Protein AF-A0A961JHC3-F1 (afdb_monomer)

Mean predicted aligned error: 23.27 Å

Solvent-accessible surface area (backbone atoms only — not comparable to full-atom values): 29144 Å² total; per-residue (Å²): 120,77,72,60,55,57,54,54,52,54,56,53,53,59,60,57,63,74,67,67,74,80,79,78,81,74,84,84,73,82,80,79,89,81,86,85,88,85,82,90,82,81,90,83,82,86,82,85,86,78,84,90,77,89,86,87,82,90,83,79,82,88,77,84,80,77,87,79,83,86,83,82,87,85,82,88,83,84,90,51,66,68,60,52,54,55,58,66,65,44,88,84,35,71,66,58,54,51,37,46,50,51,25,50,52,56,26,48,76,68,71,46,82,82,48,77,65,40,62,54,53,22,55,51,55,47,51,68,59,45,56,64,52,54,56,52,53,52,53,53,54,52,54,54,51,53,54,52,52,55,54,54,54,57,54,60,61,55,58,67,64,53,62,64,58,56,60,56,53,60,54,54,57,56,52,55,52,54,53,51,53,52,52,50,53,51,52,51,51,50,54,49,52,52,48,52,52,52,50,53,50,51,52,49,52,51,52,49,51,51,50,51,54,52,49,53,54,47,50,51,52,52,50,54,52,51,51,54,53,49,51,53,50,49,52,52,51,54,51,52,51,52,50,52,52,52,51,50,51,50,52,49,53,51,50,51,53,53,49,53,53,51,51,53,55,49,52,54,50,51,53,52,53,50,51,53,49,52,52,52,50,50,54,50,50,54,50,51,52,53,50,51,54,51,54,51,51,52,52,51,50,52,50,51,50,51,51,53,52,49,50,50,51,51,50,50,53,50,51,51,52,50,50,52,49,50,53,50,52,50,54,49,49,54,50,51,54,50,51,52,50,49,53,49,52,53,49,50,53,51,50,51,54,51,50,54,57,49,50,57,51,52,54,53,49,52,56,46,51,55,51,53,51,52,52,53,52,52,49,52,52,51,53,51,54,59,70,70,43,84,86,55,52,74,67,60,43,52,52,52,54,49,51,53,50,52,49,50,51,55,53,51,51,50,53,25,68,76,66,78,45,84,82,80,64,92,69,72,87,56,50,94,89,72,79,68,82,87,80,88,84,90,87,84,88,90,83,90,82,84,89,89,87,81,90,83,90,86,88,86,88,87,82,91,78,82,82,82,85,84,81,85,75,83,84,82,79,134

Foldseek 3Di:
DVVVVVVVVVVVVVVVVVPPDDPDDDDDDDDDDDDDDDDDDDDDDDDDDDDDDDDDDDDDDDDDDDDDDDDDDDDDDDLDLVVVVVVCPPPDDVLLVVLLVVLCVVCVVVVNNDDPVSVVVSVVVSVVVVVVVSVVVSVVSVVVVVVVVVVVVVVVVVVVVVPPVVVVVVVVVVVVVVVVVVVVVVVVVVVVVVVVVVVVVVVVVVVVVVVVVVVVVVVVVVVVVVVVVVVVVVVVVVVVVVVVVVVVVVVVVVVVVVVVVVVVVVVVVVVVVVVVVVVVVVVVVVVVVVVVVVVVVVVVVVVVVVVVVVVVVVVVVVVVVVVVVVVVVVVVVVVVVVVVVVVVVVVVVVVVVVVVVVVVVVVLVVVLVVQLVVLVVVLVVQLCVLVPDPPAPPVNSVVSNVVSVVVNVVSVVVSCVVSVHDDPPPPVCDPVVPGDGDDDDDDDDDDDDDDDDDDDDDDDDDDDDDDDDDDDDDDDDD

pLDDT: mean 71.36, std 18.07, range [32.75, 95.25]

Secondary structure (DSSP, 8-state):
-HHHHHHHHHHHHHHHHTTSPPPP----PPPP---------------------------PPPP-PPPPPPPPPPPPPP--HHHHHHHHTSTT-HHHHHHHHHHHHHHHHTT-TT-THHHHHHHHHHHHHHHHHHHHHHHHHHHHHHHHHHHHHHHHHHHHHHHHHHHHHHHHHHHHHHHHHHHHHHHHHHHHHHHHHHHHHHHHHHHHHHHHHHHHHHHHHHHHHHHHHHHHHHHHHHHHHHHHHHHHHHHHHHHHHHHHHHHHHHHHHHHHHHHHHHHHHHHHHHHHHHHHHHHHHHHHHHHHHHHHHHHHHHHHHHHHHHHHHHHHHHHHHHHHHHHHHHHHHHHHHHHHHHHHHHHHHHHHHHHHHHHHHHHHHHHHHHHHHHHH-TTS-HHHHHHHHHHHHHHHHHHHHHHHHHHT-----TTTT--TTT--PPPP-------------------------PPPPPP-------

Sequence (478 aa):
MAVQDVMHLKRRAEKQMAKAGTPAAAPLTPPPPSGFGGTATTAQAKPAVQPMQGFGATAKPPTMQTMAAAPAAPKPPTTDVSKIAAGMMKQDTPLMQMARTQGMQAANARGMLNSSMAAGAAQDAVLQQIVPMASQESQQRHSTAMSAQESAQRMAEAAQGFGFQKKLEKLGSKLDMREAAQGFGFQKKLSQQEFEQASSLSDQEFEQQFKMTREEYRQKLELQSREQTQQTKLSRMEFNQAKGLSEQDFQQKFKMSREEYRQALNIQKEDQDFKKTLEKLGFRQDKALSQQEFEQAMTLSDQEFQQTTGLSKQQFEQDYALQQRRLGTEKFLAKLDSGTRQQLMDMESKMRKQLAKIEVGADAKTNMTSMVTSMHELYSKQMASILANPNLPAEERAALLKSAGELLQLQTGLVEGVYDMEFDWIGSAFNPNTGKPVKEKPADGKGDGKGDGKGGKGGKGGKDKDPPPVEEKPDPGP

Structure (mmCIF, N/CA/C/O backbone):
data_AF-A0A961JHC3-F1
#
_entry.id   AF-A0A961JHC3-F1
#
loop_
_atom_site.group_PDB
_atom_site.id
_atom_site.type_symbol
_atom_site.label_atom_id
_atom_site.label_alt_id
_atom_site.label_comp_id
_atom_site.label_asym_id
_atom_site.label_entity_id
_atom_site.label_seq_id
_atom_site.pdbx_PDB_ins_code
_atom_site.Cartn_x
_atom_site.Cartn_y
_atom_site.Cartn_z
_atom_site.occupancy
_atom_site.B_iso_or_equiv
_atom_site.auth_seq_id
_atom_site.auth_comp_id
_atom_site.auth_asym_id
_atom_site.auth_atom_id
_atom_site.pdbx_PDB_model_num
ATOM 1 N N . MET A 1 1 ? 31.836 11.445 -3.264 1.00 54.66 1 MET A N 1
ATOM 2 C CA . MET A 1 1 ? 31.275 12.313 -2.202 1.00 54.66 1 MET A CA 1
ATOM 3 C C . MET A 1 1 ? 29.747 12.238 -2.084 1.00 54.66 1 MET A C 1
ATOM 5 O O . MET A 1 1 ? 29.270 12.287 -0.964 1.00 54.66 1 MET A O 1
ATOM 9 N N . ALA A 1 2 ? 28.975 11.987 -3.151 1.00 56.12 2 ALA A N 1
ATOM 10 C CA . ALA A 1 2 ? 27.500 11.929 -3.079 1.00 56.12 2 ALA A CA 1
ATOM 11 C C . ALA A 1 2 ? 26.887 10.755 -2.268 1.00 56.12 2 ALA A C 1
ATOM 13 O O . ALA A 1 2 ? 25.740 10.831 -1.844 1.00 56.12 2 ALA A O 1
ATOM 14 N N . VAL A 1 3 ? 27.632 9.673 -2.006 1.00 58.78 3 VAL A N 1
ATOM 15 C CA . VAL A 1 3 ? 27.114 8.493 -1.273 1.00 58.78 3 VAL A CA 1
ATOM 16 C C . VAL A 1 3 ? 27.125 8.693 0.252 1.00 58.78 3 VAL A C 1
ATOM 18 O O . VAL A 1 3 ? 26.321 8.095 0.966 1.00 58.78 3 VAL A O 1
ATOM 21 N N . GLN A 1 4 ? 27.993 9.568 0.769 1.00 64.19 4 GLN A N 1
ATOM 22 C CA . GLN A 1 4 ? 28.063 9.852 2.207 1.00 64.19 4 GLN A CA 1
ATOM 23 C C . GLN A 1 4 ? 26.904 10.749 2.670 1.00 64.19 4 GLN A C 1
ATOM 25 O O . GLN A 1 4 ? 26.334 10.500 3.733 1.00 64.19 4 GLN A O 1
ATOM 30 N N . ASP A 1 5 ? 26.469 11.700 1.841 1.00 64.94 5 ASP A N 1
ATOM 31 C CA . ASP A 1 5 ? 25.363 12.605 2.183 1.00 64.94 5 ASP A CA 1
ATOM 32 C C . ASP A 1 5 ? 24.003 11.898 2.263 1.00 64.94 5 ASP A C 1
ATOM 34 O O . ASP A 1 5 ? 23.199 12.191 3.152 1.00 64.94 5 ASP A O 1
ATOM 38 N N . VAL A 1 6 ? 23.767 10.881 1.428 1.00 70.31 6 VAL A N 1
ATOM 39 C CA . VAL A 1 6 ? 22.521 10.093 1.475 1.00 70.31 6 VAL A CA 1
ATOM 40 C C . VAL A 1 6 ? 22.422 9.275 2.771 1.00 70.31 6 VAL A C 1
ATOM 42 O O . VAL A 1 6 ? 21.340 9.154 3.355 1.00 70.31 6 VAL A O 1
ATOM 45 N N . MET A 1 7 ? 23.547 8.777 3.300 1.00 71.94 7 MET A N 1
ATOM 46 C CA . MET A 1 7 ? 23.555 8.080 4.593 1.00 71.94 7 MET A CA 1
ATOM 47 C C . MET A 1 7 ? 23.333 9.021 5.784 1.00 71.94 7 MET A C 1
ATOM 49 O O . MET A 1 7 ? 22.686 8.628 6.761 1.00 71.94 7 MET A O 1
ATOM 53 N N . HIS A 1 8 ? 23.811 10.265 5.716 1.00 74.31 8 HIS A N 1
ATOM 54 C CA . HIS A 1 8 ? 23.571 11.249 6.773 1.00 74.31 8 HIS A CA 1
ATOM 55 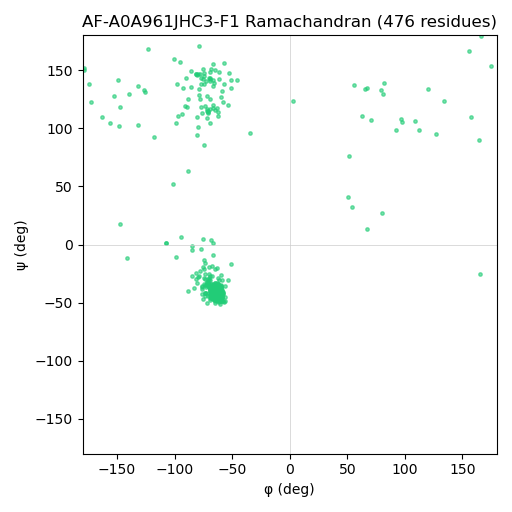C C . HIS A 1 8 ? 22.121 11.753 6.794 1.00 74.31 8 HIS A C 1
ATOM 57 O O . HIS A 1 8 ? 21.577 11.985 7.879 1.00 74.31 8 HIS A O 1
ATOM 63 N N . LEU A 1 9 ? 21.456 11.830 5.636 1.00 72.12 9 LEU A N 1
ATOM 64 C CA . LEU A 1 9 ? 20.040 12.196 5.556 1.00 72.12 9 LEU A CA 1
ATOM 65 C C . LEU A 1 9 ? 19.127 11.100 6.129 1.00 72.12 9 LEU A C 1
ATOM 67 O O . LEU A 1 9 ? 18.207 11.398 6.894 1.00 72.12 9 LEU A O 1
ATOM 71 N N . LYS A 1 10 ? 19.441 9.823 5.866 1.00 74.56 10 LYS A N 1
ATOM 72 C CA . LYS A 1 10 ? 18.669 8.683 6.391 1.00 74.56 10 LYS A CA 1
ATOM 73 C C . LYS A 1 10 ? 18.763 8.564 7.919 1.00 74.56 10 LYS A C 1
ATOM 75 O O . LYS A 1 10 ? 17.746 8.368 8.581 1.00 74.56 10 LYS A O 1
ATOM 80 N N . ARG A 1 11 ? 19.943 8.817 8.506 1.00 74.44 11 ARG A N 1
ATOM 81 C CA . ARG A 1 11 ? 20.109 8.854 9.976 1.00 74.44 11 ARG A CA 1
ATOM 82 C C . ARG A 1 11 ? 19.417 10.044 10.642 1.00 74.44 11 ARG A C 1
ATOM 84 O O . ARG A 1 11 ? 19.057 9.953 11.814 1.00 74.44 11 ARG A O 1
ATOM 91 N N . ARG A 1 12 ? 19.226 11.164 9.934 1.00 73.50 12 ARG A N 1
ATOM 92 C CA . ARG A 1 12 ? 18.467 12.314 10.458 1.00 73.50 12 ARG A CA 1
ATOM 93 C C . ARG A 1 12 ? 16.962 12.042 10.488 1.00 73.50 12 ARG A C 1
ATOM 95 O O . ARG A 1 12 ? 16.318 12.457 11.448 1.00 73.50 12 ARG A O 1
ATOM 102 N N . ALA A 1 13 ? 16.432 11.302 9.513 1.00 64.69 13 ALA A N 1
ATOM 103 C CA . ALA A 1 13 ? 15.025 10.901 9.483 1.00 64.69 13 ALA A CA 1
ATOM 104 C C . ALA A 1 13 ? 14.674 9.898 10.603 1.00 64.69 13 ALA A C 1
ATOM 106 O O . ALA A 1 13 ? 13.681 10.085 11.303 1.00 64.69 13 ALA A O 1
ATOM 107 N N . GLU A 1 14 ? 15.531 8.904 10.869 1.00 67.56 14 GLU A N 1
ATOM 108 C CA . GLU A 1 14 ? 15.314 7.950 11.975 1.00 67.56 14 GLU A CA 1
ATOM 109 C C . GLU A 1 14 ? 15.370 8.614 13.359 1.00 67.56 14 GLU A C 1
ATOM 111 O O . GLU A 1 14 ? 14.614 8.253 14.261 1.00 67.56 14 GLU A O 1
ATOM 116 N N . LYS A 1 15 ? 16.203 9.649 13.533 1.00 69.25 15 LYS A N 1
ATOM 117 C CA . LYS A 1 15 ? 16.294 10.375 14.810 1.00 69.25 15 LYS A CA 1
ATOM 118 C C . LYS A 1 15 ? 15.105 11.301 15.083 1.00 69.25 15 LYS A C 1
ATOM 120 O O . LYS A 1 15 ? 14.878 11.641 16.241 1.00 69.25 15 LYS A O 1
ATOM 125 N N . GLN A 1 16 ? 14.355 11.709 14.057 1.00 59.72 16 GLN A N 1
ATOM 126 C CA . GLN A 1 16 ? 13.150 12.525 14.240 1.00 59.72 16 GLN A CA 1
ATOM 127 C C . GLN A 1 16 ? 11.905 11.687 14.551 1.00 59.72 16 GLN A C 1
ATOM 129 O O . GLN A 1 16 ? 11.043 12.160 15.288 1.00 59.72 16 GLN A O 1
ATOM 134 N N . MET A 1 17 ? 11.840 10.425 14.112 1.00 58.34 17 MET A N 1
ATOM 135 C CA . MET A 1 17 ? 10.715 9.545 14.462 1.00 58.34 17 MET A CA 1
ATOM 136 C C . MET A 1 17 ? 10.795 8.976 15.886 1.00 58.34 17 MET A C 1
ATOM 138 O O . MET A 1 17 ? 9.765 8.689 16.485 1.00 58.34 17 MET A O 1
ATOM 142 N N . ALA A 1 18 ? 11.985 8.915 16.493 1.00 57.50 18 ALA A N 1
ATOM 143 C CA . ALA A 1 18 ? 12.154 8.476 17.884 1.00 57.50 18 ALA A CA 1
ATOM 144 C C . ALA A 1 18 ? 11.764 9.534 18.946 1.00 57.50 18 ALA A C 1
ATOM 146 O O . ALA A 1 18 ? 11.827 9.249 20.140 1.00 57.50 18 ALA A O 1
ATOM 147 N N . LYS A 1 19 ? 11.383 10.758 18.541 1.00 51.03 19 LYS A N 1
ATOM 148 C CA . LYS A 1 19 ? 11.001 11.854 19.459 1.00 51.03 19 LYS A CA 1
ATOM 149 C C . LYS A 1 19 ? 9.495 12.158 19.469 1.00 51.03 19 LYS A C 1
ATOM 151 O O . LYS A 1 19 ? 9.063 13.049 20.197 1.00 51.03 19 LYS A O 1
ATOM 156 N N . ALA A 1 20 ? 8.695 11.417 18.701 1.00 48.41 20 ALA A N 1
ATOM 157 C CA . ALA A 1 20 ? 7.240 11.458 18.796 1.00 48.41 20 ALA A CA 1
ATOM 158 C C . ALA A 1 20 ? 6.806 10.587 19.984 1.00 48.41 20 ALA A C 1
ATOM 160 O O . ALA A 1 20 ? 6.724 9.366 19.891 1.00 48.41 20 ALA A O 1
ATOM 161 N N . GLY A 1 21 ? 6.632 11.239 21.133 1.00 45.94 21 GLY A N 1
ATOM 162 C CA . GLY A 1 21 ? 6.220 10.610 22.377 1.00 45.94 21 GLY A CA 1
ATOM 163 C C . GLY A 1 21 ? 4.895 9.864 22.243 1.00 45.94 21 GLY A C 1
ATOM 164 O O . GLY A 1 21 ? 3.938 10.348 21.641 1.00 45.94 21 GLY A O 1
ATOM 165 N N . THR A 1 22 ? 4.861 8.686 22.850 1.00 48.00 22 THR A N 1
ATOM 166 C CA . THR A 1 22 ? 3.663 7.898 23.117 1.00 48.00 22 THR A CA 1
ATOM 167 C C . THR A 1 22 ? 2.644 8.768 23.865 1.00 48.00 22 THR A C 1
ATOM 169 O O . THR A 1 22 ? 2.967 9.248 24.957 1.00 48.00 22 THR A O 1
ATOM 172 N N . PRO A 1 23 ? 1.428 9.004 23.340 1.00 43.75 23 PRO A N 1
ATOM 173 C CA . PRO A 1 23 ? 0.389 9.654 24.121 1.00 43.75 23 PRO A CA 1
ATOM 174 C C . PRO A 1 23 ? -0.010 8.720 25.267 1.00 43.75 23 PRO A C 1
ATOM 176 O O . PRO A 1 23 ? -0.411 7.576 25.054 1.00 43.75 23 PRO A O 1
ATOM 179 N N . ALA A 1 24 ? 0.159 9.206 26.496 1.00 43.66 24 ALA A N 1
ATOM 180 C CA . ALA A 1 24 ? -0.275 8.528 27.704 1.00 43.66 24 ALA A CA 1
ATOM 181 C C . ALA A 1 24 ? -1.788 8.275 27.635 1.00 43.66 24 ALA A C 1
ATOM 183 O O . ALA A 1 24 ? -2.578 9.206 27.475 1.00 43.66 24 ALA A O 1
ATOM 184 N N . ALA A 1 25 ? -2.180 7.007 27.751 1.00 42.84 25 ALA A N 1
ATOM 185 C CA . ALA A 1 25 ? -3.570 6.605 27.878 1.00 42.84 25 ALA A CA 1
ATOM 186 C C . ALA A 1 25 ? -4.152 7.199 29.170 1.00 42.84 25 ALA A C 1
ATOM 188 O O . ALA A 1 25 ? -3.721 6.863 30.274 1.00 42.84 25 ALA A O 1
ATOM 189 N N . ALA A 1 26 ? -5.113 8.108 29.018 1.00 45.53 26 ALA A N 1
ATOM 190 C CA . ALA A 1 26 ? -5.891 8.644 30.123 1.00 45.53 26 ALA A CA 1
ATOM 191 C C . ALA A 1 26 ? -6.763 7.531 30.745 1.00 45.53 26 ALA A C 1
ATOM 193 O O . ALA A 1 26 ? -7.343 6.732 30.005 1.00 45.53 26 ALA A O 1
ATOM 194 N N . PRO A 1 27 ? -6.889 7.462 32.082 1.00 48.06 27 PRO A N 1
ATOM 195 C CA . PRO A 1 27 ? -7.788 6.520 32.731 1.00 48.06 27 PRO A CA 1
ATOM 196 C C . PRO A 1 27 ? -9.243 6.924 32.459 1.00 48.06 27 PRO A C 1
ATOM 198 O O . PRO A 1 27 ? -9.694 7.991 32.870 1.00 48.06 27 PRO A O 1
ATOM 201 N N . LEU A 1 28 ? -9.977 6.056 31.763 1.00 40.06 28 LEU A N 1
ATOM 202 C CA . LEU A 1 28 ? -11.424 6.159 31.604 1.00 40.06 28 LEU A CA 1
ATOM 203 C C . LEU A 1 28 ? -12.087 5.872 32.955 1.00 40.06 28 LEU A C 1
ATOM 205 O O . LEU A 1 28 ? -12.162 4.726 33.397 1.00 40.06 28 LEU A O 1
ATOM 209 N N . THR A 1 29 ? -12.563 6.920 33.619 1.00 57.81 29 THR A N 1
ATOM 210 C CA . THR A 1 29 ? -13.539 6.800 34.700 1.00 57.81 29 THR A CA 1
ATOM 211 C C . THR A 1 29 ? -14.931 6.554 34.099 1.00 57.81 29 THR A C 1
ATOM 213 O O . THR A 1 29 ? -15.280 7.172 33.090 1.00 57.81 29 THR A O 1
ATOM 216 N N . PRO A 1 30 ? -15.742 5.647 34.672 1.00 57.72 30 PRO A N 1
ATOM 217 C CA . PRO A 1 30 ? -17.101 5.419 34.195 1.00 57.72 30 PRO A CA 1
ATOM 218 C C . PRO A 1 30 ? -18.007 6.628 34.508 1.00 57.72 30 PRO A C 1
ATOM 220 O O . PRO A 1 30 ? -17.867 7.235 35.574 1.00 57.72 30 PRO A O 1
ATOM 223 N N . PRO A 1 31 ? -18.941 6.986 33.606 1.00 56.97 31 PRO A N 1
ATOM 224 C CA . PRO A 1 31 ? -19.861 8.097 33.817 1.00 56.97 31 PRO A CA 1
ATOM 225 C C . PRO A 1 31 ? -20.885 7.775 34.922 1.00 56.97 31 PRO A C 1
ATOM 227 O O . PRO A 1 31 ? -21.352 6.636 35.012 1.00 56.97 31 PRO A O 1
ATOM 230 N N . PRO A 1 32 ? -21.279 8.759 35.752 1.00 57.25 32 PRO A N 1
ATOM 231 C CA . PRO A 1 32 ? -22.371 8.579 36.698 1.00 57.25 32 PRO A CA 1
ATOM 232 C C . PRO A 1 32 ? -23.719 8.481 35.956 1.00 57.25 32 PRO A C 1
ATOM 234 O O . PRO A 1 32 ? -23.926 9.185 34.963 1.00 57.25 32 PRO A O 1
ATOM 237 N N . PRO A 1 33 ? -24.657 7.636 36.420 1.00 51.34 33 PRO A N 1
ATOM 238 C CA . PRO A 1 33 ? -25.981 7.534 35.824 1.00 51.34 33 PRO A CA 1
ATOM 239 C C . PRO A 1 33 ? -26.808 8.792 36.122 1.00 51.34 33 PRO A C 1
ATOM 241 O O . PRO A 1 33 ? -27.176 9.068 37.264 1.00 51.34 33 PRO A O 1
ATOM 244 N N . SER A 1 34 ? -27.122 9.539 35.066 1.00 49.59 34 SER A N 1
ATOM 245 C CA . SER A 1 34 ? -28.037 10.679 35.088 1.00 49.59 34 SER A CA 1
ATOM 246 C C . SER A 1 34 ? -29.457 10.242 34.710 1.00 49.59 34 SER A C 1
ATOM 248 O O . SER A 1 34 ? -29.718 9.932 33.554 1.00 49.59 34 SER A O 1
ATOM 250 N N . GLY A 1 35 ? -30.373 10.307 35.681 1.00 39.12 35 GLY A N 1
ATOM 251 C CA . GLY A 1 35 ? -31.652 11.009 35.509 1.00 39.12 35 GLY A CA 1
ATOM 252 C C . GLY A 1 35 ? -32.895 10.248 35.021 1.00 39.12 35 GLY A C 1
ATOM 253 O O . GLY A 1 35 ? -33.156 10.187 33.830 1.00 39.12 35 GLY A O 1
ATOM 254 N N . PHE A 1 36 ? -33.750 9.871 35.976 1.00 36.72 36 PHE A N 1
ATOM 255 C CA . PHE A 1 36 ? -35.219 10.038 35.988 1.00 36.72 36 PHE A CA 1
ATOM 256 C C . PHE A 1 36 ? -35.549 10.231 37.487 1.00 36.72 36 PHE A C 1
ATOM 258 O O . PHE A 1 36 ? -35.136 9.407 38.291 1.00 36.72 36 PHE A O 1
ATOM 265 N N . GLY A 1 37 ? -36.113 11.314 38.027 1.00 37.00 37 GLY A N 1
ATOM 266 C CA . GLY A 1 37 ? -37.166 12.210 37.560 1.00 37.00 37 GLY A CA 1
ATOM 267 C C . GLY A 1 37 ? -38.380 12.000 38.481 1.00 37.00 37 GLY A C 1
ATOM 268 O O . GLY A 1 37 ? -39.096 11.027 38.285 1.00 37.00 37 GLY A O 1
ATOM 269 N N . GLY A 1 38 ? -38.605 12.856 39.494 1.00 33.84 38 GLY A N 1
ATOM 270 C CA . GLY A 1 38 ? -39.816 12.754 40.330 1.00 33.84 38 GLY A CA 1
ATOM 271 C C . GLY A 1 38 ? -39.835 13.508 41.668 1.00 33.84 38 GLY A C 1
ATOM 272 O O . GLY A 1 38 ? -39.508 12.942 42.700 1.00 33.84 38 GLY A O 1
ATOM 273 N N . THR A 1 39 ? -40.306 14.759 41.612 1.00 34.66 39 THR A N 1
ATOM 274 C CA . THR A 1 39 ? -41.051 15.529 42.639 1.00 34.66 39 THR A CA 1
ATOM 275 C C . THR A 1 39 ? -40.413 15.863 43.997 1.00 34.66 39 THR A C 1
ATOM 277 O O . THR A 1 39 ? -40.302 15.046 44.904 1.00 34.66 39 THR A O 1
ATOM 280 N N . ALA A 1 40 ? -40.139 17.160 44.155 1.00 39.00 40 ALA A N 1
ATOM 281 C CA . ALA A 1 40 ? -39.955 17.857 45.419 1.00 39.00 40 ALA A CA 1
ATOM 282 C C . ALA A 1 40 ? -41.220 17.813 46.295 1.00 39.00 40 ALA A C 1
ATOM 284 O O . ALA A 1 40 ? -42.327 17.988 45.789 1.00 39.00 40 ALA A O 1
ATOM 285 N N . THR A 1 41 ? -41.060 17.687 47.614 1.00 36.03 41 THR A N 1
ATOM 286 C CA . THR A 1 41 ? -41.997 18.243 48.601 1.00 36.03 41 THR A CA 1
ATOM 287 C C . THR A 1 41 ? -41.233 18.609 49.876 1.00 36.03 41 THR A C 1
ATOM 289 O O . THR A 1 41 ? -40.265 17.972 50.278 1.00 36.03 41 THR A O 1
ATOM 292 N N . THR A 1 42 ? -41.671 19.732 50.414 1.00 36.34 42 THR A N 1
ATOM 293 C CA . THR A 1 42 ? -41.173 20.625 51.452 1.00 36.34 42 THR A CA 1
ATOM 294 C C . THR A 1 42 ? -40.909 20.003 52.825 1.00 36.34 42 THR A C 1
ATOM 296 O O . THR A 1 42 ? -41.519 19.024 53.238 1.00 36.34 42 THR A O 1
ATOM 299 N N . ALA A 1 43 ? -40.024 20.680 53.557 1.00 38.19 43 ALA A N 1
ATOM 300 C CA . ALA A 1 43 ? -39.729 20.507 54.970 1.00 38.19 43 ALA A CA 1
ATOM 301 C C . ALA A 1 43 ? -40.976 20.515 55.871 1.00 38.19 43 ALA A C 1
ATOM 303 O O . ALA A 1 43 ? -41.842 21.376 55.723 1.00 38.19 43 ALA A O 1
ATOM 304 N N . GLN A 1 44 ? -40.988 19.659 56.899 1.00 40.25 44 GLN A N 1
ATOM 305 C CA . GLN A 1 44 ? -41.743 19.933 58.120 1.00 40.25 44 GLN A CA 1
ATOM 306 C C . GLN A 1 44 ? -41.121 19.242 59.338 1.00 40.25 44 GLN A C 1
ATOM 308 O O . GLN A 1 44 ? -40.816 18.052 59.339 1.00 40.25 44 GLN A O 1
ATOM 313 N N . ALA A 1 45 ? -40.896 20.048 60.368 1.00 35.28 45 ALA A N 1
ATOM 314 C CA . ALA A 1 45 ? -40.338 19.677 61.654 1.00 35.28 45 ALA A CA 1
ATOM 315 C C . ALA A 1 45 ? -41.420 19.169 62.629 1.00 35.28 45 ALA A C 1
ATOM 317 O O . ALA A 1 45 ? -42.524 19.698 62.619 1.00 35.28 45 ALA A O 1
ATOM 318 N N . LYS A 1 46 ? -41.006 18.253 63.526 1.00 40.19 46 LYS A N 1
ATOM 319 C CA . LYS A 1 46 ? -41.472 17.978 64.914 1.00 40.19 46 LYS A CA 1
ATOM 320 C C . LYS A 1 46 ? -42.971 17.669 65.162 1.00 40.19 46 LYS A C 1
ATOM 322 O O . LYS A 1 46 ? -43.849 18.390 64.711 1.00 40.19 46 LYS A O 1
ATOM 327 N N . PRO A 1 47 ? -43.270 16.668 66.015 1.00 42.22 47 PRO A N 1
ATOM 328 C CA . PRO A 1 47 ? -43.557 16.965 67.437 1.00 42.22 47 PRO A CA 1
ATOM 329 C C . PRO A 1 47 ? -42.917 15.914 68.383 1.00 42.22 47 PRO A C 1
ATOM 331 O O . PRO A 1 47 ? -42.930 14.726 68.104 1.00 42.22 47 PRO A O 1
ATOM 334 N N . ALA A 1 48 ? -42.167 16.252 69.439 1.00 35.00 48 ALA A N 1
ATOM 335 C CA . ALA A 1 48 ? -42.619 16.801 70.725 1.00 35.00 48 ALA A CA 1
ATOM 336 C C . ALA A 1 48 ? -43.754 15.979 71.373 1.00 35.00 48 ALA A C 1
ATOM 338 O O . ALA A 1 48 ? -44.911 16.385 71.353 1.00 35.00 48 ALA A O 1
ATOM 339 N N . VAL A 1 49 ? -43.402 14.833 71.964 1.00 42.50 49 VAL A N 1
ATOM 340 C CA . VAL A 1 49 ? -44.279 14.065 72.859 1.00 42.50 49 VAL A CA 1
ATOM 341 C C . VAL A 1 49 ? -44.407 14.830 74.178 1.00 42.50 49 VAL A C 1
ATOM 343 O O . VAL A 1 49 ? -43.417 15.038 74.880 1.00 42.50 49 VAL A O 1
ATOM 346 N N . GLN A 1 50 ? -45.620 15.294 74.479 1.00 45.94 50 GLN A N 1
ATOM 347 C CA . GLN A 1 50 ? -45.981 15.872 75.772 1.00 45.94 50 GLN A CA 1
ATOM 348 C C . GLN A 1 50 ? -46.255 14.760 76.805 1.00 45.94 50 GLN A C 1
ATOM 350 O O . GLN A 1 50 ? -46.777 13.706 76.438 1.00 45.94 50 GLN A O 1
ATOM 355 N N . PRO A 1 51 ? -45.935 14.986 78.091 1.00 43.12 51 PRO A N 1
ATOM 356 C CA . PRO A 1 51 ? -46.220 14.056 79.177 1.00 43.12 51 PRO A CA 1
ATOM 357 C C . PRO A 1 51 ? -47.690 14.140 79.616 1.00 43.12 51 PRO A C 1
ATOM 359 O O . PRO A 1 51 ? -48.214 15.228 79.853 1.00 43.12 51 PRO A O 1
ATOM 362 N N . MET A 1 52 ? -48.343 12.989 79.788 1.00 39.03 52 MET A N 1
ATOM 363 C CA . MET A 1 52 ? -49.642 12.903 80.460 1.00 39.03 52 MET A CA 1
ATOM 364 C C . MET A 1 52 ? -49.446 13.022 81.979 1.00 39.03 52 MET A C 1
ATOM 366 O O . MET A 1 52 ? -48.855 12.148 82.612 1.00 39.03 52 MET A O 1
ATOM 370 N N . GLN A 1 53 ? -49.949 14.114 82.555 1.00 39.47 53 GLN A N 1
ATOM 371 C CA . GLN A 1 53 ? -50.155 14.291 83.991 1.00 39.47 53 GLN A CA 1
ATOM 372 C C . GLN A 1 53 ? -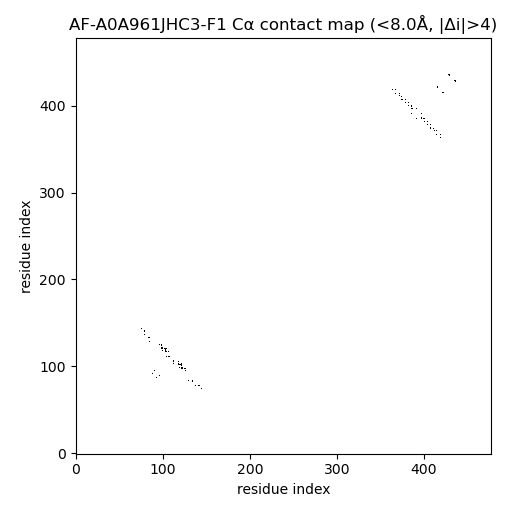51.615 13.991 84.356 1.00 39.47 53 GLN A C 1
ATOM 374 O O . GLN A 1 53 ? -52.525 14.494 83.706 1.00 39.47 53 GLN A O 1
ATOM 379 N N . GLY A 1 54 ? -51.797 13.283 85.475 1.00 32.75 54 GLY A N 1
ATOM 380 C CA . GLY A 1 54 ? -52.853 13.572 86.448 1.00 32.75 54 GLY A CA 1
ATOM 381 C C . GLY A 1 54 ? -54.138 12.752 86.358 1.00 32.75 54 GLY A C 1
ATOM 382 O O . GLY A 1 54 ? -54.997 13.062 85.554 1.00 32.75 54 GLY A O 1
ATOM 383 N N . PHE A 1 55 ? -54.306 11.804 87.285 1.00 36.62 55 PHE A N 1
ATOM 384 C CA . PHE A 1 55 ? -55.430 11.777 88.235 1.00 36.62 55 PHE A CA 1
ATOM 385 C C . PHE A 1 55 ? -54.996 10.969 89.465 1.00 36.62 55 PHE A C 1
ATOM 387 O O . PHE A 1 55 ? -54.878 9.748 89.427 1.00 36.62 55 PHE A O 1
ATOM 394 N N . GLY A 1 56 ? -54.711 11.676 90.557 1.00 33.44 56 GLY A N 1
ATOM 395 C CA . GLY A 1 56 ? -54.662 11.091 91.890 1.00 33.44 56 GLY A CA 1
ATOM 396 C C . GLY A 1 56 ? -56.043 11.169 92.533 1.00 33.44 56 GLY A C 1
ATOM 397 O O . GLY A 1 56 ? -56.736 12.165 92.359 1.00 33.44 56 GLY A O 1
ATOM 398 N N . ALA A 1 57 ? -56.418 10.147 93.299 1.00 36.00 57 ALA A N 1
ATOM 399 C CA . ALA A 1 57 ? -57.324 10.281 94.437 1.00 36.00 57 ALA A CA 1
ATOM 400 C C . ALA A 1 57 ? -57.217 9.034 95.323 1.00 36.00 57 ALA A C 1
ATOM 402 O O . ALA A 1 57 ? -57.630 7.934 94.969 1.00 36.00 57 ALA A O 1
ATOM 403 N N . THR A 1 58 ? -56.635 9.239 96.496 1.00 40.22 58 THR A N 1
ATOM 404 C CA . THR A 1 58 ? -56.621 8.347 97.648 1.00 40.22 58 THR A CA 1
ATOM 405 C C . THR A 1 58 ? -58.017 8.292 98.279 1.00 40.22 58 THR A C 1
ATOM 407 O O . THR A 1 58 ? -58.488 9.283 98.833 1.00 40.22 58 THR A O 1
ATOM 410 N N . ALA A 1 59 ? -58.681 7.134 98.246 1.00 38.03 59 ALA A N 1
ATOM 411 C CA . ALA A 1 59 ? -59.900 6.894 99.020 1.00 38.03 59 ALA A CA 1
ATOM 412 C C . ALA A 1 59 ? -59.559 6.155 100.326 1.00 38.03 59 ALA A C 1
ATOM 414 O O . ALA A 1 59 ? -59.140 4.999 100.330 1.00 38.03 59 ALA A O 1
ATOM 415 N N . LYS A 1 60 ? -59.711 6.876 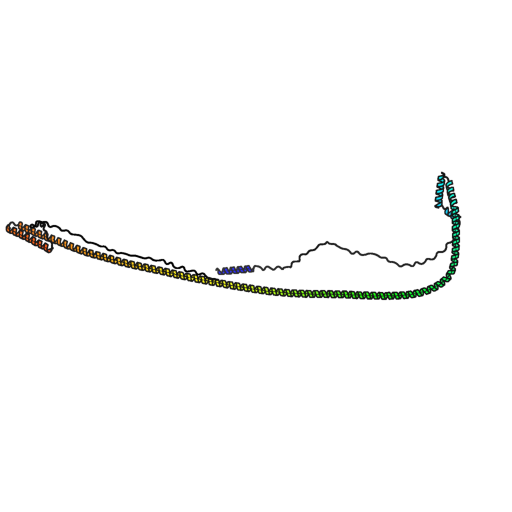101.440 1.00 39.25 60 LYS A N 1
ATOM 416 C CA . LYS A 1 60 ? -59.587 6.424 102.834 1.00 39.25 60 LYS A CA 1
ATOM 417 C C . LYS A 1 60 ? -60.868 5.657 103.253 1.00 39.25 60 LYS A C 1
ATOM 419 O O . LYS A 1 60 ? -61.941 6.008 102.766 1.00 39.25 60 LYS A O 1
ATOM 424 N N . PRO A 1 61 ? -60.785 4.632 104.127 1.00 45.00 61 PRO A N 1
ATOM 425 C CA . PRO A 1 61 ? -61.882 3.696 104.423 1.00 45.00 61 PRO A CA 1
ATOM 426 C C . PRO A 1 61 ? -63.094 4.319 105.147 1.00 45.00 61 PRO A C 1
ATOM 428 O O . PRO A 1 61 ? -62.926 5.299 105.877 1.00 45.00 61 PRO A O 1
ATOM 431 N N . PRO A 1 62 ? -64.302 3.730 105.016 1.00 52.22 62 PRO A N 1
ATOM 432 C CA . PRO A 1 62 ? -65.492 4.177 105.733 1.00 52.22 62 PRO A CA 1
ATOM 433 C C . PRO A 1 62 ? -65.416 3.836 107.231 1.00 52.22 62 PRO A C 1
ATOM 435 O O . PRO A 1 62 ? -65.394 2.675 107.638 1.00 52.22 62 PRO A O 1
ATOM 438 N N . THR A 1 63 ? -65.398 4.881 108.055 1.00 46.38 63 THR A N 1
ATOM 439 C CA . THR A 1 63 ? -65.541 4.829 109.514 1.00 46.38 63 THR A CA 1
ATOM 440 C C . THR A 1 63 ? -66.974 4.435 109.882 1.00 46.38 63 THR A C 1
ATOM 442 O O . THR A 1 63 ? -67.924 5.100 109.471 1.00 46.38 63 THR A O 1
ATOM 445 N N . MET A 1 64 ? -67.142 3.378 110.681 1.00 36.41 64 MET A N 1
ATOM 446 C CA . MET A 1 64 ? -68.441 2.991 111.240 1.00 36.41 64 MET A CA 1
ATOM 447 C C . MET A 1 64 ? -68.939 4.080 112.200 1.00 36.41 64 MET A C 1
ATOM 449 O O . MET A 1 64 ? -68.319 4.338 113.231 1.00 36.41 64 MET A O 1
ATOM 453 N N . GLN A 1 65 ? -70.055 4.727 111.860 1.00 43.38 65 GLN A N 1
ATOM 454 C CA . GLN A 1 65 ? -70.758 5.638 112.758 1.00 43.38 65 GLN A CA 1
ATOM 455 C C . GLN A 1 65 ? -71.491 4.831 113.834 1.00 43.38 65 GLN A C 1
ATOM 457 O O . GLN A 1 65 ? -72.364 4.011 113.558 1.00 43.38 65 GLN A O 1
ATOM 462 N N . THR A 1 66 ? -71.103 5.080 115.079 1.00 37.41 66 THR A N 1
ATOM 463 C CA . THR A 1 66 ? -71.754 4.630 116.308 1.00 37.41 66 THR A CA 1
ATOM 464 C C . THR A 1 66 ? -73.188 5.154 116.391 1.00 37.41 66 THR A C 1
ATOM 466 O O . THR A 1 66 ? -73.413 6.361 116.306 1.00 37.41 66 THR A O 1
ATOM 469 N N . MET A 1 67 ? -74.152 4.253 116.597 1.00 36.66 67 MET A N 1
ATOM 470 C CA . MET A 1 67 ? -75.553 4.593 116.860 1.00 36.66 67 MET A CA 1
ATOM 471 C C . MET A 1 67 ? -75.678 5.378 118.174 1.00 36.66 67 MET A C 1
ATOM 473 O O . MET A 1 67 ? -75.341 4.874 119.245 1.00 36.66 67 MET A O 1
ATOM 477 N N . ALA A 1 68 ? -76.149 6.622 118.071 1.00 37.38 68 ALA A N 1
ATOM 478 C CA . ALA A 1 68 ? -76.424 7.514 119.191 1.00 37.38 68 ALA A CA 1
ATOM 479 C C . ALA A 1 68 ? -77.747 7.150 119.894 1.00 37.38 68 ALA A C 1
ATOM 481 O O . ALA A 1 68 ? -78.720 6.742 119.259 1.00 37.38 68 ALA A O 1
ATOM 482 N N . ALA A 1 69 ? -77.749 7.294 121.220 1.00 34.56 69 ALA A N 1
ATOM 483 C CA . ALA A 1 69 ? -78.821 6.922 122.138 1.00 34.56 69 ALA A CA 1
ATOM 484 C C . ALA A 1 69 ? -80.097 7.783 122.003 1.00 34.56 69 ALA A C 1
ATOM 486 O O . ALA A 1 69 ? -80.042 8.962 121.661 1.00 34.56 69 ALA A O 1
ATOM 487 N N . ALA A 1 70 ? -81.243 7.172 122.320 1.00 40.38 70 ALA A N 1
ATOM 488 C CA . ALA A 1 70 ? -82.582 7.757 122.243 1.00 40.38 70 ALA A CA 1
ATOM 489 C C . ALA A 1 70 ? -82.808 8.919 123.250 1.00 40.38 70 ALA A C 1
ATOM 491 O O . ALA A 1 70 ? -82.434 8.782 124.418 1.00 40.38 70 ALA A O 1
ATOM 492 N N . PRO A 1 71 ? -83.442 10.039 122.841 1.00 45.66 71 PRO A N 1
ATOM 493 C CA . PRO A 1 71 ? -83.704 11.196 123.704 1.00 45.66 71 PRO A CA 1
ATOM 494 C C . PRO A 1 71 ? -84.949 11.037 124.604 1.00 45.66 71 PRO A C 1
ATOM 496 O O . PRO A 1 71 ? -85.946 10.428 124.223 1.00 45.66 71 PRO A O 1
ATOM 499 N N . ALA A 1 72 ? -84.880 11.616 125.810 1.00 38.31 72 ALA A N 1
ATOM 500 C CA . ALA A 1 72 ? -85.898 11.559 126.866 1.00 38.31 72 ALA A CA 1
ATOM 501 C C . ALA A 1 72 ? -87.129 12.463 126.614 1.00 38.31 72 ALA A C 1
ATOM 503 O O . ALA A 1 72 ? -87.028 13.515 125.984 1.00 38.31 72 ALA A O 1
ATOM 504 N N . ALA A 1 73 ? -88.288 12.055 127.149 1.00 42.81 73 ALA A N 1
ATOM 505 C CA . ALA A 1 73 ? -89.607 12.658 126.919 1.00 42.81 73 ALA A CA 1
ATOM 506 C C . ALA A 1 73 ? -89.800 14.072 127.543 1.00 42.81 73 ALA A C 1
ATOM 508 O O . ALA A 1 73 ? -89.375 14.301 128.680 1.00 42.81 73 ALA A O 1
ATOM 509 N N . PRO A 1 74 ? -90.476 15.014 126.846 1.00 46.06 74 PRO A N 1
ATOM 510 C CA . PRO A 1 74 ? -90.703 16.393 127.305 1.00 46.06 74 PRO A CA 1
ATOM 511 C C . PRO A 1 74 ? -91.887 16.553 128.288 1.00 46.06 74 PRO A C 1
ATOM 513 O O . PRO A 1 74 ? -92.904 15.873 128.178 1.00 46.06 74 PRO A O 1
ATOM 516 N N . LYS A 1 75 ? -91.764 17.495 129.242 1.00 48.41 75 LYS A N 1
ATOM 517 C CA . LYS A 1 75 ? -92.792 17.846 130.253 1.00 48.41 75 LYS A CA 1
ATOM 518 C C . LYS A 1 75 ? -93.956 18.668 129.647 1.00 48.41 75 LYS A C 1
ATOM 520 O O . LYS A 1 75 ? -93.692 19.511 128.789 1.00 48.41 75 LYS A O 1
ATOM 525 N N . PRO A 1 76 ? -95.213 18.489 130.108 1.00 52.66 76 PRO A N 1
ATOM 526 C CA . PRO A 1 76 ? -96.392 19.127 129.510 1.00 52.66 76 PRO A CA 1
ATOM 527 C C . PRO A 1 76 ? -96.497 20.644 129.807 1.00 52.66 76 PRO A C 1
ATOM 529 O O . PRO A 1 76 ? -96.209 21.065 130.931 1.00 52.66 76 PRO A O 1
ATOM 532 N N . PRO A 1 77 ? -96.918 21.479 128.831 1.00 53.72 77 PRO A N 1
ATOM 533 C CA . PRO A 1 77 ? -97.060 22.930 128.994 1.00 53.72 77 PRO A CA 1
ATOM 534 C C . PRO A 1 77 ? -98.367 23.341 129.700 1.00 53.72 77 PRO A C 1
ATOM 536 O O . PRO A 1 77 ? -99.416 22.733 129.510 1.00 53.72 77 PRO A O 1
ATOM 539 N N . THR A 1 78 ? -98.307 24.418 130.491 1.00 54.28 78 THR A N 1
ATOM 540 C CA . THR A 1 78 ? -99.436 24.994 131.245 1.00 54.28 78 THR A CA 1
ATOM 541 C C . THR A 1 78 ? -100.372 25.816 130.342 1.00 54.28 78 THR A C 1
ATOM 543 O O . THR A 1 78 ? -99.942 26.737 129.650 1.00 54.28 78 THR A O 1
ATOM 546 N N . THR A 1 79 ? -101.665 25.478 130.344 1.00 57.44 79 THR A N 1
ATOM 547 C CA . THR A 1 79 ? -102.737 26.012 129.477 1.00 57.44 79 THR A CA 1
ATOM 548 C C . THR A 1 79 ? -103.403 27.264 130.055 1.00 57.44 79 THR A C 1
ATOM 550 O O . THR A 1 79 ? -104.583 27.253 130.395 1.00 57.44 79 THR A O 1
ATOM 553 N N . ASP A 1 80 ? -102.649 28.348 130.205 1.00 66.38 80 ASP A N 1
ATOM 554 C CA . ASP A 1 80 ? -103.179 29.595 130.762 1.00 66.38 80 ASP A CA 1
ATOM 555 C C . ASP A 1 80 ? -103.532 30.574 129.627 1.00 66.38 80 ASP A C 1
ATOM 557 O O . ASP A 1 80 ? -102.646 31.146 128.987 1.00 66.38 80 ASP A O 1
ATOM 561 N N . VAL A 1 81 ? -104.830 30.740 129.335 1.00 62.25 81 VAL A N 1
ATOM 562 C CA . VAL A 1 81 ? -105.336 31.578 128.221 1.00 62.25 81 VAL A CA 1
ATOM 563 C C . VAL A 1 81 ? -104.876 33.032 128.370 1.00 62.25 81 VAL A C 1
ATOM 565 O O . VAL A 1 81 ? -104.592 33.707 127.381 1.00 62.25 81 VAL A O 1
ATOM 568 N N . SER A 1 82 ? -104.697 33.484 129.616 1.00 59.97 82 SER A N 1
ATOM 569 C CA . SER A 1 82 ? -104.146 34.800 129.951 1.00 59.97 82 SER A CA 1
ATOM 570 C C . SER A 1 82 ? -102.748 35.018 129.357 1.00 59.97 82 SER A C 1
ATOM 572 O O . SER A 1 82 ? -102.463 36.080 128.804 1.00 59.97 82 SER A O 1
ATOM 574 N N . LYS A 1 83 ? -101.887 33.991 129.383 1.00 65.69 83 LYS A N 1
ATOM 575 C CA . LYS A 1 83 ? -100.525 34.047 128.833 1.00 65.69 83 LYS A CA 1
ATOM 576 C C . LYS A 1 83 ? -100.515 33.993 127.308 1.00 65.69 83 LYS A C 1
ATOM 578 O O . LYS A 1 83 ? -99.615 34.569 126.701 1.00 65.69 83 LYS A O 1
ATOM 583 N N . ILE A 1 84 ? -101.511 33.349 126.695 1.00 64.31 84 ILE A N 1
ATOM 584 C CA . ILE A 1 84 ? -101.674 33.301 125.234 1.00 64.31 84 ILE A CA 1
ATOM 585 C C . ILE A 1 84 ? -102.120 34.672 124.717 1.00 64.31 84 ILE A C 1
ATOM 587 O O . ILE A 1 84 ? -101.458 35.237 123.848 1.00 64.31 84 ILE A O 1
ATOM 591 N N . ALA A 1 85 ? -103.160 35.261 125.317 1.00 64.62 85 ALA A N 1
ATOM 592 C CA . ALA A 1 85 ? -103.623 36.603 124.961 1.00 64.62 85 ALA A CA 1
ATOM 593 C C . ALA A 1 85 ? -102.529 37.660 125.198 1.00 64.62 85 ALA A C 1
ATOM 595 O O . ALA A 1 85 ? -102.237 38.465 124.313 1.00 64.62 85 ALA A O 1
ATOM 596 N N . ALA A 1 86 ? -101.839 37.596 126.344 1.00 66.19 86 ALA A N 1
ATOM 597 C CA . ALA A 1 86 ? -100.701 38.470 126.627 1.00 66.19 86 ALA A CA 1
ATOM 598 C C . ALA A 1 86 ? -99.531 38.255 125.650 1.00 66.19 86 ALA A C 1
ATOM 600 O O . ALA A 1 86 ? -98.824 39.206 125.332 1.00 66.19 86 ALA A O 1
ATOM 601 N N . GLY A 1 87 ? -99.321 37.028 125.162 1.00 67.88 87 GLY A N 1
ATOM 602 C CA . GLY A 1 87 ? -98.329 36.714 124.134 1.00 67.88 87 GLY A CA 1
ATOM 603 C C . GLY A 1 87 ? -98.660 37.336 122.776 1.00 67.88 87 GLY A C 1
ATOM 604 O O . GLY A 1 87 ? -97.764 37.878 122.134 1.00 67.88 87 GLY A O 1
ATOM 605 N N . MET A 1 88 ? -99.934 37.317 122.371 1.00 66.25 88 MET A N 1
ATOM 606 C CA . MET A 1 88 ? -100.399 37.883 121.096 1.00 66.25 88 MET A CA 1
ATOM 607 C C . MET A 1 88 ? -100.441 39.420 121.086 1.00 66.25 88 MET A C 1
ATOM 609 O O . MET A 1 88 ? -100.307 40.032 120.027 1.00 66.25 88 MET A O 1
ATOM 613 N N . MET A 1 89 ? -100.579 40.045 122.258 1.00 66.00 89 MET A N 1
ATOM 614 C CA . MET A 1 89 ? -100.579 41.505 122.422 1.00 66.00 89 MET A CA 1
ATOM 615 C C . MET A 1 89 ? -99.187 42.138 122.553 1.00 66.00 89 MET A C 1
ATOM 617 O O . MET A 1 89 ? -99.089 43.366 122.618 1.00 66.00 89 MET A O 1
ATOM 621 N N . LYS A 1 90 ? -98.104 41.349 122.610 1.00 70.00 90 LYS A N 1
ATOM 622 C CA . LYS A 1 90 ? -96.746 41.914 122.644 1.00 70.00 90 LYS A CA 1
ATOM 623 C C . LYS A 1 90 ? -96.526 42.774 121.395 1.00 70.00 90 LYS A C 1
ATOM 625 O O . LYS A 1 90 ? -96.899 42.373 120.294 1.00 70.00 90 LYS A O 1
ATOM 630 N N . GLN A 1 91 ? -96.000 43.982 121.608 1.00 56.84 91 GLN A N 1
ATOM 631 C CA . GLN A 1 91 ? -95.880 45.027 120.588 1.00 56.84 91 GLN A CA 1
ATOM 632 C C . GLN A 1 91 ? -95.208 44.469 119.321 1.00 56.84 91 GLN A C 1
ATOM 634 O O . GLN A 1 91 ? -94.228 43.737 119.415 1.00 56.84 91 GLN A O 1
ATOM 639 N N . ASP A 1 92 ? -95.779 44.807 118.163 1.00 63.84 92 ASP A N 1
ATOM 640 C CA . ASP A 1 92 ? -95.314 44.455 116.812 1.00 63.84 92 ASP A CA 1
ATOM 641 C C . ASP A 1 92 ? -95.646 43.059 116.270 1.00 63.84 92 ASP A C 1
ATOM 643 O O . ASP A 1 92 ? -94.981 42.569 115.355 1.00 63.84 92 ASP A O 1
ATOM 647 N N . THR A 1 93 ? -96.738 42.431 116.715 1.00 73.19 93 THR A N 1
ATOM 648 C CA . THR A 1 93 ? -97.303 41.347 115.898 1.00 73.19 93 THR A CA 1
ATOM 649 C C . THR A 1 93 ? -97.865 41.912 114.581 1.00 73.19 93 THR A C 1
ATOM 651 O O . THR A 1 93 ? -98.479 42.987 114.577 1.00 73.19 93 THR A O 1
ATOM 654 N N . PRO A 1 94 ? -97.712 41.200 113.446 1.00 75.25 94 PRO A N 1
ATOM 655 C CA . PRO A 1 94 ? -98.279 41.624 112.161 1.00 75.25 94 PRO A CA 1
ATOM 656 C C . PRO A 1 94 ? -99.786 41.909 112.238 1.00 75.25 94 PRO A C 1
ATOM 658 O O . PRO A 1 94 ? -100.293 42.799 111.557 1.00 75.25 94 PRO A O 1
ATOM 661 N N . LEU A 1 95 ? -100.492 41.202 113.128 1.00 75.88 95 LEU A N 1
ATOM 662 C CA . LEU A 1 95 ? -101.915 41.405 113.390 1.00 75.88 95 LEU A CA 1
ATOM 663 C C . LEU A 1 95 ? -102.200 42.801 113.967 1.00 75.88 95 LEU A C 1
ATOM 665 O O . LEU A 1 95 ? -103.089 43.497 113.482 1.00 75.88 95 LEU A O 1
ATOM 669 N N . MET A 1 96 ? -101.412 43.249 114.951 1.00 79.06 96 MET A N 1
ATOM 670 C CA . MET A 1 96 ? -101.532 44.596 115.521 1.00 79.06 96 MET A CA 1
ATOM 671 C C . MET A 1 96 ? -101.197 45.677 114.493 1.00 79.06 96 MET A C 1
ATOM 673 O O . MET A 1 96 ? -101.860 46.712 114.463 1.00 79.06 96 MET A O 1
ATOM 677 N N . GLN A 1 97 ? -100.210 45.444 113.620 1.00 77.81 97 GLN A N 1
ATOM 678 C CA . GLN A 1 97 ? -99.895 46.373 112.528 1.00 77.81 97 GLN A CA 1
ATOM 679 C C . GLN A 1 97 ? -101.063 46.492 111.544 1.00 77.81 97 GLN A C 1
ATOM 681 O O . GLN A 1 97 ? -101.458 47.601 111.186 1.00 77.81 97 GLN A O 1
ATOM 686 N N . MET A 1 98 ? -101.666 45.366 111.155 1.00 77.69 98 MET A N 1
ATOM 687 C CA . MET A 1 98 ? -102.826 45.346 110.266 1.00 77.69 98 MET A CA 1
ATOM 688 C C . MET A 1 98 ? -104.035 46.042 110.898 1.00 77.69 98 MET A C 1
ATOM 690 O O . MET A 1 98 ? -104.654 46.892 110.257 1.00 77.69 98 MET A O 1
ATOM 694 N N . ALA A 1 99 ? -104.336 45.755 112.164 1.00 74.75 99 ALA A N 1
ATOM 695 C CA . ALA A 1 99 ? -105.444 46.392 112.862 1.00 74.75 99 ALA A CA 1
ATOM 696 C C . ALA A 1 99 ? -105.218 47.895 113.079 1.00 74.75 99 ALA A C 1
ATOM 698 O O . ALA A 1 99 ? -106.153 48.685 112.961 1.00 74.75 99 ALA A O 1
ATOM 699 N N . ARG A 1 100 ? -103.971 48.323 113.315 1.00 78.31 100 ARG A N 1
ATOM 700 C CA . ARG A 1 100 ? -103.616 49.747 113.399 1.00 78.31 100 ARG A CA 1
ATOM 701 C C . ARG A 1 100 ? -103.814 50.449 112.059 1.00 78.31 100 ARG A C 1
ATOM 703 O O . ARG A 1 100 ? -104.359 51.550 112.029 1.00 78.31 100 ARG A O 1
ATOM 710 N N . THR A 1 101 ? -103.427 49.802 110.961 1.00 79.50 101 THR A N 1
ATOM 711 C CA . THR A 1 101 ? -103.667 50.303 109.601 1.00 79.50 101 THR A CA 1
ATOM 712 C C . THR A 1 101 ? -105.161 50.417 109.311 1.00 79.50 101 THR A C 1
ATOM 714 O O . THR A 1 101 ? -105.605 51.465 108.849 1.00 79.50 101 THR A O 1
ATOM 717 N N . GLN A 1 102 ? -105.959 49.397 109.636 1.00 79.31 102 GLN A N 1
ATOM 718 C CA . GLN A 1 102 ? -107.414 49.445 109.455 1.00 79.31 102 GLN A CA 1
ATOM 719 C C . GLN A 1 102 ? -108.072 50.514 110.335 1.00 79.31 102 GLN A C 1
ATOM 721 O O . GLN A 1 102 ? -108.926 51.259 109.859 1.00 79.31 102 GLN A O 1
ATOM 726 N N . GLY A 1 103 ? -107.635 50.653 111.589 1.00 76.62 103 GLY A N 1
ATOM 727 C CA . GLY A 1 103 ? -108.097 51.706 112.492 1.00 76.62 103 GLY A CA 1
ATOM 728 C C . GLY A 1 103 ? -107.785 53.105 111.957 1.00 76.62 103 GLY A C 1
ATOM 729 O O . GLY A 1 103 ? -108.661 53.968 111.960 1.00 76.62 103 GLY A O 1
ATOM 730 N N . MET A 1 104 ? -106.579 53.317 111.415 1.00 76.44 104 MET A N 1
ATOM 731 C CA . MET A 1 104 ? -106.213 54.572 110.748 1.00 76.44 104 MET A CA 1
ATOM 732 C C . MET A 1 104 ? -107.043 54.820 109.486 1.00 76.44 104 MET A C 1
ATOM 734 O O . MET A 1 104 ? -107.521 55.931 109.287 1.00 76.44 104 MET A O 1
ATOM 738 N N . GLN A 1 105 ? -107.278 53.804 108.654 1.00 79.81 105 GLN A N 1
ATOM 739 C CA . GLN A 1 105 ? -108.132 53.940 107.470 1.00 79.81 105 GLN A CA 1
ATOM 740 C C . GLN A 1 105 ? -109.574 54.302 107.847 1.00 79.81 105 GLN A C 1
ATOM 742 O O . GLN A 1 105 ? -110.157 55.203 107.245 1.00 79.81 105 GLN A O 1
ATOM 747 N N . ALA A 1 106 ? -110.132 53.661 108.876 1.00 76.75 106 ALA A N 1
ATOM 748 C CA . ALA A 1 106 ? -111.472 53.959 109.370 1.00 76.75 106 ALA A CA 1
ATOM 749 C C . ALA A 1 106 ? -111.562 55.364 109.994 1.00 76.75 106 ALA A C 1
ATOM 751 O O . ALA A 1 106 ? -112.551 56.070 109.789 1.00 76.75 106 ALA A O 1
ATOM 752 N N . ALA A 1 107 ? -110.528 55.795 110.721 1.00 73.94 107 ALA A N 1
ATOM 753 C CA . ALA A 1 107 ? -110.449 57.144 111.277 1.00 73.94 107 ALA A CA 1
ATOM 754 C C . ALA A 1 107 ? -110.316 58.213 110.178 1.00 73.94 107 ALA A C 1
ATOM 756 O O . ALA A 1 107 ? -111.012 59.230 110.231 1.00 73.94 107 ALA A O 1
ATOM 757 N N . ASN A 1 108 ? -109.501 57.950 109.148 1.00 74.25 108 ASN A N 1
ATOM 758 C CA . ASN A 1 108 ? -109.349 58.815 107.975 1.00 74.25 108 ASN A CA 1
ATOM 759 C C . ASN A 1 108 ? -110.656 58.941 107.198 1.00 74.25 108 ASN A C 1
ATOM 761 O O . ASN A 1 108 ? -111.045 60.051 106.844 1.00 74.25 108 ASN A O 1
ATOM 765 N N . ALA A 1 109 ? -111.367 57.830 106.985 1.00 78.44 109 ALA A N 1
ATOM 766 C CA . ALA A 1 109 ? -112.665 57.837 106.315 1.00 78.44 109 ALA A CA 1
ATOM 767 C C . ALA A 1 109 ? -113.703 58.693 107.060 1.00 78.44 109 ALA A C 1
ATOM 769 O O . ALA A 1 109 ? -114.624 59.224 106.447 1.00 78.44 109 ALA A O 1
ATOM 770 N N . ARG A 1 110 ? -113.542 58.862 108.377 1.00 75.94 110 ARG A N 1
ATOM 771 C CA . ARG A 1 110 ? -114.406 59.711 109.208 1.00 75.94 110 ARG A CA 1
ATOM 772 C C . ARG A 1 110 ? -113.872 61.131 109.409 1.00 75.94 110 ARG A C 1
ATOM 774 O O . ARG A 1 110 ? -114.453 61.879 110.185 1.00 75.94 110 ARG A O 1
ATOM 781 N N . GLY A 1 111 ? -112.785 61.516 108.738 1.00 74.44 111 GLY A N 1
ATOM 782 C CA . GLY A 1 111 ? -112.209 62.862 108.833 1.00 74.44 111 GLY A CA 1
ATOM 783 C C . GLY A 1 111 ? -111.616 63.205 110.205 1.00 74.44 111 GLY A C 1
ATOM 784 O O . GLY A 1 111 ? -111.316 64.365 110.471 1.00 74.44 111 GLY A O 1
ATOM 785 N N . MET A 1 112 ? -111.418 62.217 111.082 1.00 71.50 112 MET A N 1
ATOM 786 C CA . MET A 1 112 ? -110.941 62.411 112.458 1.00 71.50 112 MET A CA 1
ATOM 787 C C . MET A 1 112 ? -109.452 62.077 112.582 1.00 71.50 112 MET A C 1
ATOM 789 O O . MET A 1 112 ? -109.036 61.282 113.424 1.00 71.50 112 MET A O 1
ATOM 793 N N . LEU A 1 113 ? -108.645 62.687 111.715 1.00 61.25 113 LEU A N 1
ATOM 794 C CA . LEU A 1 113 ? -107.239 62.339 111.472 1.00 61.25 113 LEU A CA 1
ATOM 795 C C . LEU A 1 113 ? -106.269 62.646 112.631 1.00 61.25 113 LEU A C 1
ATOM 797 O O . LEU A 1 113 ? -105.069 62.447 112.481 1.00 61.25 113 LEU A O 1
ATOM 801 N N . ASN A 1 114 ? -106.752 63.115 113.786 1.00 58.91 114 ASN A N 1
ATOM 802 C CA . ASN A 1 114 ? -105.884 63.434 114.925 1.00 58.91 114 ASN A CA 1
ATOM 803 C C . ASN A 1 114 ? -106.512 63.207 116.309 1.00 58.91 114 ASN A C 1
ATOM 805 O O . ASN A 1 114 ? -106.033 63.729 117.315 1.00 58.91 114 ASN A O 1
ATOM 809 N N . SER A 1 115 ? -107.590 62.428 116.390 1.00 56.16 115 SER A N 1
ATOM 810 C CA . SER A 1 115 ? -108.252 62.161 117.667 1.00 56.16 115 SER A CA 1
ATOM 811 C C . SER A 1 115 ? -107.615 60.946 118.342 1.00 56.16 115 SER A C 1
ATOM 813 O O . SER A 1 115 ? -107.630 59.849 117.785 1.00 56.16 115 SER A O 1
ATOM 815 N N . SER A 1 116 ? -107.160 61.087 119.589 1.00 63.41 116 SER A N 1
ATOM 816 C CA . SER A 1 116 ? -106.759 59.980 120.483 1.00 63.41 116 SER A CA 1
ATOM 817 C C . SER A 1 116 ? -107.819 58.867 120.607 1.00 63.41 116 SER A C 1
ATOM 819 O O . SER A 1 116 ? -107.506 57.733 120.964 1.00 63.41 116 SER A O 1
ATOM 821 N N . MET A 1 117 ? -109.059 59.157 120.210 1.00 61.03 117 MET A N 1
ATOM 822 C CA . MET A 1 117 ? -110.163 58.207 120.068 1.00 61.03 117 MET A CA 1
ATOM 823 C C . MET A 1 117 ? -109.915 57.109 119.006 1.00 61.03 117 MET A C 1
ATOM 825 O O . MET A 1 117 ? -110.404 55.992 119.163 1.00 61.03 117 MET A O 1
ATOM 829 N N . ALA A 1 118 ? -109.118 57.370 117.961 1.00 60.69 118 ALA A N 1
ATOM 830 C CA . ALA A 1 118 ? -108.810 56.389 116.911 1.00 60.69 118 ALA A CA 1
ATOM 831 C C . ALA A 1 118 ? -107.886 55.256 117.397 1.00 60.69 118 ALA A C 1
ATOM 833 O O . ALA A 1 118 ? -108.030 54.109 116.972 1.00 60.69 118 ALA A O 1
ATOM 834 N N . ALA A 1 119 ? -106.967 55.551 118.323 1.00 64.69 119 ALA A N 1
ATOM 835 C CA . ALA A 1 119 ? -106.091 54.539 118.914 1.00 64.69 119 ALA A CA 1
ATOM 836 C C . ALA A 1 119 ? -106.861 53.587 119.848 1.00 64.69 119 ALA A C 1
ATOM 838 O O . ALA A 1 119 ? -106.599 52.386 119.835 1.00 64.69 119 ALA A O 1
ATOM 839 N N . GLY A 1 120 ? -107.849 54.104 120.590 1.00 67.50 120 GLY A N 1
ATOM 840 C CA . GLY A 1 120 ? -108.742 53.286 121.418 1.00 67.50 120 GLY A CA 1
ATOM 841 C C . GLY A 1 120 ? -109.615 52.348 120.580 1.00 67.50 120 GLY A C 1
ATOM 842 O O . GLY A 1 120 ? -109.666 51.154 120.855 1.00 67.50 120 GLY A O 1
ATOM 843 N N . ALA A 1 121 ? -110.214 52.850 119.494 1.00 64.69 121 ALA A N 1
ATOM 844 C CA . ALA A 1 121 ? -111.038 52.030 118.600 1.00 64.69 121 ALA A CA 1
ATOM 845 C C . ALA A 1 121 ? -110.245 50.898 117.915 1.00 64.69 121 ALA A C 1
ATOM 847 O O . ALA A 1 121 ? -110.768 49.801 117.732 1.00 64.69 121 ALA A O 1
ATOM 848 N N . ALA A 1 122 ? -108.975 51.139 117.566 1.00 65.00 122 ALA A N 1
ATOM 849 C CA . ALA A 1 122 ? -108.112 50.105 116.995 1.00 65.00 122 ALA A CA 1
ATOM 850 C C . ALA A 1 122 ? -107.782 48.995 118.010 1.00 65.00 122 ALA A C 1
ATOM 852 O O . ALA A 1 122 ? -107.763 47.823 117.645 1.00 65.00 122 ALA A O 1
ATOM 853 N N . GLN A 1 123 ? -107.554 49.340 119.282 1.00 70.12 123 GLN A N 1
ATOM 854 C CA . GLN A 1 123 ? -107.311 48.349 120.338 1.00 70.12 123 GLN A CA 1
ATOM 855 C C . GLN A 1 123 ? -108.562 47.515 120.642 1.00 70.12 123 GLN A C 1
ATOM 857 O O . GLN A 1 123 ? -108.456 46.301 120.818 1.00 70.12 123 GLN A O 1
ATOM 862 N N . ASP A 1 124 ? -109.741 48.139 120.630 1.00 70.12 124 ASP A N 1
ATOM 863 C CA . ASP A 1 124 ? -111.012 47.456 120.891 1.00 70.12 124 ASP A CA 1
ATOM 864 C C . ASP A 1 124 ? -111.386 46.483 119.755 1.00 70.12 124 ASP A C 1
ATOM 866 O O . ASP A 1 124 ? -111.810 45.353 120.002 1.00 70.12 124 ASP A O 1
ATOM 870 N N . ALA A 1 125 ? -111.120 46.864 118.497 1.00 67.94 125 ALA A N 1
ATOM 871 C CA . ALA A 1 125 ? -111.303 45.989 117.335 1.00 67.94 125 ALA A CA 1
ATOM 872 C C . ALA A 1 125 ? -110.385 44.753 117.374 1.00 67.94 125 ALA A C 1
ATOM 874 O O . ALA A 1 125 ? -110.807 43.651 117.016 1.00 67.94 125 ALA A O 1
ATOM 875 N N . VAL A 1 126 ? -109.144 44.910 117.850 1.00 69.44 126 VAL A N 1
ATOM 876 C CA . VAL A 1 126 ? -108.227 43.778 118.052 1.00 69.44 126 VAL A CA 1
ATOM 877 C C . VAL A 1 126 ? -108.736 42.859 119.156 1.00 69.44 126 VAL A C 1
ATOM 879 O O . VAL A 1 126 ? -108.764 41.643 118.973 1.00 69.44 126 VAL A O 1
ATOM 882 N N . LEU A 1 127 ? -109.165 43.417 120.290 1.00 69.62 127 LEU A N 1
ATOM 883 C CA . LEU A 1 127 ? -109.702 42.632 121.400 1.00 69.62 127 LEU A CA 1
ATOM 884 C C . LEU A 1 127 ? -110.920 41.802 120.973 1.00 69.62 127 LEU A C 1
ATOM 886 O O . LEU A 1 127 ? -110.973 40.610 121.278 1.00 69.62 127 LEU A O 1
ATOM 890 N N . GLN A 1 128 ? -111.845 42.381 120.201 1.00 69.50 128 GLN A N 1
ATOM 891 C CA . GLN A 1 128 ? -113.011 41.654 119.684 1.00 69.50 128 GLN A CA 1
ATOM 892 C C . GLN A 1 128 ? -112.636 40.494 118.749 1.00 69.50 128 GLN A C 1
ATOM 894 O O . GLN A 1 128 ? -113.311 39.466 118.764 1.00 69.50 128 GLN A O 1
ATOM 899 N N . GLN A 1 129 ? -111.557 40.621 117.969 1.00 70.12 129 GLN A N 1
ATOM 900 C CA . GLN A 1 129 ? -111.090 39.539 117.094 1.00 70.12 129 GLN A CA 1
ATOM 901 C C . GLN A 1 129 ? -110.278 38.466 117.832 1.00 70.12 129 GLN A C 1
ATOM 903 O O . GLN A 1 129 ? -110.363 37.289 117.482 1.00 70.12 129 GLN A O 1
ATOM 908 N N . ILE A 1 130 ? -109.509 38.836 118.861 1.00 67.56 130 ILE A N 1
ATOM 909 C CA . ILE A 1 130 ? -108.611 37.901 119.558 1.00 67.56 130 ILE A CA 1
ATOM 910 C C . ILE A 1 130 ? -109.370 36.957 120.497 1.00 67.56 130 ILE A C 1
ATOM 912 O O . ILE A 1 130 ? -109.008 35.784 120.597 1.00 67.56 130 ILE A O 1
ATOM 916 N N . VAL A 1 131 ? -110.425 37.420 121.175 1.00 71.25 131 VAL A N 1
ATOM 917 C CA . VAL A 1 131 ? -111.160 36.599 122.158 1.00 71.25 131 VAL A CA 1
ATOM 918 C C . VAL A 1 131 ? -111.693 35.269 121.584 1.00 71.25 131 VAL A C 1
ATOM 920 O O . VAL A 1 131 ? -111.439 34.235 122.209 1.00 71.25 131 VAL A O 1
ATOM 923 N N . PRO A 1 132 ? -112.369 35.216 120.415 1.00 71.25 132 PRO A N 1
ATOM 924 C CA . PRO A 1 132 ? -112.831 33.942 119.856 1.00 71.25 132 PRO A CA 1
ATOM 925 C C . PRO A 1 132 ? -111.687 33.052 119.342 1.00 71.25 132 PRO A C 1
ATOM 927 O O . PRO A 1 132 ? -111.792 31.829 119.401 1.00 71.25 132 PRO A O 1
ATOM 930 N N . MET A 1 133 ? -110.570 33.630 118.888 1.00 67.44 133 MET A N 1
ATOM 931 C CA . MET A 1 133 ? -109.404 32.842 118.466 1.00 67.44 133 MET A CA 1
ATOM 932 C C . MET A 1 133 ? -108.701 32.184 119.659 1.00 67.44 133 MET A C 1
ATOM 934 O O . MET A 1 133 ? -108.345 31.006 119.604 1.00 67.44 133 MET A O 1
ATOM 938 N N . ALA A 1 134 ? -108.551 32.916 120.765 1.00 64.88 134 ALA A N 1
ATOM 939 C CA . ALA A 1 134 ? -107.916 32.399 121.972 1.00 64.88 134 ALA A CA 1
ATOM 940 C C . ALA A 1 134 ? -108.724 31.255 122.618 1.00 64.88 134 ALA A C 1
ATOM 942 O O . ALA A 1 134 ? -108.131 30.306 123.140 1.00 64.88 134 ALA A O 1
ATOM 943 N N . SER A 1 135 ? -110.062 31.302 122.562 1.00 68.19 135 SER A N 1
ATOM 944 C CA . SER A 1 135 ? -110.909 30.214 123.073 1.00 68.19 135 SER A CA 1
ATOM 945 C C . SER A 1 135 ? -110.808 28.951 122.210 1.00 68.19 135 SER A C 1
ATOM 947 O O . SER A 1 135 ? -110.714 27.847 122.754 1.00 68.19 135 SER A O 1
ATOM 949 N N . GLN A 1 136 ? -110.730 29.102 120.885 1.00 77.25 136 GLN A N 1
ATOM 950 C CA . GLN A 1 136 ? -110.569 27.983 119.958 1.00 77.25 136 GLN A CA 1
ATOM 951 C C . GLN A 1 136 ? -109.194 27.306 120.104 1.00 77.25 136 GLN A C 1
ATOM 953 O O . GLN A 1 136 ? -109.114 26.077 120.173 1.00 77.25 136 GLN A O 1
ATOM 958 N N . GLU A 1 137 ? -108.112 28.083 120.239 1.00 72.00 137 GLU A N 1
ATOM 959 C CA . GLU A 1 137 ? -106.765 27.519 120.414 1.00 72.00 137 GLU A CA 1
ATOM 960 C C . GLU A 1 137 ? -106.617 26.793 121.763 1.00 72.00 137 GLU A C 1
ATOM 962 O O . GLU A 1 137 ? -105.978 25.738 121.846 1.00 72.00 137 GLU A O 1
ATOM 967 N N . SER A 1 138 ? -107.250 27.308 122.823 1.00 68.56 138 SER A N 1
ATOM 968 C CA . SER A 1 138 ? -107.247 26.652 124.134 1.00 68.56 138 SER A CA 1
ATOM 969 C C . SER A 1 138 ? -107.917 25.272 124.086 1.00 68.56 138 SER A C 1
ATOM 971 O O . SER A 1 138 ? -107.347 24.297 124.586 1.00 68.56 138 SER A O 1
ATOM 973 N N . GLN A 1 139 ? -109.069 25.155 123.413 1.00 74.06 139 GLN A N 1
ATOM 974 C CA . GLN A 1 139 ? -109.764 23.874 123.238 1.00 74.06 139 GLN A CA 1
ATOM 975 C C . GLN A 1 139 ? -108.936 22.879 122.418 1.00 74.06 139 GLN A C 1
ATOM 977 O O . GLN A 1 139 ? -108.810 21.712 122.802 1.00 74.06 139 GLN A O 1
ATOM 982 N N . GLN A 1 140 ? -108.308 23.339 121.332 1.00 78.00 140 GLN A N 1
ATOM 983 C CA . GLN A 1 140 ? -107.484 22.477 120.490 1.00 78.00 140 GLN A CA 1
ATOM 984 C C . GLN A 1 140 ? -106.287 21.919 121.269 1.00 78.00 140 GLN A C 1
ATOM 986 O O . GLN A 1 140 ? -106.069 20.707 121.272 1.00 78.00 140 GLN A O 1
ATOM 991 N N . ARG A 1 141 ? -105.557 22.758 122.015 1.00 71.00 141 ARG A N 1
ATOM 992 C CA . ARG A 1 141 ? -104.413 22.299 122.822 1.00 71.00 141 ARG A CA 1
ATOM 993 C C . ARG A 1 141 ? -104.817 21.349 123.946 1.00 71.00 141 ARG A C 1
ATOM 995 O O . ARG A 1 141 ? -104.071 20.412 124.224 1.00 71.00 141 ARG A O 1
ATOM 1002 N N . HIS A 1 142 ? -105.978 21.558 124.569 1.00 74.69 142 HIS A N 1
ATOM 1003 C CA . HIS A 1 142 ? -106.472 20.642 125.595 1.00 74.69 142 HIS A CA 1
ATOM 1004 C C . HIS A 1 142 ? -106.786 19.253 125.014 1.00 74.69 142 HIS A C 1
ATOM 1006 O O . HIS A 1 142 ? -106.382 18.245 125.595 1.00 74.69 142 HIS A O 1
ATOM 1012 N N . SER A 1 143 ? -107.404 19.189 123.826 1.00 71.19 143 SER A N 1
ATOM 1013 C CA . SER A 1 143 ? -107.667 17.914 123.140 1.00 71.19 143 SER A CA 1
ATOM 1014 C C . SER A 1 143 ? -106.377 17.160 122.783 1.00 71.19 143 SER A C 1
ATOM 1016 O O . SER A 1 143 ? -106.267 15.961 123.042 1.00 71.19 143 SER A O 1
ATOM 1018 N N . THR A 1 144 ? -105.353 17.872 122.300 1.00 71.31 144 THR A N 1
ATOM 1019 C CA . THR A 1 144 ? -104.052 17.280 121.959 1.00 71.31 144 THR A CA 1
ATOM 1020 C C . THR A 1 144 ? -103.308 16.769 123.195 1.00 71.31 144 THR A C 1
ATOM 1022 O O . THR A 1 144 ? -102.652 15.727 123.141 1.00 71.31 144 THR A O 1
ATOM 1025 N N . ALA A 1 145 ? -103.413 17.473 124.327 1.00 68.69 145 ALA A N 1
ATOM 1026 C CA . ALA A 1 145 ? -102.791 17.046 125.578 1.00 68.69 145 ALA A CA 1
ATOM 1027 C C . ALA A 1 145 ? -103.419 15.748 126.118 1.00 68.69 145 ALA A C 1
ATOM 1029 O O . ALA A 1 145 ? -102.686 14.840 126.511 1.00 68.69 145 ALA A O 1
ATOM 1030 N N . MET A 1 146 ? -104.751 15.623 126.061 1.00 72.38 146 MET A N 1
ATOM 1031 C CA . MET A 1 146 ? -105.464 14.400 126.458 1.00 72.38 146 MET A CA 1
ATOM 1032 C C . MET A 1 146 ? -105.077 13.201 125.575 1.00 72.38 146 MET A C 1
ATOM 1034 O O . MET A 1 146 ? -104.722 12.147 126.102 1.00 72.38 146 MET A O 1
ATOM 1038 N N . SER A 1 147 ? -105.023 13.366 124.244 1.00 74.00 147 SER A N 1
ATOM 1039 C CA . SER A 1 147 ? -104.624 12.272 123.340 1.00 74.00 147 SER A CA 1
ATOM 1040 C C . SER A 1 147 ? -103.169 11.831 123.530 1.00 74.00 147 SER A C 1
ATOM 1042 O O . SER A 1 147 ? -102.845 10.646 123.424 1.00 74.00 147 SER A O 1
ATOM 1044 N N . ALA A 1 148 ? -102.273 12.774 123.840 1.00 65.69 148 ALA A N 1
ATOM 1045 C CA . ALA A 1 148 ? -100.875 12.455 124.107 1.00 65.69 148 ALA A CA 1
ATOM 1046 C C . ALA A 1 148 ? -100.735 11.612 125.385 1.00 65.69 148 ALA A C 1
ATOM 1048 O O . ALA A 1 148 ? -99.967 10.647 125.404 1.00 65.69 148 ALA A O 1
ATOM 1049 N N . GLN A 1 149 ? -101.520 11.918 126.421 1.00 71.31 149 GLN A N 1
ATOM 1050 C CA . GLN A 1 149 ? -101.500 11.172 127.676 1.00 71.31 149 GLN A CA 1
ATOM 1051 C C . GLN A 1 149 ? -102.039 9.741 127.520 1.00 71.31 149 GLN A C 1
ATOM 1053 O O . GLN A 1 149 ? -101.407 8.804 128.013 1.00 71.31 149 GLN A O 1
ATOM 1058 N N . GLU A 1 150 ? -103.133 9.540 126.777 1.00 68.62 150 GLU A N 1
ATOM 1059 C CA . GLU A 1 150 ? -103.654 8.193 126.489 1.00 6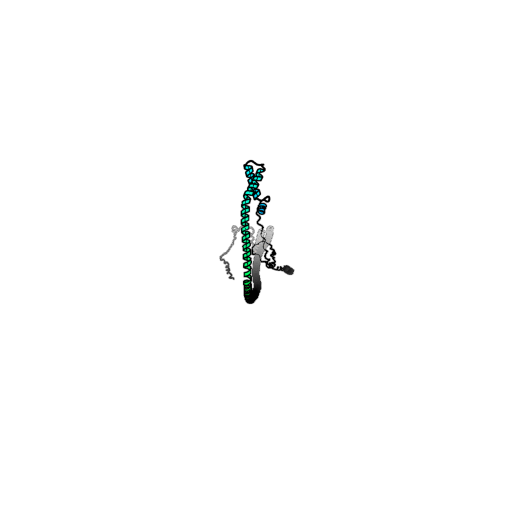8.62 150 GLU A CA 1
ATOM 1060 C C . GLU A 1 150 ? -102.668 7.346 125.666 1.00 68.62 150 GLU A C 1
ATOM 1062 O O . GLU A 1 150 ? -102.484 6.154 125.931 1.00 68.62 150 GLU A O 1
ATOM 1067 N N . SER A 1 151 ? -101.970 7.956 124.700 1.00 67.06 151 SER A N 1
ATOM 1068 C CA . SER A 1 151 ? -100.971 7.250 123.884 1.00 67.06 151 SER A CA 1
ATOM 1069 C C . SER A 1 151 ? -99.758 6.781 124.699 1.00 67.06 151 SER A C 1
ATOM 1071 O O . SER A 1 151 ? -99.236 5.686 124.470 1.00 67.06 151 SER A O 1
ATOM 1073 N N . ALA A 1 152 ? -99.345 7.570 125.695 1.00 63.53 152 ALA A N 1
ATOM 1074 C CA . ALA A 1 152 ? -98.231 7.230 126.570 1.00 63.53 152 ALA A CA 1
ATOM 1075 C C . ALA A 1 152 ? -98.568 6.043 127.487 1.00 63.53 152 ALA A C 1
ATOM 1077 O O . ALA A 1 152 ? -97.721 5.175 127.702 1.00 63.53 152 ALA A O 1
ATOM 1078 N N . GLN A 1 153 ? -99.810 5.962 127.979 1.00 68.50 153 GLN A N 1
ATOM 1079 C CA . GLN A 1 153 ? -100.249 4.847 128.825 1.00 68.50 153 GLN A CA 1
ATOM 1080 C C . GLN A 1 153 ? -100.321 3.526 128.041 1.00 68.50 153 GLN A C 1
ATOM 1082 O O . GLN A 1 153 ? -99.794 2.517 128.508 1.00 68.50 153 GLN A O 1
ATOM 1087 N N . ARG A 1 154 ? -100.841 3.534 126.803 1.00 63.47 154 ARG A N 1
ATOM 1088 C CA . ARG A 1 154 ? -100.884 2.323 125.956 1.00 63.47 154 ARG A CA 1
ATOM 1089 C C . ARG A 1 154 ? -99.502 1.800 125.558 1.00 63.47 154 ARG A C 1
ATOM 1091 O O . ARG A 1 154 ? -99.311 0.591 125.442 1.00 63.47 154 ARG A O 1
ATOM 1098 N N . MET A 1 155 ? -98.520 2.682 125.363 1.00 61.41 155 MET A N 1
ATOM 1099 C CA . MET A 1 155 ? -97.150 2.252 125.058 1.00 61.41 155 MET A CA 1
ATOM 1100 C C . MET A 1 155 ? -96.449 1.596 126.256 1.00 61.41 155 MET A C 1
ATOM 1102 O O . MET A 1 155 ? -95.630 0.697 126.057 1.00 61.41 155 MET A O 1
ATOM 1106 N N . ALA A 1 156 ? -96.782 1.990 127.488 1.00 55.56 156 ALA A N 1
ATOM 1107 C CA . ALA A 1 156 ? -96.204 1.386 128.687 1.00 55.56 156 ALA A CA 1
ATOM 1108 C C . ALA A 1 156 ? -96.686 -0.063 128.905 1.00 55.56 156 ALA A C 1
ATOM 1110 O O . ALA A 1 156 ? -95.886 -0.923 129.274 1.00 55.56 156 ALA A O 1
ATOM 1111 N N . GLU A 1 157 ? -97.954 -0.360 128.604 1.00 58.22 157 GLU A N 1
ATOM 1112 C CA . GLU A 1 157 ? -98.513 -1.718 128.712 1.00 58.22 157 GLU A CA 1
ATOM 1113 C C . GLU A 1 157 ? -98.005 -2.658 127.598 1.00 58.22 157 GLU A C 1
ATOM 1115 O O . GLU A 1 157 ? -97.716 -3.828 127.856 1.00 58.22 157 GLU A O 1
ATOM 1120 N N . ALA A 1 158 ? -97.773 -2.152 126.379 1.00 54.75 158 ALA A N 1
ATOM 1121 C CA . ALA A 1 158 ? -97.229 -2.941 125.264 1.00 54.75 158 ALA A CA 1
ATOM 1122 C C . ALA A 1 158 ? -95.761 -3.385 125.466 1.00 54.75 158 ALA A C 1
ATOM 1124 O O . ALA A 1 158 ? -95.339 -4.426 124.955 1.00 54.75 158 ALA A O 1
ATOM 1125 N N . ALA A 1 159 ? -94.972 -2.633 126.240 1.00 52.09 159 ALA A N 1
ATOM 1126 C CA . ALA A 1 159 ? -93.565 -2.946 126.488 1.00 52.09 159 ALA A CA 1
ATOM 1127 C C . ALA A 1 159 ? -93.360 -4.198 127.367 1.00 52.09 159 ALA A C 1
ATOM 1129 O O . ALA A 1 159 ? -92.331 -4.867 127.246 1.00 52.09 159 ALA A O 1
ATOM 1130 N N . GLN A 1 160 ? -94.331 -4.557 128.216 1.00 54.31 160 GLN A N 1
ATOM 1131 C CA . GLN A 1 160 ? -94.213 -5.717 129.110 1.00 54.31 160 GLN A CA 1
ATOM 1132 C C . GLN A 1 160 ? -94.463 -7.059 128.393 1.00 54.31 160 GLN A C 1
ATOM 1134 O O . GLN A 1 160 ? -93.846 -8.062 128.755 1.00 54.31 160 GLN A O 1
ATOM 1139 N N . GLY A 1 161 ? -95.255 -7.085 127.312 1.00 54.81 161 GLY A N 1
ATOM 1140 C CA . GLY A 1 161 ? -95.465 -8.287 126.486 1.00 54.81 161 GLY A CA 1
ATOM 1141 C C . GLY A 1 161 ? -94.268 -8.660 125.594 1.00 54.81 161 GLY A C 1
ATOM 1142 O O . GLY A 1 161 ? -94.004 -9.837 125.347 1.00 54.81 161 GLY A O 1
ATOM 1143 N N . PHE A 1 162 ? -93.472 -7.673 125.167 1.00 52.34 162 PHE A N 1
ATOM 1144 C CA . PHE A 1 162 ? -92.358 -7.857 124.222 1.00 52.34 162 PHE A CA 1
ATOM 1145 C C . PHE A 1 162 ? -91.116 -8.558 124.812 1.00 52.34 162 PHE A C 1
ATOM 1147 O O . PHE A 1 162 ? -90.251 -9.033 124.071 1.00 52.34 162 PHE A O 1
ATOM 1154 N N . GLY A 1 163 ? -90.997 -8.642 126.142 1.00 56.47 163 GLY A N 1
ATOM 1155 C CA . GLY A 1 163 ? -89.827 -9.230 126.809 1.00 56.47 163 GLY A CA 1
ATOM 1156 C C . GLY A 1 163 ? -89.717 -10.752 126.667 1.00 56.47 163 GLY A C 1
ATOM 1157 O O . GLY A 1 163 ? -88.608 -11.291 126.630 1.00 56.47 163 GLY A O 1
ATOM 1158 N N . PHE A 1 164 ? -90.847 -11.452 126.547 1.00 55.78 164 PHE A N 1
ATOM 1159 C CA . PHE A 1 164 ? -90.876 -12.918 126.508 1.00 55.78 164 PHE A CA 1
ATOM 1160 C C . PHE A 1 164 ? -90.601 -13.473 125.100 1.00 55.78 164 PHE A C 1
ATOM 1162 O O . PHE A 1 164 ? -89.856 -14.438 124.936 1.00 55.78 164 PHE A O 1
ATOM 1169 N N . GLN A 1 165 ? -91.109 -12.802 124.066 1.00 53.41 165 GLN A N 1
ATOM 1170 C CA . GLN A 1 165 ? -90.964 -13.210 122.664 1.00 53.41 165 GLN A CA 1
ATOM 1171 C C . GLN A 1 165 ? -89.524 -13.021 122.148 1.00 53.41 165 GLN A C 1
ATOM 1173 O O . GLN A 1 165 ? -88.970 -13.886 121.468 1.00 53.41 165 GLN A O 1
ATOM 1178 N N . LYS A 1 166 ? -88.848 -11.960 122.607 1.00 56.03 166 LYS A N 1
ATOM 1179 C CA . LYS A 1 166 ? -87.456 -11.641 122.250 1.00 56.03 166 LYS A CA 1
ATOM 1180 C C . LYS A 1 166 ? -86.440 -12.680 122.740 1.00 56.03 166 LYS A C 1
ATOM 1182 O O . LYS A 1 166 ? -85.326 -12.753 122.225 1.00 56.03 166 LYS A O 1
ATOM 1187 N N . LYS A 1 167 ? -86.794 -13.485 123.751 1.00 54.91 167 LYS A N 1
ATOM 1188 C CA . LYS A 1 167 ? -85.925 -14.542 124.297 1.00 54.91 167 LYS A CA 1
ATOM 1189 C C . LYS A 1 167 ? -85.968 -15.824 123.453 1.00 54.91 167 LYS A C 1
ATOM 1191 O O . LYS A 1 167 ? -84.951 -16.505 123.367 1.00 54.91 167 LYS A O 1
ATOM 1196 N N . LEU A 1 168 ? -87.095 -16.098 122.789 1.00 54.56 168 LEU A N 1
ATOM 1197 C CA . LEU A 1 168 ? -87.263 -17.200 121.830 1.00 54.56 168 LEU A CA 1
ATOM 1198 C C . LEU A 1 168 ? -86.599 -16.887 120.481 1.00 54.56 168 LEU A C 1
ATOM 1200 O O . LEU A 1 168 ? -85.861 -17.710 119.945 1.00 54.56 168 LEU A O 1
ATOM 1204 N N . GLU A 1 169 ? -86.754 -15.661 119.987 1.00 56.94 169 GLU A N 1
ATOM 1205 C CA . GLU A 1 169 ? -86.144 -15.203 118.731 1.00 56.94 169 GLU A CA 1
ATOM 1206 C C . GLU A 1 169 ? -84.603 -15.231 118.774 1.00 56.94 169 GLU A C 1
ATOM 1208 O O . GLU A 1 169 ? -83.937 -15.586 117.799 1.00 56.94 169 GLU A O 1
ATOM 1213 N N . LYS A 1 170 ? -84.013 -14.954 119.945 1.00 57.97 170 LYS A N 1
ATOM 1214 C CA . LYS A 1 170 ? -82.556 -14.994 120.172 1.00 57.97 170 LYS A CA 1
ATOM 1215 C C . LYS A 1 170 ? -81.951 -16.403 120.153 1.00 57.97 170 LYS A C 1
ATOM 1217 O O . LYS A 1 170 ? -80.732 -16.536 120.052 1.00 57.97 170 LYS A O 1
ATOM 1222 N N . LEU A 1 171 ? -82.776 -17.434 120.329 1.00 56.31 171 LEU A N 1
ATOM 1223 C CA . LEU A 1 171 ? -82.358 -18.836 120.289 1.00 56.31 171 LEU A CA 1
ATOM 1224 C C . LEU A 1 171 ? -82.423 -19.390 118.860 1.00 56.31 171 LEU A C 1
ATOM 1226 O O . LEU A 1 171 ? -81.470 -20.045 118.449 1.00 56.31 171 LEU A O 1
ATOM 1230 N N . GLY A 1 172 ? -83.456 -19.040 118.082 1.00 57.41 172 GLY A N 1
ATOM 1231 C CA . GLY A 1 172 ? -83.535 -19.376 116.650 1.00 57.41 172 GLY A CA 1
ATOM 1232 C C . GLY A 1 172 ? -82.420 -18.722 115.827 1.00 57.41 172 GLY A C 1
ATOM 1233 O O . GLY A 1 172 ? -81.658 -19.403 115.148 1.00 57.41 172 GLY A O 1
ATOM 1234 N N . SER A 1 173 ? -82.200 -17.419 116.018 1.00 56.97 173 SER A N 1
ATOM 1235 C CA . SER A 1 173 ? -81.170 -16.665 115.282 1.00 56.97 173 SER A CA 1
ATOM 1236 C C . SER A 1 173 ? -79.726 -17.127 115.535 1.00 56.97 173 SER A C 1
ATOM 1238 O O . SER A 1 173 ? -78.855 -16.877 114.708 1.00 56.97 173 SER A O 1
ATOM 1240 N N . LYS A 1 174 ? -79.435 -17.834 116.638 1.00 57.72 174 LYS A N 1
ATOM 1241 C CA . LYS A 1 174 ? -78.103 -18.423 116.885 1.00 57.72 174 LYS A CA 1
ATOM 1242 C C . LYS A 1 174 ? -77.861 -19.728 116.124 1.00 57.72 174 LYS A C 1
ATOM 1244 O O . LYS A 1 174 ? -76.704 -20.041 115.844 1.00 57.72 174 LYS A O 1
ATOM 1249 N N . LEU A 1 175 ? -78.915 -20.485 115.829 1.00 55.22 175 LEU A N 1
ATOM 1250 C CA . LEU A 1 175 ? -78.826 -21.705 115.028 1.00 55.22 175 LEU A CA 1
ATOM 1251 C C . LEU A 1 175 ? -78.647 -21.357 113.547 1.00 55.22 175 LEU A C 1
ATOM 1253 O O . LEU A 1 175 ? -77.676 -21.816 112.946 1.00 55.22 175 LEU A O 1
ATOM 1257 N N . ASP A 1 176 ? -79.450 -20.425 113.029 1.00 58.75 176 ASP A N 1
ATOM 1258 C CA . ASP A 1 176 ? -79.350 -19.961 111.638 1.00 58.75 176 ASP A CA 1
ATOM 1259 C C . ASP A 1 176 ? -77.976 -19.344 111.324 1.00 58.75 176 ASP A C 1
ATOM 1261 O O . ASP A 1 176 ? -77.410 -19.551 110.252 1.00 58.75 176 ASP A O 1
ATOM 1265 N N . MET A 1 177 ? -77.368 -18.637 112.285 1.00 61.25 177 MET A N 1
ATOM 1266 C CA . MET A 1 177 ? -76.044 -18.033 112.093 1.00 61.25 177 MET A CA 1
ATOM 1267 C C . MET A 1 177 ? -74.918 -19.072 112.006 1.00 61.25 177 MET A C 1
ATOM 1269 O O . MET A 1 177 ? -73.918 -18.841 111.326 1.00 61.25 177 MET A O 1
ATOM 1273 N N . ARG A 1 178 ? -75.054 -20.217 112.689 1.00 60.09 178 ARG A N 1
ATOM 1274 C CA . ARG A 1 178 ? -74.047 -21.288 112.657 1.00 60.09 178 ARG A CA 1
ATOM 1275 C C . ARG A 1 178 ? -74.115 -22.068 111.347 1.00 60.09 178 ARG A C 1
ATOM 1277 O O . ARG A 1 178 ? -73.070 -22.417 110.802 1.00 60.09 178 ARG A O 1
ATOM 1284 N N . GLU A 1 179 ? -75.319 -22.296 110.838 1.00 59.66 179 GLU A N 1
ATOM 1285 C CA . GLU A 1 179 ? -75.545 -22.989 109.569 1.00 59.66 179 GLU A CA 1
ATOM 1286 C C . GLU A 1 179 ? -75.150 -22.103 108.375 1.00 59.66 179 GLU A C 1
ATOM 1288 O O . GLU A 1 179 ? -74.399 -22.537 107.499 1.00 59.66 179 GLU A O 1
ATOM 1293 N N . ALA A 1 180 ? -75.489 -20.809 108.418 1.00 61.53 180 ALA A N 1
ATOM 1294 C CA . ALA A 1 180 ? -75.024 -19.824 107.442 1.00 61.53 180 ALA A CA 1
ATOM 1295 C C . ALA A 1 180 ? -73.490 -19.666 107.440 1.00 61.53 180 ALA A C 1
ATOM 1297 O O . ALA A 1 180 ? -72.878 -19.575 106.376 1.00 61.53 180 ALA A O 1
ATOM 1298 N N . ALA A 1 181 ? -72.837 -19.687 108.610 1.00 61.62 181 ALA A N 1
ATOM 1299 C CA . ALA A 1 181 ? -71.376 -19.606 108.698 1.00 61.62 181 ALA A CA 1
ATOM 1300 C C . ALA A 1 181 ? -70.671 -20.842 108.107 1.00 61.62 181 ALA A C 1
ATOM 1302 O O . ALA A 1 181 ? -69.607 -20.711 107.496 1.00 61.62 181 ALA A O 1
ATOM 1303 N N . GLN A 1 182 ? -71.253 -22.036 108.256 1.00 68.69 182 GLN A N 1
ATOM 1304 C CA . GLN A 1 182 ? -70.706 -23.264 107.669 1.00 68.69 182 GLN A CA 1
ATOM 1305 C C . GLN A 1 182 ? -70.919 -23.323 106.150 1.00 68.69 182 GLN A C 1
ATOM 1307 O O . GLN A 1 182 ? -69.973 -23.646 105.427 1.00 68.69 182 GLN A O 1
ATOM 1312 N N . GLY A 1 183 ? -72.098 -22.930 105.656 1.00 67.44 183 GLY A N 1
ATOM 1313 C CA . GLY A 1 183 ? -72.369 -22.816 104.218 1.00 67.44 183 GLY A CA 1
ATOM 1314 C C . GLY A 1 183 ? -71.454 -21.800 103.526 1.00 67.44 183 GLY A C 1
ATOM 1315 O O . GLY A 1 183 ? -70.850 -22.102 102.497 1.00 67.44 183 GLY A O 1
ATOM 1316 N N . PHE A 1 184 ? -71.244 -20.636 104.148 1.00 69.50 184 PHE A N 1
ATOM 1317 C CA . PHE A 1 184 ? -70.342 -19.604 103.628 1.00 69.50 184 PHE A CA 1
ATOM 1318 C C . PHE A 1 184 ? -68.874 -20.062 103.609 1.00 69.50 184 PHE A C 1
ATOM 1320 O O . PHE A 1 184 ? -68.127 -19.741 102.685 1.00 69.50 184 PHE A O 1
ATOM 1327 N N . GLY A 1 185 ? -68.451 -20.858 104.597 1.00 72.94 185 GLY A N 1
ATOM 1328 C CA . GLY A 1 185 ? -67.113 -21.453 104.629 1.00 72.94 185 GLY A CA 1
ATOM 1329 C C . GLY A 1 185 ? -66.865 -22.448 103.490 1.00 72.94 185 GLY A C 1
ATOM 1330 O O . GLY A 1 185 ? -65.783 -22.440 102.900 1.00 72.94 185 GLY A O 1
ATOM 1331 N N . PHE A 1 186 ? -67.861 -23.273 103.154 1.00 72.25 186 PHE A N 1
ATOM 1332 C CA . PHE A 1 186 ? -67.787 -24.204 102.022 1.00 72.25 186 PHE A CA 1
ATOM 1333 C C . PHE A 1 186 ? -67.793 -23.472 100.681 1.00 72.25 186 PHE A C 1
ATOM 1335 O O . PHE A 1 186 ? -66.935 -23.734 99.841 1.00 72.25 186 PHE A O 1
ATOM 1342 N N . GLN A 1 187 ? -68.696 -22.506 100.509 1.00 76.00 187 GLN A N 1
ATOM 1343 C CA . GLN A 1 187 ? -68.789 -21.720 99.281 1.00 76.00 187 GLN A CA 1
ATOM 1344 C C . GLN A 1 187 ? -67.516 -20.903 99.032 1.00 76.00 187 GLN A C 1
ATOM 1346 O O . GLN A 1 187 ? -67.032 -20.846 97.905 1.00 76.00 187 GLN A O 1
ATOM 1351 N N . LYS A 1 188 ? -66.903 -20.350 100.087 1.00 79.94 188 LYS A N 1
ATOM 1352 C CA . LYS A 1 188 ? -65.613 -19.660 99.982 1.00 79.94 188 LYS A CA 1
ATOM 1353 C C . LYS A 1 188 ? -64.491 -20.599 99.530 1.00 79.94 188 LYS A C 1
ATOM 1355 O O . LYS A 1 188 ? -63.732 -20.228 98.640 1.00 79.94 188 LYS A O 1
ATOM 1360 N N . LYS A 1 189 ? -64.392 -21.803 100.103 1.00 80.38 189 LYS A N 1
ATOM 1361 C CA . LYS A 1 189 ? -63.381 -22.796 99.695 1.00 80.38 189 LYS A CA 1
ATOM 1362 C C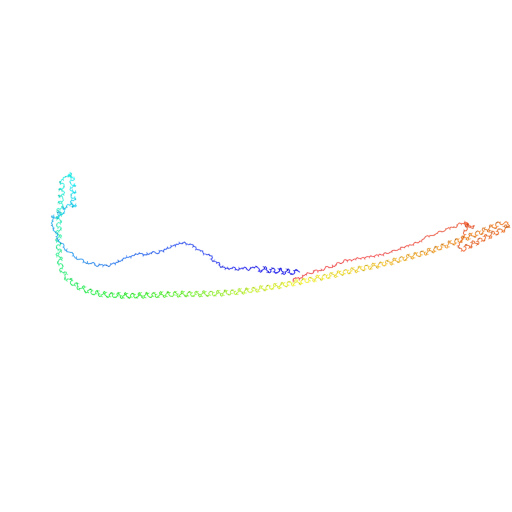 . LYS A 1 189 ? -63.580 -23.266 98.257 1.00 80.38 189 LYS A C 1
ATOM 1364 O O . LYS A 1 189 ? -62.603 -23.348 97.527 1.00 80.38 189 LYS A O 1
ATOM 1369 N N . LEU A 1 190 ? -64.825 -23.514 97.850 1.00 79.94 190 LEU A N 1
ATOM 1370 C CA . LEU A 1 190 ? -65.143 -23.894 96.476 1.00 79.94 190 LEU A CA 1
ATOM 1371 C C . LEU A 1 190 ? -64.782 -22.766 95.501 1.00 79.94 190 LEU A C 1
ATOM 1373 O O . LEU A 1 190 ? -64.088 -23.013 94.527 1.00 79.94 190 LEU A O 1
ATOM 1377 N N . SER A 1 191 ? -65.130 -21.515 95.827 1.00 81.62 191 SER A N 1
ATOM 1378 C CA . SER A 1 191 ? -64.760 -20.356 95.002 1.00 81.62 191 SER A CA 1
ATOM 1379 C C . SER A 1 191 ? -63.245 -20.123 94.933 1.00 81.62 191 SER A C 1
ATOM 1381 O O . SER A 1 191 ? -62.738 -19.721 93.892 1.00 81.62 191 SER A O 1
ATOM 1383 N N . GLN A 1 192 ? -62.502 -20.401 96.014 1.00 84.81 192 GLN A N 1
ATOM 1384 C CA . GLN A 1 192 ? -61.036 -20.369 95.991 1.00 84.81 192 GLN A CA 1
ATOM 1385 C C . GLN A 1 192 ? -60.472 -21.465 95.093 1.00 84.81 192 GLN A C 1
ATOM 1387 O O . GLN A 1 192 ? -59.593 -21.181 94.290 1.00 84.81 192 GLN A O 1
ATOM 1392 N N . GLN A 1 193 ? -61.005 -22.682 95.183 1.00 86.50 193 GLN A N 1
ATOM 1393 C CA . GLN A 1 193 ? -60.567 -23.798 94.355 1.00 86.50 193 GLN A CA 1
ATOM 1394 C C . GLN A 1 193 ? -60.869 -23.562 92.867 1.00 86.50 193 GLN A C 1
ATOM 1396 O O . GLN A 1 193 ? -60.008 -23.805 92.027 1.00 86.50 193 GLN A O 1
ATOM 1401 N N . GLU A 1 194 ? -62.054 -23.046 92.533 1.00 85.25 194 GLU A N 1
ATOM 1402 C CA . GLU A 1 194 ? -62.424 -22.676 91.161 1.00 85.25 194 GLU A CA 1
ATOM 1403 C C . GLU A 1 194 ? -61.545 -21.541 90.627 1.00 85.25 194 GLU A C 1
ATOM 1405 O O . GLU A 1 194 ? -61.114 -21.586 89.477 1.00 85.25 194 GLU A O 1
ATOM 1410 N N . PHE A 1 195 ? -61.226 -20.549 91.464 1.00 89.56 195 PHE A N 1
ATOM 1411 C CA . PHE A 1 195 ? -60.315 -19.467 91.097 1.00 89.56 195 PHE A CA 1
ATOM 1412 C C . PHE A 1 195 ? -58.885 -19.970 90.865 1.00 89.56 195 PHE A C 1
ATOM 1414 O O . PHE A 1 195 ? -58.268 -19.606 89.868 1.00 89.56 195 PHE A O 1
ATOM 1421 N N . GLU A 1 196 ? -58.360 -20.826 91.742 1.00 88.88 196 GLU A N 1
ATOM 1422 C CA . GLU A 1 196 ? -57.034 -21.436 91.584 1.00 88.88 196 GLU A CA 1
ATOM 1423 C C . GLU A 1 196 ? -56.970 -22.313 90.328 1.00 88.88 196 GLU A C 1
ATOM 1425 O O . GLU A 1 196 ? -56.010 -22.231 89.560 1.00 88.88 196 GLU A O 1
ATOM 1430 N N . GLN A 1 197 ? -58.019 -23.098 90.064 1.00 89.31 197 GLN A N 1
ATOM 1431 C CA . GLN A 1 197 ? -58.118 -23.913 88.858 1.00 89.31 197 GLN A CA 1
ATOM 1432 C C . GLN A 1 197 ? -58.183 -23.041 87.596 1.00 89.31 197 GLN A C 1
ATOM 1434 O O . GLN A 1 197 ? -57.415 -23.276 86.663 1.00 89.31 197 GLN A O 1
ATOM 1439 N N . ALA A 1 198 ? -59.025 -22.004 87.580 1.00 86.25 198 ALA A N 1
ATOM 1440 C CA . ALA A 1 198 ? -59.118 -21.061 86.466 1.00 86.25 198 ALA A CA 1
ATOM 1441 C C . ALA A 1 198 ? -57.801 -20.302 86.238 1.00 86.25 198 ALA A C 1
ATOM 1443 O O . ALA A 1 198 ? -57.374 -20.150 85.095 1.00 86.25 198 ALA A O 1
ATOM 1444 N N . SER A 1 199 ? -57.124 -19.883 87.311 1.00 90.81 199 SER A N 1
ATOM 1445 C CA . SER A 1 199 ? -55.814 -19.231 87.230 1.00 90.81 199 SER A CA 1
ATOM 1446 C C . SER A 1 199 ? -54.771 -20.172 86.630 1.00 90.81 199 SER A C 1
ATOM 1448 O O . SER A 1 199 ? -54.067 -19.785 85.707 1.00 90.81 199 SER A O 1
ATOM 1450 N N . SER A 1 200 ? -54.712 -21.428 87.086 1.00 92.31 200 SER A N 1
ATOM 1451 C CA . SER A 1 200 ? -53.747 -22.404 86.565 1.00 92.31 200 SER A CA 1
ATOM 1452 C C . SER A 1 200 ? -53.976 -22.756 85.090 1.00 92.31 200 SER A C 1
ATOM 1454 O O . SER A 1 200 ? -53.012 -22.918 84.345 1.00 92.31 200 SER A O 1
ATOM 1456 N N . LEU A 1 201 ? -55.237 -22.837 84.647 1.00 90.62 201 LEU A N 1
ATOM 1457 C CA . LEU A 1 201 ? -55.576 -23.046 83.238 1.00 90.62 201 LEU A CA 1
ATOM 1458 C C . LEU A 1 201 ? -55.200 -21.825 82.397 1.00 90.62 201 LEU A C 1
ATOM 1460 O O . LEU A 1 201 ? -54.602 -21.988 81.340 1.00 90.62 201 LEU A O 1
ATOM 1464 N N . SER A 1 202 ? -55.466 -20.614 82.894 1.00 92.69 202 SER A N 1
ATOM 1465 C CA . SER A 1 202 ? -55.044 -19.376 82.233 1.00 92.69 202 SER A CA 1
ATOM 1466 C C . SER A 1 202 ? -53.521 -19.295 82.096 1.00 92.69 202 SER A C 1
ATOM 1468 O O . SER A 1 202 ? -53.026 -18.892 81.045 1.00 92.69 202 SER A O 1
ATOM 1470 N N . ASP A 1 203 ? -52.768 -19.687 83.127 1.00 90.88 203 ASP A N 1
ATOM 1471 C CA . ASP A 1 203 ? -51.304 -19.724 83.077 1.00 90.88 203 ASP A CA 1
ATOM 1472 C C . ASP A 1 203 ? -50.810 -20.767 82.064 1.00 90.88 203 ASP A C 1
ATOM 1474 O O . ASP A 1 203 ? -49.900 -20.492 81.280 1.00 90.88 203 ASP A O 1
ATOM 1478 N N . GLN A 1 204 ? -51.447 -21.943 82.014 1.00 92.81 204 GLN A N 1
ATOM 1479 C CA . GLN A 1 204 ? -51.139 -22.974 81.019 1.00 92.81 204 GLN A CA 1
ATOM 1480 C C . GLN A 1 204 ? -51.438 -22.516 79.589 1.00 92.81 204 GLN A C 1
ATOM 1482 O O . GLN A 1 204 ? -50.616 -22.735 78.698 1.00 92.81 204 GLN A O 1
ATOM 1487 N N . GLU A 1 205 ? -52.587 -21.885 79.351 1.00 90.69 205 GLU A N 1
ATOM 1488 C CA . GLU A 1 205 ? -52.965 -21.351 78.041 1.00 90.69 205 GLU A CA 1
ATOM 1489 C C . GLU A 1 205 ? -52.006 -20.245 77.599 1.00 90.69 205 GLU A C 1
ATOM 1491 O O . GLU A 1 205 ? -51.533 -20.251 76.459 1.00 90.69 205 GLU A O 1
ATOM 1496 N N . PHE A 1 206 ? -51.650 -19.340 78.514 1.00 94.38 206 PHE A N 1
ATOM 1497 C CA . PHE A 1 206 ? -50.666 -18.297 78.252 1.00 94.38 206 PHE A CA 1
ATOM 1498 C C . PHE A 1 206 ? -49.300 -18.895 77.897 1.00 94.38 206 PHE A C 1
ATOM 1500 O O . PHE A 1 206 ? -48.672 -18.489 76.918 1.00 94.38 206 PHE A O 1
ATOM 1507 N N . GLU A 1 207 ? -48.848 -19.908 78.636 1.00 92.75 207 GLU A N 1
ATOM 1508 C CA . GLU A 1 207 ? -47.568 -20.561 78.381 1.00 92.75 207 GLU A CA 1
ATOM 1509 C C . GLU A 1 207 ? -47.568 -21.350 77.060 1.00 92.75 207 GLU A C 1
ATOM 1511 O O . GLU A 1 207 ? -46.564 -21.356 76.340 1.00 92.75 207 GLU A O 1
ATOM 1516 N N . GLN A 1 208 ? -48.694 -21.967 76.688 1.00 92.62 208 GLN A N 1
ATOM 1517 C CA . GLN A 1 208 ? -48.868 -22.603 75.379 1.00 92.62 208 GLN A CA 1
ATOM 1518 C C . GLN A 1 208 ? -48.844 -21.582 74.238 1.00 92.62 208 GLN A C 1
ATOM 1520 O O . GLN A 1 208 ? -48.121 -21.789 73.260 1.00 92.62 208 GLN A O 1
ATOM 1525 N N . GLN A 1 209 ? -49.558 -20.459 74.363 1.00 89.94 209 GLN A N 1
ATOM 1526 C CA . GLN A 1 209 ? -49.513 -19.386 73.365 1.00 89.94 209 GLN A CA 1
ATOM 1527 C C . GLN A 1 209 ? -48.103 -18.813 73.219 1.00 89.94 209 GLN A C 1
ATOM 1529 O O . GLN A 1 209 ? -47.640 -18.579 72.099 1.00 89.94 209 GLN A O 1
ATOM 1534 N N . PHE A 1 210 ? -47.385 -18.636 74.329 1.00 93.69 210 PHE A N 1
ATOM 1535 C CA . PHE A 1 210 ? -46.015 -18.138 74.299 1.00 93.69 210 PHE A CA 1
ATOM 1536 C C . PHE A 1 210 ? -45.061 -19.133 73.625 1.00 93.69 210 PHE A C 1
ATOM 1538 O O . PHE A 1 210 ? -44.200 -18.727 72.842 1.00 93.69 210 PHE A O 1
ATOM 1545 N N . LYS A 1 211 ? -45.229 -20.441 73.873 1.00 92.81 211 LYS A N 1
ATOM 1546 C CA . LYS A 1 211 ? -44.475 -21.505 73.188 1.00 92.81 211 LYS A CA 1
ATOM 1547 C C . LYS A 1 211 ? -44.743 -21.502 71.684 1.00 92.81 211 LYS A C 1
ATOM 1549 O O . LYS A 1 211 ? -43.777 -21.439 70.928 1.00 92.81 211 LYS A O 1
ATOM 1554 N N . MET A 1 212 ? -46.009 -21.465 71.257 1.00 91.56 212 MET A N 1
ATOM 1555 C CA . MET A 1 212 ? -46.360 -21.387 69.831 1.00 91.56 212 MET A CA 1
ATOM 1556 C C . MET A 1 212 ? -45.784 -20.134 69.173 1.00 91.56 212 MET A C 1
ATOM 1558 O O . MET A 1 212 ? -45.094 -20.237 68.165 1.00 91.56 212 MET A O 1
ATOM 1562 N N . THR A 1 213 ? -45.961 -18.961 69.785 1.00 93.00 213 THR A N 1
ATOM 1563 C CA . THR A 1 213 ? -45.427 -17.696 69.248 1.00 93.00 213 THR A CA 1
ATOM 1564 C C . THR A 1 213 ? -43.902 -17.749 69.104 1.00 93.00 213 THR A C 1
ATOM 1566 O O . THR A 1 213 ? -43.331 -17.261 68.126 1.00 93.00 213 THR A O 1
ATOM 1569 N N . ARG A 1 214 ? -43.206 -18.370 70.066 1.00 94.00 214 ARG A N 1
ATOM 1570 C CA . ARG A 1 214 ? -41.749 -18.544 70.019 1.00 94.00 214 ARG A CA 1
ATOM 1571 C C . ARG A 1 214 ? -41.319 -19.511 68.918 1.00 94.00 214 ARG A C 1
ATOM 1573 O O . ARG A 1 214 ? -40.303 -19.265 68.267 1.00 94.00 214 ARG A O 1
ATOM 1580 N N . GLU A 1 215 ? -42.065 -20.591 68.715 1.00 94.75 215 GLU A N 1
ATOM 1581 C CA . GLU A 1 215 ? -41.825 -21.555 67.641 1.00 94.75 215 GLU A CA 1
ATOM 1582 C C . GLU A 1 215 ? -42.083 -20.943 66.263 1.00 94.75 215 GLU A C 1
ATOM 1584 O O . GLU A 1 215 ? -41.226 -21.064 65.390 1.00 94.75 215 GLU A O 1
ATOM 1589 N N . GLU A 1 216 ? -43.178 -20.206 66.081 1.00 93.31 216 GLU A N 1
ATOM 1590 C CA . GLU A 1 216 ? -43.473 -19.469 64.847 1.00 93.31 216 GLU A CA 1
ATOM 1591 C C . GLU A 1 216 ? -42.375 -18.452 64.524 1.00 93.31 216 GLU A C 1
ATOM 1593 O O . GLU A 1 216 ? -41.878 -18.389 63.396 1.00 93.31 216 GLU A O 1
ATOM 1598 N N . TYR A 1 217 ? -41.933 -17.684 65.525 1.00 93.19 217 TYR A N 1
ATOM 1599 C CA . TYR A 1 217 ? -40.843 -16.729 65.348 1.00 93.19 217 TYR A CA 1
ATOM 1600 C C . TYR A 1 217 ? -39.532 -17.427 64.961 1.00 93.19 217 TYR A C 1
ATOM 1602 O O . TYR A 1 217 ? -38.821 -16.963 64.065 1.00 93.19 217 TYR A O 1
ATOM 1610 N N . ARG A 1 218 ? -39.226 -18.573 65.582 1.00 94.25 218 ARG A N 1
ATOM 1611 C CA . ARG A 1 218 ? -38.050 -19.384 65.245 1.00 94.25 218 ARG A CA 1
ATOM 1612 C C . ARG A 1 218 ? -38.132 -19.940 63.823 1.00 94.25 218 ARG A C 1
ATOM 1614 O O . ARG A 1 218 ? -37.155 -19.830 63.088 1.00 94.25 218 ARG A O 1
ATOM 1621 N N . GLN A 1 219 ? -39.283 -20.474 63.419 1.00 95.19 219 GLN A N 1
ATOM 1622 C CA . GLN A 1 219 ? -39.498 -20.966 62.057 1.00 95.19 219 GLN A CA 1
ATOM 1623 C C . GLN A 1 219 ? -39.325 -19.844 61.032 1.00 95.19 219 GLN A C 1
ATOM 1625 O O . GLN A 1 219 ? -38.635 -20.035 60.035 1.00 95.19 219 GLN A O 1
ATOM 1630 N N . LYS A 1 220 ? -39.873 -18.651 61.295 1.00 93.00 220 LYS A N 1
ATOM 1631 C CA . LYS A 1 220 ? -39.718 -17.487 60.410 1.00 93.00 220 LYS A CA 1
ATOM 1632 C C . LYS A 1 220 ? -38.251 -17.074 60.248 1.00 93.00 220 LYS A C 1
ATOM 1634 O O . LYS A 1 220 ? -37.819 -16.785 59.134 1.00 93.00 220 LYS A O 1
ATOM 1639 N N . LEU A 1 221 ? -37.480 -17.092 61.335 1.00 91.69 221 LEU A N 1
ATOM 1640 C CA . LEU A 1 221 ? -36.034 -16.845 61.318 1.00 91.69 221 LEU A CA 1
ATOM 1641 C C . LEU A 1 221 ? -35.267 -17.899 60.510 1.00 91.69 221 LEU A C 1
ATOM 1643 O O . LEU A 1 221 ? -34.398 -17.550 59.710 1.00 91.69 221 LEU A O 1
ATOM 1647 N N . GLU A 1 222 ? -35.590 -19.180 60.691 1.00 94.31 222 GLU A N 1
ATOM 1648 C CA . GLU A 1 222 ? -34.972 -20.278 59.938 1.00 94.31 222 GLU A CA 1
ATOM 1649 C C . GLU A 1 222 ? -35.298 -20.186 58.439 1.00 94.31 222 GLU A C 1
ATOM 1651 O O . GLU A 1 222 ? -34.415 -20.377 57.599 1.00 94.31 222 GLU A O 1
ATOM 1656 N N . LEU A 1 223 ? -36.534 -19.821 58.092 1.00 94.25 223 LEU A N 1
ATOM 1657 C CA . LEU A 1 223 ? -36.983 -19.643 56.711 1.00 94.25 223 LEU A CA 1
ATOM 1658 C C . LEU A 1 223 ? -36.265 -18.458 56.048 1.00 94.25 223 LEU A C 1
ATOM 1660 O O . LEU A 1 223 ? -35.678 -18.624 54.981 1.00 94.25 223 LEU A O 1
ATOM 1664 N N . GLN A 1 224 ? -36.180 -17.316 56.738 1.00 95.06 224 GLN A N 1
ATOM 1665 C CA . GLN A 1 224 ? -35.427 -16.146 56.278 1.00 95.06 224 GLN A CA 1
ATOM 1666 C C . GLN A 1 224 ? -33.932 -16.460 56.083 1.00 95.06 224 GLN A C 1
ATOM 1668 O O . GLN A 1 224 ? -33.326 -16.059 55.088 1.00 95.06 224 GLN A O 1
ATOM 1673 N N . SER A 1 225 ? -33.322 -17.210 57.005 1.00 94.44 225 SER A N 1
ATOM 1674 C CA . SER A 1 225 ? -31.924 -17.643 56.883 1.00 94.44 225 SER A CA 1
ATOM 1675 C C . SER A 1 225 ? -31.716 -18.586 55.690 1.00 94.44 225 SER A C 1
ATOM 1677 O O . SER A 1 225 ? -30.730 -18.471 54.947 1.00 94.44 225 SER A O 1
ATOM 1679 N N . ARG A 1 226 ? -32.664 -19.501 55.458 1.00 94.62 226 ARG A N 1
ATOM 1680 C CA . ARG A 1 226 ? -32.640 -20.425 54.320 1.00 94.62 226 ARG A CA 1
ATOM 1681 C C . ARG A 1 226 ? -32.775 -19.683 52.992 1.00 94.62 226 ARG A C 1
ATOM 1683 O O . ARG A 1 226 ? -32.014 -19.986 52.072 1.00 94.62 226 ARG A O 1
ATOM 1690 N N . GLU A 1 227 ? -33.665 -18.698 52.908 1.00 94.19 227 GLU A N 1
ATOM 1691 C CA . GLU A 1 227 ? -33.835 -17.834 51.734 1.00 94.19 227 GLU A CA 1
ATOM 1692 C C . GLU A 1 227 ? -32.563 -17.038 51.430 1.00 94.19 227 GLU A C 1
ATOM 1694 O O . GLU A 1 227 ? -32.059 -17.102 50.309 1.00 94.19 227 GLU A O 1
ATOM 1699 N N . GLN A 1 228 ? -31.960 -16.383 52.429 1.00 93.94 228 GLN A N 1
ATOM 1700 C CA . GLN A 1 228 ? -30.691 -15.664 52.241 1.00 93.94 228 GLN A CA 1
ATOM 1701 C C . GLN A 1 228 ? -29.563 -16.588 51.768 1.00 93.94 228 GLN A C 1
ATOM 1703 O O . GLN A 1 228 ? -28.764 -16.232 50.894 1.00 93.94 228 GLN A O 1
ATOM 1708 N N . THR A 1 229 ? -29.506 -17.805 52.310 1.00 95.25 229 THR A N 1
ATOM 1709 C CA . THR A 1 229 ? -28.517 -18.807 51.901 1.00 95.25 229 THR A CA 1
ATOM 1710 C C . THR A 1 229 ? -28.735 -19.244 50.452 1.00 95.25 229 THR A C 1
ATOM 1712 O O . THR A 1 229 ? -27.769 -19.384 49.699 1.00 95.25 229 THR A O 1
ATOM 1715 N N . GLN A 1 230 ? -29.986 -19.456 50.037 1.00 94.62 230 GLN A N 1
ATOM 1716 C CA . GLN A 1 230 ? -30.319 -19.796 48.652 1.00 94.62 230 GLN A CA 1
ATOM 1717 C C . GLN A 1 230 ? -29.997 -18.647 47.699 1.00 94.62 230 GLN A C 1
ATOM 1719 O O . GLN A 1 230 ? -29.344 -18.881 46.684 1.00 94.62 230 GLN A O 1
ATOM 1724 N N . GLN A 1 231 ? -30.359 -17.415 48.059 1.00 92.31 231 GLN A N 1
ATOM 1725 C CA . GLN A 1 231 ? -30.063 -16.226 47.266 1.00 92.31 231 GLN A CA 1
ATOM 1726 C C . GLN A 1 231 ? -28.553 -16.058 47.069 1.00 92.31 231 GLN A C 1
ATOM 1728 O O . GLN A 1 231 ? -28.086 -15.902 45.946 1.00 92.31 231 GLN A O 1
ATOM 1733 N N . THR A 1 232 ? -27.763 -16.228 48.133 1.00 93.31 232 THR A N 1
ATOM 1734 C CA . THR A 1 232 ? -26.295 -16.168 48.049 1.00 93.31 232 THR A CA 1
ATOM 1735 C C . THR A 1 232 ? -25.720 -17.270 47.151 1.00 93.31 232 THR A C 1
ATOM 1737 O O . THR A 1 232 ? -24.760 -17.036 46.413 1.00 93.31 232 THR A O 1
ATOM 1740 N N . LYS A 1 233 ? -26.287 -18.485 47.190 1.00 94.56 233 LYS A N 1
ATOM 1741 C CA . LYS A 1 233 ? -25.873 -19.590 46.308 1.00 94.56 233 LYS A CA 1
ATOM 1742 C C . LYS A 1 233 ? -26.192 -19.300 44.841 1.00 94.56 233 LYS A C 1
ATOM 1744 O O . LYS A 1 233 ? -25.329 -19.537 43.999 1.00 94.56 233 LYS A O 1
ATOM 1749 N N . LEU A 1 234 ? -27.382 -18.775 44.551 1.00 92.00 234 LEU A N 1
ATOM 1750 C CA . LEU A 1 234 ? -27.785 -18.353 43.207 1.00 92.00 234 LEU A CA 1
ATOM 1751 C C . LEU A 1 234 ? -26.860 -17.259 42.674 1.00 92.00 234 LEU A C 1
ATOM 1753 O O . LEU A 1 234 ? -26.246 -17.461 41.631 1.00 92.00 234 LEU A O 1
ATOM 1757 N N . SER A 1 235 ? -26.631 -16.188 43.438 1.00 93.00 235 SER A N 1
ATOM 1758 C CA . SER A 1 235 ? -25.726 -15.110 43.019 1.00 93.00 235 SER A CA 1
ATOM 1759 C C . SER A 1 235 ? -24.294 -15.599 42.777 1.00 93.00 235 SER A C 1
ATOM 1761 O O . SER A 1 235 ? -23.633 -15.139 41.850 1.00 93.00 235 SER A O 1
ATOM 1763 N N . ARG A 1 236 ? -23.793 -16.568 43.563 1.00 92.19 236 ARG A N 1
ATOM 1764 C CA . ARG A 1 236 ? -22.482 -17.192 43.301 1.00 92.19 236 ARG A CA 1
ATOM 1765 C C . ARG A 1 236 ? -22.471 -18.023 42.018 1.00 92.19 236 ARG A C 1
ATOM 1767 O O . ARG A 1 236 ? -21.470 -17.996 41.306 1.00 92.19 236 ARG A O 1
ATOM 1774 N N . MET A 1 237 ? -23.537 -18.771 41.730 1.00 92.88 237 MET A N 1
ATOM 1775 C CA . MET A 1 237 ? -23.642 -19.536 40.483 1.00 92.88 237 MET A CA 1
ATOM 1776 C C . MET A 1 237 ? -23.705 -18.612 39.267 1.00 92.88 237 MET A C 1
ATOM 1778 O O . MET A 1 237 ? -22.932 -18.811 38.334 1.00 92.88 237 MET A O 1
ATOM 1782 N N . GLU A 1 238 ? -24.541 -17.574 39.310 1.00 91.75 238 GLU A N 1
ATOM 1783 C CA . GLU A 1 238 ? -24.656 -16.567 38.248 1.00 91.75 238 GLU A CA 1
ATOM 1784 C C . GLU A 1 238 ? -23.326 -15.846 38.015 1.00 91.75 238 GLU A C 1
ATOM 1786 O O . GLU A 1 238 ? -22.871 -15.727 36.878 1.00 91.75 238 GLU A O 1
ATOM 1791 N N . PHE A 1 239 ? -22.644 -15.440 39.090 1.00 94.25 239 PHE A N 1
ATOM 1792 C CA . PHE A 1 239 ? -21.329 -14.812 38.995 1.00 94.25 239 PHE A CA 1
ATOM 1793 C C . PHE A 1 239 ? -20.290 -15.734 38.343 1.00 94.25 239 PHE A C 1
ATOM 1795 O O . PHE A 1 239 ? -19.555 -15.312 37.450 1.00 94.25 239 PHE A O 1
ATOM 1802 N N . ASN A 1 240 ? -20.231 -17.004 38.751 1.00 92.75 240 ASN A N 1
ATOM 1803 C CA . ASN A 1 240 ? -19.293 -17.967 38.173 1.00 92.75 240 ASN A CA 1
ATOM 1804 C C . ASN A 1 240 ? -19.616 -18.278 36.705 1.00 92.75 240 ASN A C 1
ATOM 1806 O O . ASN A 1 240 ? -18.696 -18.411 35.897 1.00 92.75 240 ASN A O 1
ATOM 1810 N N . GLN A 1 241 ? -20.899 -18.356 36.346 1.00 92.56 241 GLN A N 1
ATOM 1811 C CA . GLN A 1 241 ? -21.335 -18.540 34.963 1.00 92.56 241 GLN A CA 1
ATOM 1812 C C . GLN A 1 241 ? -20.946 -17.338 34.096 1.00 92.56 241 GLN A C 1
ATOM 1814 O O . GLN A 1 241 ? -20.351 -17.519 33.033 1.00 92.56 241 GLN A O 1
ATOM 1819 N N . ALA A 1 242 ? -21.212 -16.116 34.567 1.00 89.94 242 ALA A N 1
ATOM 1820 C CA . ALA A 1 242 ? -20.828 -14.887 33.880 1.00 89.94 242 ALA A CA 1
ATOM 1821 C C . ALA A 1 242 ? -19.305 -14.787 33.706 1.00 89.94 242 ALA A C 1
ATOM 1823 O O . ALA A 1 242 ? -18.824 -14.439 32.627 1.00 89.94 242 ALA A O 1
ATOM 1824 N N . LYS A 1 243 ? -18.536 -15.165 34.735 1.00 90.19 243 LYS A N 1
ATOM 1825 C CA . LYS A 1 243 ? -17.074 -15.229 34.662 1.00 90.19 243 LYS A CA 1
ATOM 1826 C C . LYS A 1 243 ? -16.603 -16.223 33.596 1.00 90.19 243 LYS A C 1
ATOM 1828 O O . LYS A 1 243 ? -15.759 -15.864 32.780 1.00 90.19 243 LYS A O 1
ATOM 1833 N N . GLY A 1 244 ? -17.166 -17.432 33.566 1.00 90.62 244 GLY A N 1
ATOM 1834 C CA . GLY A 1 244 ? -16.821 -18.448 32.567 1.00 90.62 244 GLY A CA 1
ATOM 1835 C C . GLY A 1 244 ? -17.128 -18.004 31.133 1.00 90.62 244 GLY A C 1
ATOM 1836 O O . GLY A 1 244 ? -16.282 -18.145 30.253 1.00 90.62 244 GLY A O 1
ATOM 1837 N N . LEU A 1 245 ? -18.298 -17.396 30.907 1.00 91.00 245 LEU A N 1
ATOM 1838 C CA . LEU A 1 245 ? -18.676 -16.844 29.601 1.00 91.00 245 LEU A CA 1
ATOM 1839 C C . LEU A 1 245 ? -17.753 -15.697 29.171 1.00 91.00 245 LEU A C 1
ATOM 1841 O O . LEU A 1 245 ? -17.318 -15.661 28.022 1.00 91.00 245 LEU A O 1
ATOM 1845 N N . SER A 1 246 ? -17.405 -14.792 30.090 1.00 91.31 246 SER A N 1
ATOM 1846 C CA . SER A 1 246 ? -16.470 -13.697 29.808 1.00 91.31 246 SER A CA 1
ATOM 1847 C C . SER A 1 246 ? -15.068 -14.204 29.469 1.00 91.31 246 SER A C 1
ATOM 1849 O O . SER A 1 246 ? -14.406 -13.633 28.605 1.00 91.31 246 SER A O 1
ATOM 1851 N N . GLU A 1 247 ? -14.599 -15.255 30.141 1.00 90.31 247 GLU A N 1
ATOM 1852 C CA . GLU A 1 247 ? -13.291 -15.853 29.873 1.00 90.31 247 GLU A CA 1
ATOM 1853 C C . GLU A 1 247 ? -13.273 -16.568 28.515 1.00 90.31 247 GLU A C 1
ATOM 1855 O O . GLU A 1 247 ? -12.308 -16.441 27.759 1.00 90.31 247 GLU A O 1
ATOM 1860 N N . GLN A 1 248 ? -14.370 -17.235 28.149 1.00 91.81 248 GLN A N 1
ATOM 1861 C CA . GLN A 1 248 ? -14.536 -17.840 26.830 1.00 91.81 248 GLN A CA 1
ATOM 1862 C C . GLN A 1 248 ? -14.575 -16.788 25.709 1.00 91.81 248 GLN A C 1
ATOM 1864 O O . GLN A 1 248 ? -13.878 -16.953 24.707 1.00 91.81 248 GLN A O 1
ATOM 1869 N N . ASP A 1 249 ? -15.336 -15.703 25.880 1.00 91.50 249 ASP A N 1
ATOM 1870 C CA . ASP A 1 249 ? -15.409 -14.602 24.908 1.00 91.50 249 ASP A CA 1
ATOM 1871 C C . ASP A 1 249 ? -14.042 -13.919 24.740 1.00 91.50 249 ASP A C 1
ATOM 1873 O O . ASP A 1 249 ? -13.580 -13.682 23.622 1.00 91.50 249 ASP A O 1
ATOM 1877 N N . PHE A 1 250 ? -13.323 -13.699 25.847 1.00 93.88 250 PHE A N 1
ATOM 1878 C CA . PHE A 1 250 ? -11.955 -13.186 25.807 1.00 93.88 250 PHE A CA 1
ATOM 1879 C C . PHE A 1 250 ? -11.013 -14.118 25.030 1.00 93.88 250 PHE A C 1
ATOM 1881 O O . PHE A 1 250 ? -10.276 -13.659 24.156 1.00 93.88 250 PHE A O 1
ATOM 1888 N N . GLN A 1 251 ? -11.053 -15.430 25.287 1.00 93.19 251 GLN A N 1
ATOM 1889 C CA . GLN A 1 251 ? -10.232 -16.399 24.556 1.00 93.19 251 GLN A CA 1
ATOM 1890 C C . GLN A 1 251 ? -10.585 -16.466 23.064 1.00 93.19 251 GLN A C 1
ATOM 1892 O O . GLN A 1 251 ? -9.684 -16.603 22.234 1.00 93.19 251 GLN A O 1
ATOM 1897 N N . GLN A 1 252 ? -11.868 -16.370 22.703 1.00 92.31 252 GLN A N 1
ATOM 1898 C CA . GLN A 1 252 ? -12.303 -16.339 21.304 1.00 92.31 252 GLN A CA 1
ATOM 1899 C C . GLN A 1 252 ? -11.804 -15.082 20.594 1.00 92.31 252 GLN A C 1
ATOM 1901 O O . GLN A 1 252 ? -11.172 -15.191 19.543 1.00 92.31 252 GLN A O 1
ATOM 1906 N N . LYS A 1 253 ? -11.994 -13.903 21.194 1.00 89.69 253 LYS A N 1
ATOM 1907 C CA . LYS A 1 253 ? -11.476 -12.635 20.660 1.00 89.69 253 LYS A CA 1
ATOM 1908 C C . LYS A 1 253 ? -9.959 -12.653 20.518 1.00 89.69 253 LYS A C 1
ATOM 1910 O O . LYS A 1 253 ? -9.434 -12.209 19.502 1.00 89.69 253 LYS A O 1
ATOM 1915 N N . PHE A 1 254 ? -9.251 -13.231 21.487 1.00 93.75 254 PHE A N 1
ATOM 1916 C CA . PHE A 1 254 ? -7.800 -13.380 21.413 1.00 93.75 254 PHE A CA 1
ATOM 1917 C C . PHE A 1 254 ? -7.362 -14.309 20.268 1.00 93.75 254 PHE A C 1
ATOM 1919 O O . PHE A 1 254 ? -6.398 -14.006 19.565 1.00 93.75 254 PHE A O 1
ATOM 1926 N N . LYS A 1 255 ? -8.072 -15.425 20.038 1.00 91.25 255 LYS A N 1
ATOM 1927 C CA . LYS A 1 255 ? -7.813 -16.322 18.897 1.00 91.25 255 LYS A CA 1
ATOM 1928 C C . LYS A 1 255 ? -8.060 -15.625 17.559 1.00 91.25 255 LYS A C 1
ATOM 1930 O O . LYS A 1 255 ? -7.166 -15.659 16.720 1.00 91.25 255 LYS A O 1
ATOM 1935 N N . MET A 1 256 ? -9.199 -14.945 17.402 1.00 88.56 256 MET A N 1
ATOM 1936 C CA . MET A 1 256 ? -9.515 -14.185 16.184 1.00 88.56 256 MET A CA 1
ATOM 1937 C C . MET A 1 256 ? -8.466 -13.105 15.915 1.00 88.56 256 MET A C 1
ATOM 1939 O O . MET A 1 256 ? -7.889 -13.075 14.836 1.00 88.56 256 MET A O 1
ATOM 1943 N N . SER A 1 257 ? -8.109 -12.304 16.923 1.00 93.81 257 SER A N 1
ATOM 1944 C CA . SER A 1 257 ? -7.078 -11.269 16.778 1.00 93.81 257 SER A CA 1
ATOM 1945 C C . SER A 1 257 ? -5.714 -11.851 16.375 1.00 93.81 257 SER A C 1
ATOM 1947 O O . SER A 1 257 ? -4.997 -11.281 15.550 1.00 93.81 257 SER A O 1
ATOM 1949 N N . ARG A 1 258 ? -5.349 -13.030 16.898 1.00 92.19 258 ARG A N 1
ATOM 1950 C CA . ARG A 1 258 ? -4.114 -13.727 16.506 1.00 92.19 258 ARG A CA 1
ATOM 1951 C C . ARG A 1 258 ? -4.161 -14.229 15.059 1.00 92.19 258 ARG A C 1
ATOM 1953 O O . ARG A 1 258 ? -3.124 -14.245 14.394 1.00 92.19 258 ARG A O 1
ATOM 1960 N N . GLU A 1 259 ? -5.319 -14.675 14.588 1.00 92.44 259 GLU A N 1
ATOM 1961 C CA . GLU A 1 259 ? -5.529 -15.115 13.205 1.00 92.44 259 GLU A CA 1
ATOM 1962 C C . GLU A 1 259 ? -5.520 -13.941 12.226 1.00 92.44 259 GLU A C 1
ATOM 1964 O O . GLU A 1 259 ? -4.804 -14.006 11.228 1.00 92.44 259 GLU A O 1
ATOM 1969 N N . GLU A 1 260 ? -6.198 -12.842 12.554 1.00 91.06 260 GLU A N 1
ATOM 1970 C CA . GLU A 1 260 ? -6.160 -11.588 11.793 1.00 91.06 260 GLU A CA 1
ATOM 1971 C C . GLU A 1 260 ? -4.724 -11.070 11.652 1.00 91.06 260 GLU A C 1
ATOM 1973 O O . GLU A 1 260 ? -4.276 -10.750 10.551 1.00 91.06 260 GLU A O 1
ATOM 1978 N N . TYR A 1 261 ? -3.947 -11.078 12.741 1.00 91.69 261 TYR A N 1
ATOM 1979 C CA . TYR A 1 261 ? -2.536 -10.691 12.697 1.00 91.69 261 TYR A CA 1
ATOM 1980 C C . TYR A 1 261 ? -1.696 -11.614 11.796 1.00 91.69 261 TYR A C 1
ATOM 1982 O O . TYR A 1 261 ? -0.824 -11.151 11.058 1.00 91.69 261 TYR A O 1
ATOM 1990 N N . ARG A 1 262 ? -1.963 -12.929 11.807 1.00 92.31 262 ARG A N 1
ATOM 1991 C CA . ARG A 1 262 ? -1.297 -13.887 10.905 1.00 92.31 262 ARG A CA 1
ATOM 1992 C C . ARG A 1 262 ? -1.663 -13.650 9.442 1.00 92.31 262 ARG A C 1
ATOM 1994 O O . ARG A 1 262 ? -0.774 -13.717 8.596 1.00 92.31 262 ARG A O 1
ATOM 2001 N N . GLN A 1 263 ? -2.930 -13.367 9.146 1.00 91.31 263 GLN A N 1
ATOM 2002 C CA . GLN A 1 263 ? -3.369 -13.029 7.792 1.00 91.31 263 GLN A CA 1
ATOM 2003 C C . GLN A 1 263 ? -2.706 -11.740 7.302 1.00 91.31 263 GLN A C 1
ATOM 2005 O O . GLN A 1 263 ? -2.147 -11.733 6.209 1.00 91.31 263 GLN A O 1
ATOM 2010 N N . ALA A 1 264 ? -2.668 -10.693 8.131 1.00 89.12 264 ALA A N 1
ATOM 2011 C CA . ALA A 1 264 ? -2.004 -9.436 7.789 1.00 89.12 264 ALA A CA 1
ATOM 2012 C C . ALA A 1 264 ? -0.512 -9.634 7.462 1.00 89.12 264 ALA A C 1
ATOM 2014 O O . ALA A 1 264 ? -0.013 -9.090 6.477 1.00 89.12 264 ALA A O 1
ATOM 2015 N N . LEU A 1 265 ? 0.195 -10.468 8.235 1.00 90.56 265 LEU A N 1
ATOM 2016 C CA . LEU A 1 265 ? 1.592 -10.816 7.952 1.00 90.56 265 LEU A CA 1
ATOM 2017 C C . LEU A 1 265 ? 1.769 -11.598 6.645 1.00 90.56 265 LEU A C 1
ATOM 2019 O O . LEU A 1 265 ? 2.777 -11.411 5.964 1.00 90.56 265 LEU A O 1
ATOM 2023 N N . ASN A 1 266 ? 0.833 -12.484 6.299 1.00 92.06 266 ASN A N 1
ATOM 2024 C CA . ASN A 1 266 ? 0.885 -13.214 5.032 1.00 92.06 266 ASN A CA 1
ATOM 2025 C C . ASN A 1 266 ? 0.651 -12.279 3.844 1.00 92.06 266 ASN A C 1
ATOM 2027 O O . ASN A 1 266 ? 1.461 -12.288 2.923 1.00 92.06 266 ASN A O 1
ATOM 2031 N N . ILE A 1 267 ? -0.359 -11.407 3.918 1.00 91.62 267 ILE A N 1
ATOM 2032 C CA . ILE A 1 267 ? -0.629 -10.398 2.883 1.00 91.62 267 ILE A CA 1
ATOM 2033 C C . ILE A 1 267 ? 0.597 -9.498 2.679 1.00 91.62 267 ILE A C 1
ATOM 2035 O O . ILE A 1 267 ? 1.008 -9.245 1.552 1.00 91.62 267 ILE A O 1
ATOM 2039 N N . GLN A 1 268 ? 1.250 -9.071 3.764 1.00 91.06 268 GLN A N 1
ATOM 2040 C CA . GLN A 1 268 ? 2.465 -8.261 3.670 1.00 91.06 268 GLN A CA 1
ATOM 2041 C C . GLN A 1 268 ? 3.623 -9.003 2.977 1.00 91.06 268 GLN A C 1
ATOM 2043 O O . GLN A 1 268 ? 4.405 -8.385 2.254 1.00 91.06 268 GLN A O 1
ATOM 2048 N N . LYS A 1 269 ? 3.766 -10.316 3.196 1.00 90.88 269 LYS A N 1
ATOM 2049 C CA . LYS A 1 269 ? 4.781 -11.126 2.503 1.00 90.88 269 LYS A CA 1
ATOM 2050 C C . LYS A 1 269 ? 4.461 -11.276 1.019 1.00 90.88 269 LYS A C 1
ATOM 2052 O O . LYS A 1 269 ? 5.360 -11.099 0.203 1.00 90.88 269 LYS A O 1
ATOM 2057 N N . GLU A 1 270 ? 3.204 -11.552 0.685 1.00 90.50 270 GLU A N 1
ATOM 2058 C CA . GLU A 1 270 ? 2.743 -11.657 -0.702 1.00 90.50 270 GLU A CA 1
ATOM 2059 C C . GLU A 1 270 ? 2.967 -10.347 -1.463 1.00 90.50 270 GLU A C 1
ATOM 2061 O O . GLU A 1 270 ? 3.506 -10.371 -2.565 1.00 90.50 270 GLU A O 1
ATOM 2066 N N . ASP A 1 271 ? 2.671 -9.200 -0.847 1.00 89.75 271 ASP A N 1
ATOM 2067 C CA . ASP A 1 271 ? 2.896 -7.880 -1.445 1.00 89.75 271 ASP A CA 1
ATOM 2068 C C . ASP A 1 271 ? 4.393 -7.602 -1.698 1.00 89.75 271 ASP A C 1
ATOM 2070 O O . ASP A 1 271 ? 4.795 -7.115 -2.758 1.00 89.75 271 ASP A O 1
ATOM 2074 N N . GLN A 1 272 ? 5.264 -7.997 -0.763 1.00 90.12 272 GLN A N 1
ATOM 2075 C CA . GLN A 1 272 ? 6.718 -7.906 -0.946 1.00 90.12 272 GLN A CA 1
ATOM 2076 C C . GLN A 1 272 ? 7.223 -8.801 -2.083 1.00 90.12 272 GLN A C 1
ATOM 2078 O O . GLN A 1 272 ? 8.098 -8.392 -2.850 1.00 90.12 272 GLN A O 1
ATOM 2083 N N . ASP A 1 273 ? 6.703 -10.019 -2.202 1.00 90.19 273 ASP A N 1
ATOM 2084 C CA . ASP A 1 273 ? 7.117 -10.949 -3.250 1.00 90.19 273 ASP A CA 1
ATOM 2085 C C . ASP A 1 273 ? 6.554 -10.553 -4.621 1.00 90.19 273 ASP A C 1
ATOM 2087 O O . ASP A 1 273 ? 7.264 -10.648 -5.630 1.00 90.19 273 ASP A O 1
ATOM 2091 N N . PHE A 1 274 ? 5.343 -9.994 -4.662 1.00 91.44 274 PHE A N 1
ATOM 2092 C CA . PHE A 1 274 ? 4.779 -9.368 -5.853 1.00 91.44 274 PHE A CA 1
ATOM 2093 C C . PHE A 1 274 ? 5.640 -8.187 -6.314 1.00 91.44 274 PHE A C 1
ATOM 2095 O O . PHE A 1 274 ? 6.051 -8.139 -7.475 1.00 91.44 274 PHE A O 1
ATOM 2102 N N . LYS A 1 275 ? 6.035 -7.296 -5.395 1.00 90.88 275 LYS A N 1
ATOM 2103 C CA . LYS A 1 275 ? 6.929 -6.170 -5.697 1.00 90.88 275 LYS A CA 1
ATOM 2104 C C . LYS A 1 275 ? 8.278 -6.621 -6.265 1.00 90.88 275 LYS A C 1
ATOM 2106 O O . LYS A 1 275 ? 8.718 -6.083 -7.278 1.00 90.88 275 LYS A O 1
ATOM 2111 N N . LYS A 1 276 ? 8.918 -7.636 -5.670 1.00 89.94 276 LYS A N 1
ATOM 2112 C CA . LYS A 1 276 ? 10.168 -8.215 -6.208 1.00 89.94 276 LYS A CA 1
ATOM 2113 C C . LYS A 1 276 ? 9.971 -8.818 -7.598 1.00 89.94 276 LYS A C 1
ATOM 2115 O O . LYS A 1 276 ? 10.891 -8.804 -8.413 1.00 89.94 276 LYS A O 1
ATOM 2120 N N . THR A 1 277 ? 8.804 -9.401 -7.858 1.00 90.44 277 THR A N 1
ATOM 2121 C CA . THR A 1 277 ? 8.484 -9.991 -9.163 1.00 90.44 277 THR A CA 1
ATOM 2122 C C . THR A 1 277 ? 8.322 -8.907 -10.223 1.00 90.44 277 THR A C 1
ATOM 2124 O O . THR A 1 277 ? 8.911 -9.031 -11.294 1.00 90.44 277 THR A O 1
ATOM 2127 N N . LEU A 1 278 ? 7.624 -7.814 -9.899 1.00 88.00 278 LEU A N 1
ATOM 2128 C CA . LEU A 1 278 ? 7.526 -6.637 -10.765 1.00 88.00 278 LEU A CA 1
ATOM 2129 C C . LEU A 1 278 ? 8.896 -6.012 -11.047 1.00 88.00 278 LEU A C 1
ATOM 2131 O O . LEU A 1 278 ? 9.203 -5.720 -12.198 1.00 88.00 278 LEU A O 1
ATOM 2135 N N . GLU A 1 279 ? 9.751 -5.870 -10.032 1.00 89.69 279 GLU A N 1
ATOM 2136 C CA . GLU A 1 279 ? 11.110 -5.338 -10.201 1.00 89.69 279 GLU A CA 1
ATOM 2137 C C . GLU A 1 279 ? 11.958 -6.221 -11.134 1.00 89.69 279 GLU A C 1
ATOM 2139 O O . GLU A 1 279 ? 12.632 -5.722 -12.035 1.00 89.69 279 GLU A O 1
ATOM 2144 N N . LYS A 1 280 ? 11.870 -7.552 -10.990 1.00 88.19 280 LYS A N 1
ATOM 2145 C CA . LYS A 1 280 ? 12.523 -8.499 -11.910 1.00 88.19 280 LYS A CA 1
ATOM 2146 C C . LYS A 1 280 ? 11.972 -8.411 -13.331 1.00 88.19 280 LYS A C 1
ATOM 2148 O O . LYS A 1 280 ? 12.741 -8.589 -14.276 1.00 88.19 280 LYS A O 1
ATOM 2153 N N . LEU A 1 281 ? 10.665 -8.203 -13.487 1.00 89.88 281 LEU A N 1
ATOM 2154 C CA . LEU A 1 281 ? 10.031 -8.069 -14.795 1.00 89.88 281 LEU A CA 1
ATOM 2155 C C . LEU A 1 281 ? 10.502 -6.787 -15.491 1.00 89.88 281 LEU A C 1
ATOM 2157 O O . LEU A 1 281 ? 10.938 -6.864 -16.637 1.00 89.88 281 LEU A O 1
ATOM 2161 N N . GLY A 1 282 ? 10.524 -5.662 -14.770 1.00 87.25 282 GLY A N 1
ATOM 2162 C CA . GLY A 1 282 ? 11.062 -4.392 -15.265 1.00 87.25 282 GLY A CA 1
ATOM 2163 C C . GLY A 1 282 ? 12.517 -4.523 -15.711 1.00 87.25 282 GLY A C 1
ATOM 2164 O O . GLY A 1 282 ? 12.839 -4.230 -16.855 1.00 87.25 282 GLY A O 1
ATOM 2165 N N . PHE A 1 283 ? 13.381 -5.114 -14.876 1.00 88.38 283 PHE A N 1
ATOM 2166 C CA . PHE A 1 283 ? 14.783 -5.341 -15.245 1.00 88.38 283 PHE A CA 1
ATOM 2167 C C . PHE A 1 283 ? 14.950 -6.225 -16.494 1.00 88.38 283 PHE A C 1
ATOM 2169 O O . PHE A 1 283 ? 15.853 -6.008 -17.302 1.00 88.38 283 PHE A O 1
ATOM 2176 N N . ARG A 1 284 ? 14.096 -7.246 -16.672 1.00 87.06 284 ARG A N 1
ATOM 2177 C CA . ARG A 1 284 ? 14.111 -8.084 -17.883 1.00 87.06 284 ARG A CA 1
ATOM 2178 C C . ARG A 1 284 ? 13.699 -7.295 -19.122 1.00 87.06 284 ARG A C 1
ATOM 2180 O O . ARG A 1 284 ? 14.323 -7.479 -20.163 1.00 87.06 284 ARG A O 1
ATOM 2187 N N . GLN A 1 285 ? 12.678 -6.451 -19.003 1.00 86.50 285 GLN A N 1
ATOM 2188 C CA . GLN A 1 285 ? 12.189 -5.623 -20.099 1.00 86.50 285 GLN A CA 1
ATOM 2189 C C . GLN A 1 285 ? 13.236 -4.588 -20.521 1.00 86.50 285 GLN A C 1
ATOM 2191 O O . GLN A 1 285 ? 13.568 -4.522 -21.701 1.00 86.50 285 GLN A O 1
ATOM 2196 N N . ASP A 1 286 ? 13.834 -3.876 -19.565 1.00 86.44 286 ASP A N 1
ATOM 2197 C CA . ASP A 1 286 ? 14.891 -2.892 -19.831 1.00 86.44 286 ASP A CA 1
ATOM 2198 C C . ASP A 1 286 ? 16.109 -3.541 -20.494 1.00 86.44 286 ASP A C 1
ATOM 2200 O O . ASP A 1 286 ? 16.678 -3.009 -21.446 1.00 86.44 286 ASP A O 1
ATOM 2204 N N . LYS A 1 287 ? 16.494 -4.738 -20.033 1.00 87.81 287 LYS A N 1
ATOM 2205 C CA . LYS A 1 287 ? 17.586 -5.496 -20.648 1.00 87.81 287 LYS A CA 1
ATOM 2206 C C . LYS A 1 287 ? 17.260 -5.905 -22.086 1.00 87.81 287 LYS A C 1
ATOM 2208 O O . LYS A 1 287 ? 18.142 -5.826 -22.935 1.00 87.81 287 LYS A O 1
ATOM 2213 N N . ALA A 1 288 ? 16.036 -6.362 -22.352 1.00 85.81 288 ALA A N 1
ATOM 2214 C CA . ALA A 1 288 ? 15.616 -6.760 -23.693 1.00 85.81 288 ALA A CA 1
ATOM 2215 C C . ALA A 1 288 ? 15.578 -5.559 -24.651 1.00 85.81 288 ALA A C 1
ATOM 2217 O O . ALA A 1 288 ? 16.109 -5.651 -25.753 1.00 85.81 288 ALA A O 1
ATOM 2218 N N . LEU A 1 289 ? 15.039 -4.420 -24.202 1.00 87.50 289 LEU A N 1
ATOM 2219 C CA . LEU A 1 289 ? 15.032 -3.172 -24.969 1.00 87.50 289 LEU A CA 1
ATOM 2220 C C . LEU A 1 289 ? 16.452 -2.679 -25.251 1.00 87.50 289 LEU A C 1
ATOM 2222 O O . LEU A 1 289 ? 16.781 -2.396 -26.395 1.00 87.50 289 LEU A O 1
ATOM 2226 N N . SER A 1 290 ? 17.328 -2.671 -24.244 1.00 90.06 290 SER A N 1
ATOM 2227 C CA . SER A 1 290 ? 18.728 -2.279 -24.429 1.00 90.06 290 SER A CA 1
ATOM 2228 C C . SER A 1 290 ? 19.477 -3.209 -25.393 1.00 90.06 290 SER A C 1
ATOM 2230 O O . SER A 1 290 ? 20.287 -2.740 -26.191 1.00 90.06 290 SER A O 1
ATOM 2232 N N . GLN A 1 291 ? 19.204 -4.520 -25.360 1.00 88.25 291 GLN A N 1
ATOM 2233 C CA . GLN A 1 291 ? 19.758 -5.463 -26.339 1.00 88.25 291 GLN A CA 1
ATOM 2234 C C . GLN A 1 291 ? 19.249 -5.173 -27.753 1.00 88.25 291 GLN A C 1
ATOM 2236 O O . GLN A 1 291 ? 20.048 -5.135 -28.684 1.00 88.25 291 GLN A O 1
ATOM 2241 N N . GLN A 1 292 ? 17.953 -4.905 -27.905 1.00 90.19 292 GLN A N 1
ATOM 2242 C CA . GLN A 1 292 ? 17.353 -4.564 -29.191 1.00 90.19 292 GLN A CA 1
ATOM 2243 C C . GLN A 1 292 ? 17.915 -3.253 -29.762 1.00 90.19 292 GLN A C 1
ATOM 2245 O O . GLN A 1 292 ? 18.263 -3.197 -30.939 1.00 90.19 292 GLN A O 1
ATOM 2250 N N . GLU A 1 293 ? 18.040 -2.207 -28.942 1.00 87.88 293 GLU A N 1
ATOM 2251 C CA . GLU A 1 293 ? 18.645 -0.929 -29.339 1.00 87.88 293 GLU A CA 1
ATOM 2252 C C . GLU A 1 293 ? 20.100 -1.116 -29.782 1.00 87.88 293 GLU A C 1
ATOM 2254 O O . GLU A 1 293 ? 20.525 -0.555 -30.794 1.00 87.88 293 GLU A O 1
ATOM 2259 N N . PHE A 1 294 ? 20.859 -1.947 -29.064 1.00 90.88 294 PHE A N 1
ATOM 2260 C CA . PHE A 1 294 ? 22.234 -2.271 -29.428 1.00 90.88 294 PHE A CA 1
ATOM 2261 C C . PHE A 1 294 ? 22.323 -3.025 -30.765 1.00 90.88 294 PHE A C 1
ATOM 2263 O O . PHE A 1 294 ? 23.151 -2.683 -31.610 1.00 90.88 294 PHE A O 1
ATOM 2270 N N . GLU A 1 295 ? 21.459 -4.018 -30.994 1.00 89.31 295 GLU A N 1
ATOM 2271 C CA . GLU A 1 295 ? 21.397 -4.760 -32.261 1.00 89.31 295 GLU A CA 1
ATOM 2272 C C . GLU A 1 295 ? 21.003 -3.859 -33.441 1.00 89.31 295 GLU A C 1
ATOM 2274 O O . GLU A 1 295 ? 21.599 -3.948 -34.520 1.00 89.31 295 GLU A O 1
ATOM 2279 N N . GLN A 1 296 ? 20.050 -2.943 -33.240 1.00 88.25 296 GLN A N 1
ATOM 2280 C CA . GLN A 1 296 ? 19.678 -1.948 -34.249 1.00 88.25 296 GLN A CA 1
ATOM 2281 C C . GLN A 1 296 ? 20.839 -1.000 -34.563 1.00 88.25 296 GLN A C 1
ATOM 2283 O O . GLN A 1 296 ? 21.120 -0.754 -35.736 1.00 88.25 296 GLN A O 1
ATOM 2288 N N . ALA A 1 297 ? 21.550 -0.516 -33.542 1.00 87.62 297 ALA A N 1
ATOM 2289 C CA . ALA A 1 297 ? 22.711 0.350 -33.727 1.00 87.62 297 ALA A CA 1
ATOM 2290 C C . ALA A 1 297 ? 23.839 -0.355 -34.498 1.00 87.62 297 ALA A C 1
ATOM 2292 O O . ALA A 1 297 ? 24.411 0.233 -35.414 1.00 87.62 297 ALA A O 1
ATOM 2293 N N . MET A 1 298 ? 24.120 -1.624 -34.182 1.00 89.06 298 MET A N 1
ATOM 2294 C CA . MET A 1 298 ? 25.094 -2.433 -34.927 1.00 89.06 298 MET A CA 1
ATOM 2295 C C . MET A 1 298 ? 24.675 -2.617 -36.387 1.00 89.06 298 MET A C 1
ATOM 2297 O O . MET A 1 298 ? 25.486 -2.420 -37.287 1.00 89.06 298 MET A O 1
ATOM 2301 N N . THR A 1 299 ? 23.400 -2.918 -36.636 1.00 90.81 299 THR A N 1
ATOM 2302 C CA . THR A 1 299 ? 22.881 -3.115 -37.999 1.00 90.81 299 THR A CA 1
ATOM 2303 C C . THR A 1 299 ? 22.971 -1.834 -38.832 1.00 90.81 299 THR A C 1
ATOM 2305 O O . THR A 1 299 ? 23.389 -1.875 -39.989 1.00 90.81 299 THR A O 1
ATOM 2308 N N . LEU A 1 300 ? 22.610 -0.686 -38.249 1.00 87.44 300 LEU A N 1
ATOM 2309 C CA . LEU A 1 300 ? 22.737 0.616 -38.908 1.00 87.44 300 LEU A CA 1
ATOM 2310 C C . LEU A 1 300 ? 24.203 0.959 -39.184 1.00 87.44 300 LEU A C 1
ATOM 2312 O O . LEU A 1 300 ? 24.524 1.394 -40.287 1.00 87.44 300 LEU A O 1
ATOM 2316 N N . SER A 1 301 ? 25.098 0.699 -38.228 1.00 90.56 301 SER A N 1
ATOM 2317 C CA . SER A 1 301 ? 26.535 0.922 -38.408 1.00 90.56 301 SER A CA 1
ATOM 2318 C C . SER A 1 301 ? 27.115 0.062 -39.535 1.00 90.56 301 SER A C 1
ATOM 2320 O O . SER A 1 301 ? 27.853 0.578 -40.376 1.00 90.56 301 SER A O 1
ATOM 2322 N N . ASP A 1 302 ? 26.737 -1.216 -39.615 1.00 88.56 302 ASP A N 1
ATOM 2323 C CA . ASP A 1 302 ? 27.139 -2.102 -40.712 1.00 88.56 302 ASP A CA 1
ATOM 2324 C C . ASP A 1 302 ? 26.602 -1.606 -42.060 1.00 88.56 302 ASP A C 1
ATOM 2326 O O . ASP A 1 302 ? 27.311 -1.636 -43.071 1.00 88.56 302 ASP A O 1
ATOM 2330 N N . GLN A 1 303 ? 25.364 -1.108 -42.092 1.00 88.62 303 GLN A N 1
ATOM 2331 C CA . GLN A 1 303 ? 24.764 -0.556 -43.302 1.00 88.62 303 GLN A CA 1
ATOM 2332 C C . GLN A 1 303 ? 25.484 0.719 -43.765 1.00 88.62 303 GLN A C 1
ATOM 2334 O O . GLN A 1 303 ? 25.796 0.849 -44.951 1.00 88.62 303 GLN A O 1
ATOM 2339 N N . GLU A 1 304 ? 25.798 1.637 -42.849 1.00 86.94 304 GLU A N 1
ATOM 2340 C CA . GLU A 1 304 ? 26.587 2.841 -43.137 1.00 86.94 304 GLU A CA 1
ATOM 2341 C C . GLU A 1 304 ? 27.995 2.482 -43.624 1.00 86.94 304 GLU A C 1
ATOM 2343 O O . GLU A 1 304 ? 28.493 3.049 -44.603 1.00 86.94 304 GLU A O 1
ATOM 2348 N N . PHE A 1 305 ? 28.631 1.488 -43.003 1.00 90.00 305 PHE A N 1
ATOM 2349 C CA . PHE A 1 305 ? 29.929 0.989 -43.440 1.00 90.00 305 PHE A CA 1
ATOM 2350 C C . PHE A 1 305 ? 29.867 0.398 -44.858 1.00 90.00 305 PHE A C 1
ATOM 2352 O O . PHE A 1 305 ? 30.713 0.698 -45.703 1.00 90.00 305 PHE A O 1
ATOM 2359 N N . GLN A 1 306 ? 28.838 -0.389 -45.179 1.00 86.44 306 GLN A N 1
ATOM 2360 C CA . GLN A 1 306 ? 28.647 -0.928 -46.530 1.00 86.44 306 GLN A CA 1
ATOM 2361 C C . GLN A 1 306 ? 28.365 0.164 -47.569 1.00 86.44 306 GLN A C 1
ATOM 2363 O O . GLN A 1 306 ? 28.890 0.109 -48.682 1.00 86.44 306 GLN A O 1
ATOM 2368 N N . GLN A 1 307 ? 27.577 1.183 -47.223 1.00 85.38 307 GLN A N 1
ATOM 2369 C CA . GLN A 1 307 ? 27.313 2.306 -48.125 1.00 85.38 307 GLN A CA 1
ATOM 2370 C C . GLN A 1 307 ? 28.575 3.127 -48.390 1.00 85.38 307 GLN A C 1
ATOM 2372 O O . GLN A 1 307 ? 28.886 3.429 -49.541 1.00 85.38 307 GLN A O 1
ATOM 2377 N N . THR A 1 308 ? 29.330 3.462 -47.344 1.00 83.94 308 THR A N 1
ATOM 2378 C CA . THR A 1 308 ? 30.564 4.252 -47.471 1.00 83.94 308 THR A CA 1
ATOM 2379 C C . THR A 1 308 ? 31.640 3.498 -48.247 1.00 83.94 308 THR A C 1
ATOM 2381 O O . THR A 1 308 ? 32.271 4.071 -49.138 1.00 83.94 308 THR A O 1
ATOM 2384 N N . THR A 1 309 ? 31.811 2.200 -47.989 1.00 85.88 309 THR A N 1
ATOM 2385 C CA . THR A 1 309 ? 32.732 1.354 -48.764 1.00 85.88 309 THR A CA 1
ATOM 2386 C C . THR A 1 309 ? 32.278 1.183 -50.214 1.00 85.88 309 THR A C 1
ATOM 2388 O O . THR A 1 309 ? 33.107 1.267 -51.121 1.00 85.88 309 THR A O 1
ATOM 2391 N N . GLY A 1 310 ? 30.975 1.021 -50.460 1.00 85.50 310 GLY A N 1
ATOM 2392 C CA . GLY A 1 310 ? 30.399 0.968 -51.805 1.00 85.50 310 GLY A CA 1
ATOM 2393 C C . GLY A 1 310 ? 30.626 2.255 -52.602 1.00 85.50 310 GLY A C 1
ATOM 2394 O O . GLY A 1 310 ? 31.103 2.200 -53.736 1.00 85.50 310 GLY A O 1
ATOM 2395 N N . LEU A 1 311 ? 30.361 3.417 -51.996 1.00 86.06 311 LEU A N 1
ATOM 2396 C CA . LEU A 1 311 ? 30.599 4.728 -52.607 1.00 86.06 311 LEU A CA 1
ATOM 2397 C C . LEU A 1 311 ? 32.086 4.977 -52.868 1.00 86.06 311 LEU A C 1
ATOM 2399 O O . LEU A 1 311 ? 32.443 5.436 -53.950 1.00 86.06 311 LEU A O 1
ATOM 2403 N N . SER A 1 312 ? 32.957 4.628 -51.918 1.00 87.94 312 SER A N 1
ATOM 2404 C CA . SER A 1 312 ? 34.411 4.734 -52.086 1.00 87.94 312 SER A CA 1
ATOM 2405 C C . SER A 1 312 ? 34.909 3.871 -53.249 1.00 87.94 312 SER A C 1
ATOM 2407 O O . SER A 1 312 ? 35.674 4.333 -54.096 1.00 87.94 312 SER A O 1
ATOM 2409 N N . LYS A 1 313 ? 34.400 2.638 -53.370 1.00 88.25 313 LYS A N 1
ATOM 2410 C CA . LYS A 1 313 ? 34.703 1.759 -54.505 1.00 88.25 313 LYS A CA 1
ATOM 2411 C C . LYS A 1 313 ? 34.237 2.364 -55.830 1.00 88.25 313 LYS A C 1
ATOM 2413 O O . LYS A 1 313 ? 34.995 2.357 -56.796 1.00 88.25 313 LYS A O 1
ATOM 2418 N N . GLN A 1 314 ? 33.025 2.917 -55.874 1.00 86.62 314 GLN A N 1
ATOM 2419 C CA . GLN A 1 314 ? 32.490 3.560 -57.074 1.00 86.62 314 GLN A CA 1
ATOM 2420 C C . GLN A 1 314 ? 33.314 4.792 -57.480 1.00 86.62 314 GLN A C 1
ATOM 2422 O O . GLN A 1 314 ? 33.598 4.973 -58.664 1.00 86.62 314 GLN A O 1
ATOM 2427 N N . GLN A 1 315 ? 33.731 5.613 -56.512 1.00 85.81 315 GLN A N 1
ATOM 2428 C CA . GLN A 1 315 ? 34.618 6.755 -56.751 1.00 85.81 315 GLN A CA 1
ATOM 2429 C C . GLN A 1 315 ? 35.967 6.298 -57.309 1.00 85.81 315 GLN A C 1
ATOM 2431 O O . GLN A 1 315 ? 36.413 6.812 -58.331 1.00 85.81 315 GLN A O 1
ATOM 2436 N N . PHE A 1 316 ? 36.572 5.275 -56.704 1.00 89.00 316 PHE A N 1
ATOM 2437 C CA . PHE A 1 316 ? 37.828 4.709 -57.185 1.00 89.00 316 PHE A CA 1
ATOM 2438 C C . PHE A 1 316 ? 37.713 4.162 -58.617 1.00 89.00 316 PHE A C 1
ATOM 2440 O O . PHE A 1 316 ? 38.573 4.429 -59.456 1.00 89.00 316 PHE A O 1
ATOM 2447 N N . GLU A 1 317 ? 36.641 3.429 -58.932 1.00 88.44 317 GLU A N 1
ATOM 2448 C CA . GLU A 1 317 ? 36.384 2.921 -60.285 1.00 88.44 317 GLU A CA 1
ATOM 2449 C C . GLU A 1 317 ? 36.180 4.058 -61.299 1.00 88.44 317 GLU A C 1
ATOM 2451 O O . GLU A 1 317 ? 36.689 3.986 -62.423 1.00 88.44 317 GLU A O 1
ATOM 2456 N N . GLN A 1 318 ? 35.482 5.128 -60.908 1.00 88.50 318 GLN A N 1
ATOM 2457 C CA . GLN A 1 318 ? 35.283 6.311 -61.743 1.00 88.50 318 GLN A CA 1
ATOM 2458 C C . GLN A 1 318 ? 36.604 7.042 -62.015 1.00 88.50 318 GLN A C 1
ATOM 2460 O O . GLN A 1 318 ? 36.893 7.370 -63.171 1.00 88.50 318 GLN A O 1
ATOM 2465 N N . ASP A 1 319 ? 37.420 7.257 -60.986 1.00 86.44 319 ASP A N 1
ATOM 2466 C CA . ASP A 1 319 ? 38.728 7.902 -61.105 1.00 86.44 319 ASP A CA 1
ATOM 2467 C C . ASP A 1 319 ? 39.681 7.072 -61.965 1.00 86.44 319 ASP A C 1
ATOM 2469 O O . ASP A 1 319 ? 40.333 7.602 -62.871 1.00 86.44 319 ASP A O 1
ATOM 2473 N N . TYR A 1 320 ? 39.694 5.753 -61.766 1.00 89.38 320 TYR A N 1
ATOM 2474 C CA . TYR A 1 320 ? 40.462 4.831 -62.594 1.00 89.38 320 TYR A CA 1
ATOM 2475 C C . TYR A 1 320 ? 40.026 4.895 -64.068 1.00 89.38 320 TYR A C 1
ATOM 2477 O O . TYR A 1 320 ? 40.863 4.995 -64.970 1.00 89.38 320 TYR A O 1
ATOM 2485 N N . ALA A 1 321 ? 38.717 4.907 -64.342 1.00 88.62 321 ALA A N 1
ATOM 2486 C CA . ALA A 1 321 ? 38.190 5.031 -65.701 1.00 88.62 321 ALA A CA 1
ATOM 2487 C C . ALA A 1 321 ? 38.542 6.385 -66.348 1.00 88.62 321 ALA A C 1
ATOM 2489 O O . ALA A 1 321 ? 38.890 6.439 -67.534 1.00 88.62 321 ALA A O 1
ATOM 2490 N N . LEU A 1 322 ? 38.493 7.481 -65.584 1.00 88.88 322 LEU A N 1
ATOM 2491 C CA . LEU A 1 322 ? 38.924 8.803 -66.042 1.00 88.88 322 LEU A CA 1
ATOM 2492 C C . LEU A 1 322 ? 40.424 8.833 -66.345 1.00 88.88 322 LEU A C 1
ATOM 2494 O O . LEU A 1 322 ? 40.821 9.381 -67.375 1.00 88.88 322 LEU A O 1
ATOM 2498 N N . GLN A 1 323 ? 41.253 8.209 -65.508 1.00 90.19 323 GLN A N 1
ATOM 2499 C CA . GLN A 1 323 ? 42.692 8.095 -65.738 1.00 90.19 323 GLN A CA 1
ATOM 2500 C C . GLN A 1 323 ? 42.997 7.312 -67.020 1.00 90.19 323 GLN A C 1
ATOM 2502 O O . GLN A 1 323 ? 43.805 7.756 -67.837 1.00 90.19 323 GLN A O 1
ATOM 2507 N N . GLN A 1 324 ? 42.301 6.197 -67.254 1.00 87.19 324 GLN A N 1
ATOM 2508 C CA . GLN A 1 324 ? 42.434 5.423 -68.492 1.00 87.19 324 GLN A CA 1
ATOM 2509 C C . GLN A 1 324 ? 42.021 6.234 -69.726 1.00 87.19 324 GLN A C 1
ATOM 2511 O O . GLN A 1 324 ? 42.717 6.211 -70.744 1.00 87.19 324 GLN A O 1
ATOM 2516 N N . ARG A 1 325 ? 40.934 7.015 -69.637 1.00 89.44 325 ARG A N 1
ATOM 2517 C CA . ARG A 1 325 ? 40.546 7.940 -70.713 1.00 89.44 325 ARG A CA 1
ATOM 2518 C C . ARG A 1 325 ? 41.616 8.996 -70.966 1.00 89.44 325 ARG A C 1
ATOM 2520 O O . ARG A 1 325 ? 41.947 9.209 -72.127 1.00 89.44 325 ARG A O 1
ATOM 2527 N N . ARG A 1 326 ? 42.180 9.607 -69.916 1.00 87.88 326 ARG A N 1
ATOM 2528 C CA . ARG A 1 326 ? 43.262 10.602 -70.038 1.00 87.88 326 ARG A CA 1
ATOM 2529 C C . ARG A 1 326 ? 44.479 10.023 -70.755 1.00 87.88 326 ARG A C 1
ATOM 2531 O O . ARG A 1 326 ? 44.935 10.606 -71.734 1.00 87.88 326 ARG A O 1
ATOM 2538 N N . LEU A 1 327 ? 44.934 8.839 -70.348 1.00 87.06 327 LEU A N 1
ATOM 2539 C CA . LEU A 1 327 ? 46.040 8.140 -71.011 1.00 87.06 327 LEU A CA 1
ATOM 2540 C C . LEU A 1 327 ? 45.711 7.795 -72.470 1.00 87.06 327 LEU A C 1
ATOM 2542 O O . LEU A 1 327 ? 46.565 7.905 -73.348 1.00 87.06 327 LEU A O 1
ATOM 2546 N N . GLY A 1 328 ? 44.470 7.392 -72.751 1.00 86.75 328 GLY A N 1
ATOM 2547 C CA . GLY A 1 328 ? 43.995 7.154 -74.113 1.00 86.75 328 GLY A CA 1
ATOM 2548 C C . GLY A 1 328 ? 44.037 8.415 -74.978 1.00 86.75 328 GLY A C 1
ATOM 2549 O O . GLY A 1 328 ? 44.566 8.379 -76.090 1.00 86.75 328 GLY A O 1
ATOM 2550 N N . THR A 1 329 ? 43.532 9.539 -74.460 1.00 86.75 329 THR A N 1
ATOM 2551 C CA . THR A 1 329 ? 43.563 10.832 -75.157 1.00 86.75 329 THR A CA 1
ATOM 2552 C C . THR A 1 329 ? 44.984 11.338 -75.361 1.00 86.75 329 THR A C 1
ATOM 2554 O O . THR A 1 329 ? 45.304 11.809 -76.445 1.00 86.75 329 THR A O 1
ATOM 2557 N N . GLU A 1 330 ? 45.864 11.176 -74.374 1.00 86.38 330 GLU A N 1
ATOM 2558 C CA . GLU A 1 330 ? 47.266 11.582 -74.468 1.00 86.38 330 GLU A CA 1
ATOM 2559 C C . GLU A 1 330 ? 48.007 10.770 -75.536 1.00 86.38 330 GLU A C 1
ATOM 2561 O O . GLU A 1 330 ? 48.683 11.336 -76.392 1.00 86.38 330 GLU A O 1
ATOM 2566 N N . LYS A 1 331 ? 47.799 9.447 -75.579 1.00 86.56 331 LYS A N 1
ATOM 2567 C CA . LYS A 1 331 ? 48.337 8.592 -76.650 1.00 86.56 331 LYS A CA 1
ATOM 2568 C C . LYS A 1 331 ? 47.815 8.989 -78.028 1.00 86.56 331 LYS A C 1
ATOM 2570 O O . LYS A 1 331 ? 48.556 8.904 -79.006 1.00 86.56 331 LYS A O 1
ATOM 2575 N N . PHE A 1 332 ? 46.545 9.379 -78.126 1.00 85.75 332 PHE A N 1
ATOM 2576 C CA . PHE A 1 332 ? 45.964 9.848 -79.381 1.00 85.75 332 PHE A CA 1
ATOM 2577 C C . PHE A 1 332 ? 46.592 11.173 -79.830 1.00 85.75 332 PHE A C 1
ATOM 2579 O O . PHE A 1 332 ? 47.017 11.272 -80.978 1.00 85.75 332 PHE A O 1
ATOM 2586 N N . LEU A 1 333 ? 46.724 12.143 -78.920 1.00 84.56 333 LEU A N 1
ATOM 2587 C CA . LEU A 1 333 ? 47.380 13.426 -79.186 1.00 84.56 333 LEU A CA 1
ATOM 2588 C C . LEU A 1 333 ? 48.844 13.234 -79.592 1.00 84.56 333 LEU A C 1
ATOM 2590 O O . LEU A 1 333 ? 49.257 13.754 -80.621 1.00 84.56 333 LEU A O 1
ATOM 2594 N N . ALA A 1 334 ? 49.598 12.396 -78.876 1.00 84.69 334 ALA A N 1
ATOM 2595 C CA . ALA A 1 334 ? 50.984 12.084 -79.221 1.00 84.69 334 ALA A CA 1
ATOM 2596 C C . ALA A 1 334 ? 51.117 11.453 -80.620 1.00 84.69 334 ALA A C 1
ATOM 2598 O O . ALA A 1 334 ? 52.039 11.783 -81.367 1.00 84.69 334 ALA A O 1
ATOM 2599 N N . LYS A 1 335 ? 50.184 10.572 -81.013 1.00 83.31 335 LYS A N 1
ATOM 2600 C CA . LYS A 1 335 ? 50.141 10.024 -82.379 1.00 83.31 335 LYS A CA 1
ATOM 2601 C C . LYS A 1 335 ? 49.847 11.106 -83.413 1.00 83.31 335 LYS A C 1
ATOM 2603 O O . LYS A 1 335 ? 50.509 11.136 -84.448 1.00 83.31 335 LYS A O 1
ATOM 2608 N N . LEU A 1 336 ? 48.883 11.979 -83.137 1.00 84.50 336 LEU A N 1
ATOM 2609 C CA . LEU A 1 336 ? 48.484 13.053 -84.041 1.00 84.50 336 LEU A CA 1
ATOM 2610 C C . LEU A 1 336 ? 49.633 14.052 -84.255 1.00 84.50 336 LEU A C 1
ATOM 2612 O O . LEU A 1 336 ? 49.946 14.373 -85.399 1.00 84.50 336 LEU A O 1
ATOM 2616 N N . ASP A 1 337 ? 50.333 14.428 -83.183 1.00 86.06 337 ASP A N 1
ATOM 2617 C CA . ASP A 1 337 ? 51.545 15.257 -83.221 1.00 86.06 337 ASP A CA 1
ATOM 2618 C C . ASP A 1 337 ? 52.699 14.580 -83.968 1.00 86.06 337 ASP A C 1
ATOM 2620 O O . ASP A 1 337 ? 53.412 15.215 -84.746 1.00 86.06 337 ASP A O 1
ATOM 2624 N N . SER A 1 338 ? 52.901 13.276 -83.764 1.00 84.62 338 SER A N 1
ATOM 2625 C CA . SER A 1 338 ? 53.930 12.540 -84.507 1.00 84.62 338 SER A CA 1
ATOM 2626 C C . SER A 1 338 ? 53.620 12.487 -86.007 1.00 84.62 338 SER A C 1
ATOM 2628 O O . SER A 1 338 ? 54.517 12.680 -86.826 1.00 84.62 338 SER A O 1
ATOM 2630 N N . GLY A 1 339 ? 52.345 12.306 -86.370 1.00 85.38 339 GLY A N 1
ATOM 2631 C CA . GLY A 1 339 ? 51.894 12.271 -87.757 1.00 85.38 339 GLY A CA 1
ATOM 2632 C C . GLY A 1 339 ? 52.028 13.626 -88.447 1.00 85.38 339 GLY A C 1
ATOM 2633 O O . GLY A 1 339 ? 52.539 13.694 -89.563 1.00 85.38 339 GLY A O 1
ATOM 2634 N N . THR A 1 340 ? 51.646 14.718 -87.779 1.00 86.56 340 THR A N 1
ATOM 2635 C CA . THR A 1 340 ? 51.824 16.077 -88.318 1.00 86.56 340 THR A CA 1
ATOM 2636 C C . THR A 1 340 ? 53.298 16.450 -88.452 1.00 86.56 340 THR A C 1
ATOM 2638 O O . THR A 1 340 ? 53.687 17.008 -89.478 1.00 86.56 340 THR A O 1
ATOM 2641 N N . ARG A 1 341 ? 54.157 16.081 -87.489 1.00 84.62 341 ARG A N 1
ATOM 2642 C CA . ARG A 1 341 ? 55.617 16.249 -87.628 1.00 84.62 341 ARG A CA 1
ATOM 2643 C C . ARG A 1 341 ? 56.173 15.485 -88.822 1.00 84.62 341 ARG A C 1
ATOM 2645 O O . ARG A 1 341 ? 56.988 16.035 -89.556 1.00 84.62 341 ARG A O 1
ATOM 2652 N N . GLN A 1 342 ? 55.726 14.252 -89.043 1.00 83.38 342 GLN A N 1
ATOM 2653 C CA . GLN A 1 342 ? 56.169 13.457 -90.186 1.00 83.38 342 GLN A CA 1
ATOM 2654 C C . GLN A 1 342 ? 55.728 14.086 -91.516 1.00 83.38 342 GLN A C 1
ATOM 2656 O O . GLN A 1 342 ? 56.537 14.207 -92.432 1.00 83.38 342 GLN A O 1
ATOM 2661 N N . GLN A 1 343 ? 54.489 14.582 -91.600 1.00 82.00 343 GLN A N 1
ATOM 2662 C CA . GLN A 1 343 ? 54.008 15.325 -92.771 1.00 82.00 343 GLN A CA 1
ATOM 2663 C C . GLN A 1 343 ? 54.810 16.609 -93.027 1.00 82.00 343 GLN A C 1
ATOM 2665 O O . GLN A 1 343 ? 55.107 16.925 -94.180 1.00 82.00 343 GLN A O 1
ATOM 2670 N N . LEU A 1 344 ? 55.181 17.341 -91.970 1.00 80.44 344 LEU A N 1
ATOM 2671 C CA . LEU A 1 344 ? 56.036 18.525 -92.075 1.00 80.44 344 LEU A CA 1
ATOM 2672 C C . LEU A 1 344 ? 57.439 18.170 -92.573 1.00 80.44 344 LEU A C 1
ATOM 2674 O O . LEU A 1 344 ? 57.924 18.829 -93.487 1.00 80.44 344 LEU A O 1
ATOM 2678 N N . MET A 1 345 ? 58.059 17.111 -92.044 1.00 80.56 345 MET A N 1
ATOM 2679 C CA . MET A 1 345 ? 59.365 16.634 -92.520 1.00 80.56 345 MET A CA 1
ATOM 2680 C C . MET A 1 345 ? 59.318 16.196 -93.991 1.00 80.56 345 MET A C 1
ATOM 2682 O O . MET A 1 345 ? 60.224 16.521 -94.760 1.00 80.56 345 MET A O 1
ATOM 2686 N N . ASP A 1 346 ? 58.251 15.514 -94.415 1.00 83.75 346 ASP A N 1
ATOM 2687 C CA . ASP A 1 346 ? 58.059 15.123 -95.815 1.00 83.75 346 ASP A CA 1
ATOM 2688 C C . ASP A 1 346 ? 57.873 16.340 -96.732 1.00 83.75 346 ASP A C 1
ATOM 2690 O O . ASP A 1 346 ? 58.435 16.380 -97.832 1.00 83.75 346 ASP A O 1
ATOM 2694 N N . MET A 1 347 ? 57.113 17.351 -96.296 1.00 83.44 347 MET A N 1
ATOM 2695 C CA . MET A 1 347 ? 56.985 18.619 -97.020 1.00 83.44 347 MET A CA 1
ATOM 2696 C C . MET A 1 347 ? 58.315 19.365 -97.093 1.00 83.44 347 MET A C 1
ATOM 2698 O O . MET A 1 347 ? 58.686 19.822 -98.172 1.00 83.44 347 MET A O 1
ATOM 2702 N N . GLU A 1 348 ? 59.062 19.448 -95.993 1.00 85.44 348 GLU A N 1
ATOM 2703 C CA . GLU A 1 348 ? 60.375 20.091 -95.963 1.00 85.44 348 GLU A CA 1
ATOM 2704 C C . GLU A 1 348 ? 61.360 19.379 -96.898 1.00 85.44 348 GLU A C 1
ATOM 2706 O O . GLU A 1 348 ? 62.039 20.029 -97.690 1.00 85.44 348 GLU A O 1
ATOM 2711 N N . SER A 1 349 ? 61.385 18.043 -96.897 1.00 83.31 349 SER A N 1
ATOM 2712 C CA . SER A 1 349 ? 62.201 17.249 -97.822 1.00 83.31 349 SER A CA 1
ATOM 2713 C C . SER A 1 349 ? 61.823 17.499 -99.286 1.00 83.31 349 SER A C 1
ATOM 2715 O O . SER A 1 349 ? 62.699 17.680 -100.137 1.00 83.31 349 SER A O 1
ATOM 2717 N N . LYS A 1 350 ? 60.520 17.574 -99.599 1.00 82.62 350 LYS A N 1
ATOM 2718 C CA . LYS A 1 350 ? 60.034 17.924 -100.945 1.00 82.62 350 LYS A CA 1
ATOM 2719 C C . LYS A 1 350 ? 60.439 19.342 -101.350 1.00 82.62 350 LYS A C 1
ATOM 2721 O O . LYS A 1 350 ? 60.930 19.519 -102.463 1.00 82.62 350 LYS A O 1
ATOM 2726 N N . MET A 1 351 ? 60.290 20.324 -100.460 1.00 80.00 351 MET A N 1
ATOM 2727 C CA . MET A 1 351 ? 60.691 21.711 -100.717 1.00 80.00 351 MET A CA 1
ATOM 2728 C C . MET A 1 351 ? 62.203 21.833 -100.913 1.00 80.00 351 MET A C 1
ATOM 2730 O O . MET A 1 351 ? 62.635 22.452 -101.880 1.00 80.00 351 MET A O 1
ATOM 2734 N N . ARG A 1 352 ? 63.019 21.176 -100.077 1.00 77.19 352 ARG A N 1
ATOM 2735 C CA . ARG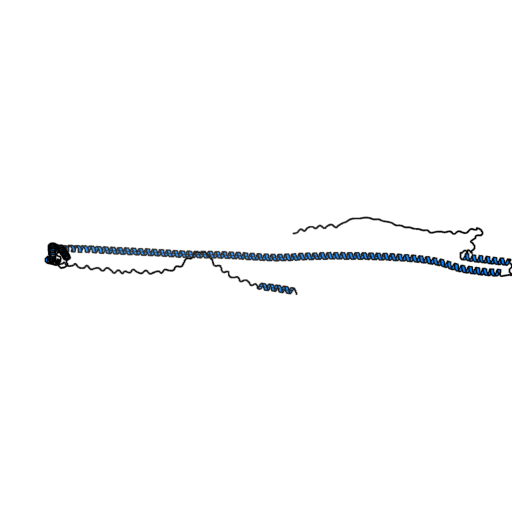 A 1 352 ? 64.481 21.132 -100.251 1.00 77.19 352 ARG A CA 1
ATOM 2736 C C . ARG A 1 352 ? 64.876 20.535 -101.602 1.00 77.19 352 ARG A C 1
ATOM 2738 O O . ARG A 1 352 ? 65.746 21.080 -102.271 1.00 77.19 352 ARG A O 1
ATOM 2745 N N . LYS A 1 353 ? 64.213 19.460 -102.045 1.00 76.12 353 LYS A N 1
ATOM 2746 C CA . LYS A 1 353 ? 64.439 18.880 -103.383 1.00 76.12 353 LYS A CA 1
ATOM 2747 C C . LYS A 1 353 ? 64.071 19.846 -104.511 1.00 76.12 353 LYS A C 1
ATOM 2749 O O . LYS A 1 353 ? 64.774 19.892 -105.516 1.00 76.12 353 LYS A O 1
ATOM 2754 N N . GLN A 1 354 ? 62.985 20.607 -104.364 1.00 74.06 354 GLN A N 1
ATOM 2755 C CA . GLN A 1 354 ? 62.604 21.626 -105.345 1.00 74.06 354 GLN A CA 1
ATOM 2756 C C . GLN A 1 354 ? 63.605 22.786 -105.380 1.00 74.06 354 GLN A C 1
ATOM 2758 O O . GLN A 1 354 ? 64.008 23.182 -106.469 1.00 74.06 354 GLN A O 1
ATOM 2763 N N . LEU A 1 355 ? 64.056 23.274 -104.221 1.00 69.12 355 LEU A N 1
ATOM 2764 C CA . LEU A 1 355 ? 65.075 24.325 -104.123 1.00 69.12 355 LEU A CA 1
ATOM 2765 C C . LEU A 1 355 ? 66.401 23.892 -104.752 1.00 69.12 355 LEU A C 1
ATOM 2767 O O . LEU A 1 355 ? 66.910 24.604 -105.609 1.00 69.12 355 LEU A O 1
ATOM 2771 N N . ALA A 1 356 ? 66.893 22.689 -104.441 1.00 68.44 356 ALA A N 1
ATOM 2772 C CA . ALA A 1 356 ? 68.112 22.158 -105.053 1.00 68.44 356 ALA A CA 1
ATOM 2773 C C . ALA A 1 356 ? 67.995 22.047 -106.586 1.00 68.44 356 ALA A C 1
ATOM 2775 O O . ALA A 1 356 ? 68.947 22.320 -107.311 1.00 68.44 356 ALA A O 1
ATOM 2776 N N . LYS A 1 357 ? 66.811 21.693 -107.107 1.00 67.56 357 LYS A N 1
ATOM 2777 C CA . LYS A 1 357 ? 66.560 21.663 -108.557 1.00 67.56 357 LYS A CA 1
ATOM 2778 C C . LYS A 1 357 ? 66.589 23.064 -109.185 1.00 67.56 357 LYS A C 1
ATOM 2780 O O . LYS A 1 357 ? 67.014 23.203 -110.328 1.00 67.56 357 LYS A O 1
ATOM 2785 N N . ILE A 1 358 ? 66.138 24.086 -108.457 1.00 67.06 358 ILE A N 1
ATOM 2786 C CA . ILE A 1 358 ? 66.161 25.485 -108.903 1.00 67.06 358 ILE A CA 1
ATOM 2787 C C . ILE A 1 358 ? 67.589 26.048 -108.859 1.00 67.06 358 ILE A C 1
ATOM 2789 O O . ILE A 1 358 ? 68.008 26.664 -109.836 1.00 67.06 358 ILE A O 1
ATOM 2793 N N . GLU A 1 359 ? 68.348 25.800 -107.787 1.00 62.66 359 GLU A N 1
ATOM 2794 C CA . GLU A 1 359 ? 69.740 26.261 -107.639 1.00 62.66 359 GLU A CA 1
ATOM 2795 C C . GLU A 1 359 ? 70.650 25.685 -108.730 1.00 62.66 359 GLU A C 1
ATOM 2797 O O . GLU A 1 359 ? 71.337 26.441 -109.414 1.00 62.66 359 GLU A O 1
ATOM 2802 N N . VAL A 1 360 ? 70.557 24.377 -109.007 1.00 64.88 360 VAL A N 1
ATOM 2803 C CA . VAL A 1 360 ? 71.307 23.744 -110.111 1.00 64.88 360 VAL A CA 1
ATOM 2804 C C . VAL A 1 360 ? 70.952 24.371 -111.468 1.00 64.88 360 VAL A C 1
ATOM 2806 O O . VAL A 1 360 ? 71.818 24.530 -112.327 1.00 64.88 360 VAL A O 1
ATOM 2809 N N . GLY A 1 361 ? 69.695 24.782 -111.663 1.00 67.62 361 GLY A N 1
ATOM 2810 C CA . GLY A 1 361 ? 69.273 25.500 -112.867 1.00 67.62 361 GLY A CA 1
ATOM 2811 C C . GLY A 1 361 ? 69.821 26.931 -112.963 1.00 67.62 361 GLY A C 1
ATOM 2812 O O . GLY A 1 361 ? 70.130 27.393 -114.062 1.00 67.62 361 GLY A O 1
ATOM 2813 N N . ALA A 1 362 ? 69.952 27.643 -111.841 1.00 64.50 362 ALA A N 1
ATOM 2814 C CA . ALA A 1 362 ? 70.466 29.014 -111.803 1.00 64.50 362 ALA A CA 1
ATOM 2815 C C . ALA A 1 362 ? 71.988 29.074 -112.029 1.00 64.50 362 ALA A C 1
ATOM 2817 O O . ALA A 1 362 ? 72.465 29.909 -112.806 1.00 64.50 362 ALA A O 1
ATOM 2818 N N . ASP A 1 363 ? 72.741 28.149 -111.430 1.00 69.81 363 ASP A N 1
ATOM 2819 C CA . ASP A 1 363 ? 74.193 28.053 -111.612 1.00 69.81 363 ASP A CA 1
ATOM 2820 C C . ASP A 1 363 ? 74.557 27.642 -113.045 1.00 69.81 363 ASP A C 1
ATOM 2822 O O . ASP A 1 363 ? 75.454 28.230 -113.656 1.00 69.81 363 ASP A O 1
ATOM 2826 N N . ALA A 1 364 ? 73.810 26.698 -113.635 1.00 67.75 364 ALA A N 1
ATOM 2827 C CA . ALA A 1 364 ? 73.981 26.308 -115.036 1.00 67.75 364 ALA A CA 1
ATOM 2828 C C . ALA A 1 364 ? 73.767 27.495 -115.990 1.00 67.75 364 ALA A C 1
ATOM 2830 O O . ALA A 1 364 ? 74.586 27.725 -116.880 1.00 67.75 364 ALA A O 1
ATOM 2831 N N . LYS A 1 365 ? 72.723 28.306 -115.767 1.00 67.94 365 LYS A N 1
ATOM 2832 C CA . LYS A 1 365 ? 72.463 29.514 -116.570 1.00 67.94 365 LYS A CA 1
ATOM 2833 C C . LYS A 1 365 ? 73.549 30.579 -116.413 1.00 67.94 365 LYS A C 1
ATOM 2835 O O . LYS A 1 365 ? 73.916 31.220 -117.399 1.00 67.94 365 LYS A O 1
ATOM 2840 N N . THR A 1 366 ? 74.083 30.764 -115.207 1.00 77.44 366 THR A N 1
ATOM 2841 C CA . THR A 1 366 ? 75.140 31.755 -114.943 1.00 77.44 366 THR A CA 1
ATOM 2842 C C . THR A 1 366 ? 76.451 31.363 -115.630 1.00 77.44 366 THR A C 1
ATOM 2844 O O . THR A 1 366 ? 77.041 32.181 -116.338 1.00 77.44 366 THR A O 1
ATOM 2847 N N . ASN A 1 367 ? 76.860 30.095 -115.508 1.00 77.56 367 ASN A N 1
ATOM 2848 C CA . ASN A 1 367 ? 78.048 29.559 -116.181 1.00 77.56 367 ASN A CA 1
ATOM 2849 C C . ASN A 1 367 ? 77.903 29.559 -117.709 1.00 77.56 367 ASN A C 1
ATOM 2851 O O . ASN A 1 367 ? 78.849 29.860 -118.432 1.00 77.56 367 ASN A O 1
ATOM 2855 N N . MET A 1 368 ? 76.701 29.278 -118.211 1.00 74.38 368 MET A N 1
ATOM 2856 C CA . MET A 1 368 ? 76.415 29.364 -119.639 1.00 74.38 368 MET A CA 1
ATOM 2857 C C . MET A 1 368 ? 76.546 30.805 -120.152 1.00 74.38 368 MET A C 1
ATOM 2859 O O . MET A 1 368 ? 77.187 31.045 -121.172 1.00 74.38 368 MET A O 1
ATOM 2863 N N . THR A 1 369 ? 75.973 31.776 -119.434 1.00 76.56 369 THR A N 1
ATOM 2864 C CA . THR A 1 369 ? 76.010 33.191 -119.833 1.00 76.56 369 THR A CA 1
ATOM 2865 C C . THR A 1 369 ? 77.447 33.704 -119.908 1.00 76.56 369 THR A C 1
ATOM 2867 O O . THR A 1 369 ? 77.802 34.391 -120.868 1.00 76.56 369 THR A O 1
ATOM 2870 N N . SER A 1 370 ? 78.304 33.343 -118.947 1.00 81.06 370 SER A N 1
ATOM 2871 C CA . SER A 1 370 ? 79.717 33.735 -118.977 1.00 81.06 370 SER A CA 1
ATOM 2872 C C . SER A 1 370 ? 80.473 33.089 -120.146 1.00 81.06 370 SER A C 1
ATOM 2874 O O . SER A 1 370 ? 81.237 33.776 -120.828 1.00 81.06 370 SER A O 1
ATOM 2876 N N . MET A 1 371 ? 80.202 31.815 -120.449 1.00 80.75 371 MET A N 1
ATOM 2877 C CA . MET A 1 371 ? 80.818 31.100 -121.568 1.00 80.75 371 MET A CA 1
ATOM 2878 C C . MET A 1 371 ? 80.422 31.712 -122.920 1.00 80.75 371 MET A C 1
ATOM 2880 O O . MET A 1 371 ? 81.302 32.085 -123.696 1.00 80.75 371 MET A O 1
ATOM 2884 N N . VAL A 1 372 ? 79.127 31.936 -123.166 1.00 79.56 372 VAL A N 1
ATOM 2885 C CA . VAL A 1 372 ? 78.638 32.580 -124.401 1.00 79.56 372 VAL A CA 1
ATOM 2886 C C . VAL A 1 372 ? 79.195 33.995 -124.553 1.00 79.56 372 VAL A C 1
ATOM 2888 O O . VAL A 1 372 ? 79.639 34.365 -125.639 1.00 79.56 372 VAL A O 1
ATOM 2891 N N . THR A 1 373 ? 79.245 34.772 -123.466 1.00 82.88 373 THR A N 1
ATOM 2892 C CA . THR A 1 373 ? 79.821 36.127 -123.493 1.00 82.88 373 THR A CA 1
ATOM 2893 C C . THR A 1 373 ? 81.295 36.090 -123.902 1.00 82.88 373 THR A C 1
ATOM 2895 O O . THR A 1 373 ? 81.714 36.863 -124.762 1.00 82.88 373 THR A O 1
ATOM 2898 N N . SER A 1 374 ? 82.070 35.145 -123.357 1.00 84.06 374 SER A N 1
ATOM 2899 C CA . SER A 1 374 ? 83.488 34.988 -123.700 1.00 84.06 374 SER A CA 1
ATOM 2900 C C . SER A 1 374 ? 83.705 34.584 -125.166 1.00 84.06 374 SER A C 1
ATOM 2902 O O . SER A 1 374 ? 84.616 35.090 -125.824 1.00 84.06 374 SER A O 1
ATOM 2904 N N . MET A 1 375 ? 82.831 33.729 -125.708 1.00 83.00 375 MET A N 1
ATOM 2905 C CA . MET A 1 375 ? 82.877 33.289 -127.107 1.00 83.00 375 MET A CA 1
ATOM 2906 C C . MET A 1 375 ? 82.530 34.441 -128.051 1.00 83.00 375 MET A C 1
ATOM 2908 O O . MET A 1 375 ? 83.217 34.650 -129.052 1.00 83.00 375 MET A O 1
ATOM 2912 N N . HIS A 1 376 ? 81.530 35.252 -127.696 1.00 83.62 376 HIS A N 1
ATOM 2913 C CA . HIS A 1 376 ? 81.150 36.424 -128.480 1.00 83.62 376 HIS A CA 1
ATOM 2914 C C . HIS A 1 376 ? 82.250 37.495 -128.506 1.00 83.62 376 HIS A C 1
ATOM 2916 O O . HIS A 1 376 ? 82.504 38.111 -129.545 1.00 83.62 376 HIS A O 1
ATOM 2922 N N . GLU A 1 377 ? 82.951 37.695 -127.387 1.00 85.94 377 GLU A N 1
ATOM 2923 C CA . GLU A 1 377 ? 84.080 38.623 -127.318 1.00 85.94 377 GLU A CA 1
ATOM 2924 C C . GLU A 1 377 ? 85.249 38.159 -128.202 1.00 85.94 377 GLU A C 1
ATOM 2926 O O . GLU A 1 377 ? 85.846 38.962 -128.927 1.00 85.94 377 GLU A O 1
ATOM 2931 N N . LEU A 1 378 ? 85.553 36.856 -128.195 1.00 85.75 378 LEU A N 1
ATOM 2932 C CA . LEU A 1 378 ? 86.615 36.272 -129.016 1.00 85.75 378 LEU A CA 1
ATOM 2933 C C . LEU A 1 378 ? 86.286 36.356 -130.513 1.00 85.75 378 LEU A C 1
ATOM 2935 O O . LEU A 1 378 ? 87.134 36.779 -131.301 1.00 85.75 378 LEU A O 1
ATOM 2939 N N . TYR A 1 379 ? 85.043 36.053 -130.890 1.00 88.12 379 TYR A N 1
ATOM 2940 C CA . TYR A 1 379 ? 84.554 36.216 -132.259 1.00 88.12 379 TYR A CA 1
ATOM 2941 C C . TYR A 1 379 ? 84.637 37.673 -132.730 1.00 88.12 379 TYR A C 1
ATOM 2943 O O . TYR A 1 379 ? 85.165 37.949 -133.807 1.00 88.12 379 TYR A O 1
ATOM 2951 N N . SER A 1 380 ? 84.196 38.621 -131.897 1.00 85.06 380 SER A N 1
ATOM 2952 C CA . SER A 1 380 ? 84.247 40.052 -132.217 1.00 85.06 380 SER A CA 1
ATOM 2953 C C . SER A 1 380 ? 85.684 40.537 -132.437 1.00 85.06 380 SER A C 1
ATOM 2955 O O . SER A 1 380 ? 85.951 41.273 -133.389 1.00 85.06 380 SER A O 1
ATOM 2957 N N . LYS A 1 381 ? 86.638 40.077 -131.613 1.00 85.94 381 LYS A N 1
ATOM 2958 C CA . LYS A 1 381 ? 88.074 40.363 -131.790 1.00 85.94 381 LYS A CA 1
ATOM 2959 C C . LYS A 1 381 ? 88.621 39.769 -133.089 1.00 85.94 381 LYS A C 1
ATOM 2961 O O . LYS A 1 381 ? 89.367 40.447 -133.797 1.00 85.94 381 LYS A O 1
ATOM 2966 N N . GLN A 1 382 ? 88.236 38.538 -133.427 1.00 86.12 382 GLN A N 1
ATOM 2967 C CA . GLN A 1 382 ? 88.662 37.885 -134.666 1.00 86.12 382 GLN A CA 1
ATOM 2968 C C . GLN A 1 382 ? 88.104 38.608 -135.899 1.00 86.12 382 GLN A C 1
ATOM 2970 O O . GLN A 1 382 ? 88.863 38.917 -136.817 1.00 86.12 382 GLN A O 1
ATOM 2975 N N . MET A 1 383 ? 86.817 38.969 -135.895 1.00 86.00 383 MET A N 1
ATOM 2976 C CA . MET A 1 383 ? 86.211 39.771 -136.961 1.00 86.00 383 MET A CA 1
ATOM 2977 C C . MET A 1 383 ? 86.891 41.130 -137.120 1.00 86.00 383 MET A C 1
ATOM 2979 O O . MET A 1 383 ? 87.239 41.510 -138.238 1.00 86.00 383 MET A O 1
ATOM 2983 N N . ALA A 1 384 ? 87.118 41.851 -136.018 1.00 85.81 384 ALA A N 1
ATOM 2984 C CA . ALA A 1 384 ? 87.794 43.144 -136.049 1.00 85.81 384 ALA A CA 1
ATOM 2985 C C . ALA A 1 384 ? 89.209 43.028 -136.641 1.00 85.81 384 ALA A C 1
ATOM 2987 O O . ALA A 1 384 ? 89.593 43.851 -137.470 1.00 85.81 384 ALA A O 1
ATOM 2988 N N . SER A 1 385 ? 89.956 41.977 -136.285 1.00 87.06 385 SER A N 1
ATOM 2989 C CA . SER A 1 385 ? 91.287 41.702 -136.839 1.00 87.06 385 SER A CA 1
ATOM 2990 C C . SER A 1 385 ? 91.253 41.406 -138.344 1.00 87.06 385 SER A C 1
ATOM 2992 O O . SER A 1 385 ? 92.078 41.943 -139.086 1.00 87.06 385 SER A O 1
ATOM 2994 N N . ILE A 1 386 ? 90.277 40.618 -138.812 1.00 86.06 386 ILE A N 1
ATOM 2995 C CA . ILE A 1 386 ? 90.103 40.307 -140.241 1.00 86.06 386 ILE A CA 1
ATOM 2996 C C . ILE A 1 386 ? 89.744 41.573 -141.035 1.00 86.06 386 ILE A C 1
ATOM 2998 O O . ILE A 1 386 ? 90.279 41.802 -142.120 1.00 86.06 386 ILE A O 1
ATOM 3002 N N . LEU A 1 387 ? 88.855 42.415 -140.502 1.00 84.06 387 LEU A N 1
ATOM 3003 C CA . LEU A 1 387 ? 88.406 43.638 -141.174 1.00 84.06 387 LEU A CA 1
ATOM 3004 C C . LEU A 1 387 ? 89.480 44.733 -141.197 1.00 84.06 387 LEU A C 1
ATOM 3006 O O . LEU A 1 387 ? 89.597 45.446 -142.196 1.00 84.06 387 LEU A O 1
ATOM 3010 N N . ALA A 1 388 ? 90.268 44.854 -140.128 1.00 88.88 388 ALA A N 1
ATOM 3011 C CA . ALA A 1 388 ? 91.295 45.881 -139.991 1.00 88.88 388 ALA A CA 1
ATOM 3012 C C . ALA A 1 388 ? 92.549 45.623 -140.837 1.00 88.88 388 ALA A C 1
ATOM 3014 O O . ALA A 1 388 ? 93.352 46.538 -140.992 1.00 88.88 388 ALA A O 1
ATOM 3015 N N . ASN A 1 389 ? 92.743 44.418 -141.386 1.00 86.44 389 ASN A N 1
ATOM 3016 C CA . ASN A 1 389 ? 93.923 44.102 -142.190 1.00 86.44 389 ASN A CA 1
ATOM 3017 C C . ASN A 1 389 ? 93.761 44.617 -143.640 1.00 86.44 389 ASN A C 1
ATOM 3019 O O . ASN A 1 389 ? 92.960 44.064 -144.401 1.00 86.44 389 ASN A O 1
ATOM 3023 N N . PRO A 1 390 ? 94.496 45.663 -144.066 1.00 84.44 390 PRO A N 1
ATOM 3024 C CA . PRO A 1 390 ? 94.360 46.226 -145.410 1.00 84.44 390 PRO A CA 1
ATOM 3025 C C . PRO A 1 390 ? 95.009 45.354 -146.493 1.00 84.44 390 PRO A C 1
ATOM 3027 O O . PRO A 1 390 ? 94.653 45.479 -147.659 1.00 84.44 390 PRO A O 1
ATOM 3030 N N . ASN A 1 391 ? 95.920 44.450 -146.119 1.00 87.12 391 ASN A N 1
ATOM 3031 C CA . ASN A 1 391 ? 96.677 43.619 -147.059 1.00 87.12 391 ASN A CA 1
ATOM 3032 C C . ASN A 1 391 ? 95.926 42.348 -147.477 1.00 87.12 391 ASN A C 1
ATOM 3034 O O . ASN A 1 391 ? 96.448 41.562 -148.262 1.00 87.12 391 ASN A O 1
ATOM 3038 N N . LEU A 1 392 ? 94.724 42.129 -146.937 1.00 83.69 392 LEU A N 1
ATOM 3039 C CA . LEU A 1 392 ? 93.932 40.934 -147.192 1.00 83.69 392 LEU A CA 1
ATOM 3040 C C . LEU A 1 392 ? 93.035 41.141 -148.427 1.00 83.69 392 LEU A C 1
ATOM 3042 O O . LEU A 1 392 ? 92.165 42.028 -148.379 1.00 83.69 392 LEU A O 1
ATOM 3046 N N . PRO A 1 393 ? 93.208 40.342 -149.504 1.00 89.69 393 PRO A N 1
ATOM 3047 C CA . PRO A 1 393 ? 92.346 40.369 -150.681 1.00 89.69 393 PRO A CA 1
ATOM 3048 C C . PRO A 1 393 ? 90.876 40.214 -150.289 1.00 89.69 393 PRO A C 1
ATOM 3050 O O . PRO A 1 393 ? 90.546 39.523 -149.324 1.00 89.69 393 PRO A O 1
ATOM 3053 N N . ALA A 1 394 ? 89.972 40.839 -151.045 1.00 83.25 394 ALA A N 1
ATOM 3054 C CA . ALA A 1 394 ? 88.540 40.807 -150.741 1.00 83.25 394 ALA A CA 1
ATOM 3055 C C . ALA A 1 394 ? 87.982 39.372 -150.650 1.00 83.25 394 ALA A C 1
ATOM 3057 O O . ALA A 1 394 ? 87.138 39.092 -149.799 1.00 83.25 394 ALA A O 1
ATOM 3058 N N . GLU A 1 395 ? 88.493 38.462 -151.483 1.00 84.12 395 GLU A N 1
ATOM 3059 C CA . GLU A 1 395 ? 88.084 37.056 -151.509 1.00 84.12 395 GLU A CA 1
ATOM 3060 C C . GLU A 1 395 ? 88.541 36.292 -150.255 1.00 84.12 395 GLU A C 1
ATOM 3062 O O . GLU A 1 395 ? 87.725 35.660 -149.582 1.00 84.12 395 GLU A O 1
ATOM 3067 N N . GLU A 1 396 ? 89.811 36.429 -149.861 1.00 83.25 396 GLU A N 1
ATOM 3068 C CA . GLU A 1 396 ? 90.329 35.813 -148.631 1.00 83.25 396 GLU A CA 1
ATOM 3069 C C . GLU A 1 396 ? 89.647 36.379 -147.381 1.00 83.25 396 GLU A C 1
ATOM 3071 O O . GLU A 1 396 ? 89.343 35.645 -146.439 1.00 83.25 396 GLU A O 1
ATOM 3076 N N . ARG A 1 397 ? 89.330 37.678 -147.383 1.00 84.88 397 ARG A N 1
ATOM 3077 C CA . ARG A 1 397 ? 88.596 38.320 -146.290 1.00 84.88 397 ARG A CA 1
ATOM 3078 C C . ARG A 1 397 ? 87.210 37.705 -146.139 1.00 84.88 397 ARG A C 1
ATOM 3080 O O . ARG A 1 397 ? 86.824 37.364 -145.027 1.00 84.88 397 ARG A O 1
ATOM 3087 N N . ALA A 1 398 ? 86.477 37.518 -147.236 1.00 83.62 398 ALA A N 1
ATOM 3088 C CA . ALA A 1 398 ? 85.165 36.877 -147.205 1.00 83.62 398 ALA A CA 1
ATOM 3089 C C . ALA A 1 398 ? 85.243 35.430 -146.682 1.00 83.62 398 ALA A C 1
ATOM 3091 O O . ALA A 1 398 ? 84.412 35.035 -145.861 1.00 83.62 398 ALA A O 1
ATOM 3092 N N . ALA A 1 399 ? 86.264 34.667 -147.085 1.00 84.25 399 ALA A N 1
ATOM 3093 C CA . ALA A 1 399 ? 86.482 33.306 -146.596 1.00 84.25 399 ALA A CA 1
ATOM 3094 C C . ALA A 1 399 ? 86.785 33.264 -145.087 1.00 84.25 399 ALA A C 1
ATOM 3096 O O . ALA A 1 399 ? 86.203 32.450 -144.369 1.00 84.25 399 ALA A O 1
ATOM 3097 N N . LEU A 1 400 ? 87.628 34.172 -144.580 1.00 85.62 400 LEU A N 1
ATOM 3098 C CA . LEU A 1 400 ? 87.933 34.260 -143.148 1.00 85.62 400 LEU A CA 1
ATOM 3099 C C . LEU A 1 400 ? 86.727 34.708 -142.314 1.00 85.62 400 LEU A C 1
ATOM 3101 O O . LEU A 1 400 ? 86.502 34.164 -141.236 1.00 85.62 400 LEU A O 1
ATOM 3105 N N . LEU A 1 401 ? 85.924 35.657 -142.807 1.00 85.69 401 LEU A N 1
ATOM 3106 C CA . LEU A 1 401 ? 84.690 36.074 -142.128 1.00 85.69 401 LEU A CA 1
ATOM 3107 C C . LEU A 1 401 ? 83.672 34.926 -142.076 1.00 85.69 401 LEU A C 1
ATOM 3109 O O . LEU A 1 401 ? 83.042 34.715 -141.039 1.00 85.69 401 LEU A O 1
ATOM 3113 N N . LYS A 1 402 ? 83.550 34.151 -143.163 1.00 86.25 402 LYS A N 1
ATOM 3114 C CA . LYS A 1 402 ? 82.700 32.956 -143.207 1.00 86.25 402 LYS A CA 1
ATOM 3115 C C . LYS A 1 402 ? 83.183 31.891 -142.221 1.00 86.25 402 LYS A C 1
ATOM 3117 O O . LYS A 1 402 ? 82.385 31.401 -141.431 1.00 86.25 402 LYS A O 1
ATOM 3122 N N . SER A 1 403 ? 84.485 31.599 -142.210 1.00 86.06 403 SER A N 1
ATOM 3123 C CA . SER A 1 403 ? 85.093 30.642 -141.279 1.00 86.06 403 SER A CA 1
ATOM 3124 C C . SER A 1 403 ? 84.899 31.050 -139.815 1.00 86.06 403 SER A C 1
ATOM 3126 O O . SER A 1 403 ? 84.539 30.216 -138.988 1.00 86.06 403 SER A O 1
ATOM 3128 N N . ALA A 1 404 ? 85.064 32.337 -139.493 1.00 83.81 404 ALA A N 1
ATOM 3129 C CA . ALA A 1 404 ? 84.788 32.843 -138.153 1.00 83.81 404 ALA A CA 1
ATOM 3130 C C . ALA A 1 404 ? 83.306 32.657 -137.775 1.00 83.81 404 ALA A C 1
ATOM 3132 O O . ALA A 1 404 ? 83.003 32.301 -136.638 1.00 83.81 404 ALA A O 1
ATOM 3133 N N . GLY A 1 405 ? 82.379 32.894 -138.714 1.00 84.00 405 GLY A N 1
ATOM 3134 C CA . GLY A 1 405 ? 80.941 32.707 -138.494 1.00 84.00 405 GLY A CA 1
ATOM 3135 C C . GLY A 1 405 ? 80.553 31.245 -138.250 1.00 84.00 405 GLY A C 1
ATOM 3136 O O . GLY A 1 405 ? 79.801 30.957 -137.323 1.00 84.00 405 GLY A O 1
ATOM 3137 N N . GLU A 1 406 ? 81.112 30.318 -139.030 1.00 86.56 406 GLU A N 1
ATOM 3138 C CA . GLU A 1 406 ? 80.913 28.873 -138.842 1.00 86.56 406 GLU A CA 1
ATOM 3139 C C . GLU A 1 406 ? 81.497 28.392 -137.508 1.00 86.56 406 GLU A C 1
ATOM 3141 O O . GLU A 1 406 ? 80.870 27.592 -136.811 1.00 86.56 406 GLU A O 1
ATOM 3146 N N . LEU A 1 407 ? 82.663 28.919 -137.112 1.00 84.81 407 LEU A N 1
ATOM 3147 C CA . LEU A 1 407 ? 83.260 28.605 -135.818 1.00 84.81 407 LEU A CA 1
ATOM 3148 C C . LEU A 1 407 ? 82.349 29.047 -134.675 1.00 84.81 407 LEU A C 1
ATOM 3150 O O . LEU A 1 407 ? 82.135 28.251 -133.767 1.00 84.81 407 LEU A O 1
ATOM 3154 N N . LEU A 1 408 ? 81.791 30.263 -134.732 1.00 84.88 408 LEU A N 1
ATOM 3155 C CA . LEU A 1 408 ? 80.842 30.752 -133.729 1.00 84.88 408 LEU A CA 1
ATOM 3156 C C . LEU A 1 408 ? 79.593 29.863 -133.666 1.00 84.88 408 LEU A C 1
ATOM 3158 O O . LEU A 1 408 ? 79.192 29.489 -132.573 1.00 84.88 408 LEU A O 1
ATOM 3162 N N . GLN A 1 409 ? 79.014 29.472 -134.806 1.00 84.25 409 GLN A N 1
ATOM 3163 C CA . GLN A 1 409 ? 77.850 28.576 -134.830 1.00 84.25 409 GLN A CA 1
ATOM 3164 C C . GLN A 1 409 ? 78.148 27.213 -134.203 1.00 84.25 409 GLN A C 1
ATOM 3166 O O . GLN A 1 409 ? 77.363 26.727 -133.393 1.00 84.25 409 GLN A O 1
ATOM 3171 N N . LEU A 1 410 ? 79.290 26.606 -134.534 1.00 85.44 410 LEU A N 1
ATOM 3172 C CA . LEU A 1 410 ? 79.702 25.329 -133.949 1.00 85.44 410 LEU A CA 1
ATOM 3173 C C . LEU A 1 410 ? 79.938 25.458 -132.439 1.00 85.44 410 LEU A C 1
ATOM 3175 O O . LEU A 1 410 ? 79.553 24.594 -131.654 1.00 85.44 410 LEU A O 1
ATOM 3179 N N . GLN A 1 411 ? 80.547 26.567 -132.038 1.00 82.12 411 GLN A N 1
ATOM 3180 C CA . GLN A 1 411 ? 80.787 26.928 -130.652 1.00 82.12 411 GLN A CA 1
ATOM 3181 C C . GLN A 1 411 ? 79.476 27.118 -129.874 1.00 82.12 411 GLN A C 1
ATOM 3183 O O . GLN A 1 411 ? 79.332 26.564 -128.786 1.00 82.12 411 GLN A O 1
ATOM 3188 N N . THR A 1 412 ? 78.501 27.829 -130.434 1.00 82.50 412 THR A N 1
ATOM 3189 C CA . THR A 1 412 ? 77.172 27.990 -129.839 1.00 82.50 412 THR A CA 1
ATOM 3190 C C . THR A 1 412 ? 76.426 26.660 -129.766 1.00 82.50 412 THR A C 1
ATOM 3192 O O . THR A 1 412 ? 75.935 26.321 -128.694 1.00 82.50 412 THR A O 1
ATOM 3195 N N . GLY A 1 413 ? 76.428 25.859 -130.836 1.00 81.50 413 GLY A N 1
ATOM 3196 C CA . GLY A 1 413 ? 75.775 24.545 -130.851 1.00 81.50 413 GLY A CA 1
ATOM 3197 C C . GLY A 1 413 ? 76.360 23.559 -129.832 1.00 81.50 413 GLY A C 1
ATOM 3198 O O . GLY A 1 413 ? 75.636 22.740 -129.270 1.00 81.50 413 GLY A O 1
ATOM 3199 N N . LEU A 1 414 ? 77.657 23.660 -129.519 1.00 82.75 414 LEU A N 1
ATOM 3200 C CA . LEU A 1 414 ? 78.258 22.879 -128.434 1.00 82.75 414 LEU A CA 1
ATOM 3201 C C . LEU A 1 414 ? 77.690 23.284 -127.065 1.00 82.75 414 LEU A C 1
ATOM 3203 O O . LEU A 1 414 ? 77.412 22.417 -126.240 1.00 82.75 414 LEU A O 1
ATOM 3207 N N . VAL A 1 415 ? 77.498 24.583 -126.819 1.00 79.81 415 VAL A N 1
ATOM 3208 C CA . VAL A 1 415 ? 76.896 25.067 -125.568 1.00 79.81 415 VAL A CA 1
ATOM 3209 C C . VAL A 1 415 ? 75.431 24.629 -125.470 1.00 79.81 415 VAL A C 1
ATOM 3211 O O . VAL A 1 415 ? 75.016 24.172 -124.408 1.00 79.81 415 VAL A O 1
ATOM 3214 N N . GLU A 1 416 ? 74.675 24.672 -126.569 1.00 80.19 416 GLU A N 1
ATOM 3215 C CA . GLU A 1 416 ? 73.295 24.161 -126.615 1.00 80.19 416 GLU A CA 1
ATOM 3216 C C . GLU A 1 416 ? 73.226 22.674 -126.267 1.00 80.19 416 GLU A C 1
ATOM 3218 O O . GLU A 1 416 ? 72.441 22.268 -125.411 1.00 80.19 416 GLU A O 1
ATOM 3223 N N . GLY A 1 417 ? 74.105 21.864 -126.865 1.00 76.94 417 GLY A N 1
ATOM 3224 C CA . GLY A 1 417 ? 74.148 20.422 -126.625 1.00 76.94 417 GLY A CA 1
ATOM 3225 C C . GLY A 1 417 ? 74.604 20.037 -125.214 1.00 76.94 417 GLY A C 1
ATOM 3226 O O . GLY A 1 417 ? 74.121 19.050 -124.666 1.00 76.94 417 GLY A O 1
ATOM 3227 N N . VAL A 1 418 ? 75.515 20.800 -124.602 1.00 76.94 418 VAL A N 1
ATOM 3228 C CA . VAL A 1 418 ? 75.991 20.526 -123.231 1.00 76.94 418 VAL A CA 1
ATOM 3229 C C . VAL A 1 418 ? 74.925 20.854 -122.184 1.00 76.94 418 VAL A C 1
ATOM 3231 O O . VAL A 1 418 ? 74.865 20.181 -121.153 1.00 76.94 418 VAL A O 1
ATOM 3234 N N . TYR A 1 419 ? 74.086 21.861 -122.433 1.00 75.44 419 TYR A N 1
ATOM 3235 C CA . TYR A 1 419 ? 73.098 22.333 -121.462 1.00 75.44 419 TYR A CA 1
ATOM 3236 C C . TYR A 1 419 ? 71.642 21.978 -121.800 1.00 75.44 419 TYR A C 1
ATOM 3238 O O . TYR A 1 419 ? 70.759 22.335 -121.021 1.00 75.44 419 TYR A O 1
ATOM 3246 N N . ASP A 1 420 ? 71.397 21.263 -122.904 1.00 74.56 420 ASP A N 1
ATOM 3247 C CA . ASP A 1 420 ? 70.061 20.890 -123.402 1.00 74.56 420 ASP A CA 1
ATOM 3248 C C . ASP A 1 420 ? 69.121 22.113 -123.493 1.00 74.56 420 ASP A C 1
ATOM 3250 O O . ASP A 1 420 ? 67.959 22.089 -123.084 1.00 74.56 420 ASP A O 1
ATOM 3254 N N . MET A 1 421 ? 69.676 23.238 -123.961 1.00 71.38 421 MET A N 1
ATOM 3255 C CA . MET A 1 421 ? 68.986 24.520 -124.128 1.00 71.38 421 MET A CA 1
ATOM 3256 C C . MET A 1 421 ? 69.179 25.020 -125.558 1.00 71.38 421 MET A C 1
ATOM 3258 O O . MET A 1 421 ? 70.295 25.046 -126.054 1.00 71.38 421 MET A O 1
ATOM 3262 N N . GLU A 1 422 ? 68.101 25.452 -126.205 1.00 69.62 422 GLU A N 1
ATOM 3263 C CA . GLU A 1 422 ? 68.109 26.017 -127.559 1.00 69.62 422 GLU A CA 1
ATOM 3264 C C . GLU A 1 422 ? 68.283 27.549 -127.455 1.00 69.62 422 GLU A C 1
ATOM 3266 O O . GLU A 1 422 ? 67.462 28.212 -126.809 1.00 69.62 422 GLU A O 1
ATOM 3271 N N . PHE A 1 423 ? 69.355 28.137 -128.015 1.00 72.38 423 PHE A N 1
ATOM 3272 C CA . PHE A 1 423 ? 69.495 29.597 -128.058 1.00 72.38 423 PHE A CA 1
ATOM 3273 C C . PHE A 1 423 ? 68.655 30.146 -129.205 1.00 72.38 423 PHE A C 1
ATOM 3275 O O . PHE A 1 423 ? 69.066 30.178 -130.364 1.00 72.38 423 PHE A O 1
ATOM 3282 N N . ASP A 1 424 ? 67.486 30.672 -128.861 1.00 65.44 424 ASP A N 1
ATOM 3283 C CA . ASP A 1 424 ? 66.703 31.483 -129.784 1.00 65.44 424 ASP A CA 1
ATOM 3284 C C . ASP A 1 424 ? 67.365 32.868 -129.924 1.00 65.44 424 ASP A C 1
ATOM 3286 O O . ASP A 1 424 ? 67.073 33.814 -129.184 1.00 65.44 424 ASP A O 1
ATOM 3290 N N . TRP A 1 425 ? 68.348 32.987 -130.824 1.00 64.56 425 TRP A N 1
ATOM 3291 C CA . TRP A 1 425 ? 68.953 34.276 -131.159 1.00 64.56 425 TRP A CA 1
ATOM 3292 C C . TRP A 1 425 ? 67.870 35.164 -131.767 1.00 64.56 425 TRP A C 1
ATOM 3294 O O . TRP A 1 425 ? 67.396 34.903 -132.869 1.00 64.56 425 TRP A O 1
ATOM 3304 N N . ILE A 1 426 ? 67.483 36.201 -131.020 1.00 50.03 426 ILE A N 1
ATOM 3305 C CA . ILE A 1 426 ? 66.477 37.222 -131.345 1.00 50.03 426 ILE A CA 1
ATOM 3306 C C . ILE A 1 426 ? 66.488 37.537 -132.855 1.00 50.03 426 ILE A C 1
ATOM 3308 O O . ILE A 1 426 ? 67.305 38.316 -133.343 1.00 50.03 426 ILE A O 1
ATOM 3312 N N . GLY A 1 427 ? 65.589 36.880 -133.595 1.00 53.91 427 GLY A N 1
ATOM 3313 C CA . GLY A 1 427 ? 65.564 36.891 -135.061 1.00 53.91 427 GLY A CA 1
ATOM 3314 C C . GLY A 1 427 ? 64.692 35.798 -135.698 1.00 53.91 427 GLY A C 1
ATOM 3315 O O . GLY A 1 427 ? 64.146 36.016 -136.777 1.00 53.91 427 GLY A O 1
ATOM 3316 N N . SER A 1 428 ? 64.457 34.670 -135.017 1.00 51.03 428 SER A N 1
ATOM 3317 C CA . SER A 1 428 ? 63.681 33.518 -135.529 1.00 51.03 428 SER A CA 1
ATOM 3318 C C . SER A 1 428 ? 62.159 33.703 -135.573 1.00 51.03 428 SER A C 1
ATOM 3320 O O . S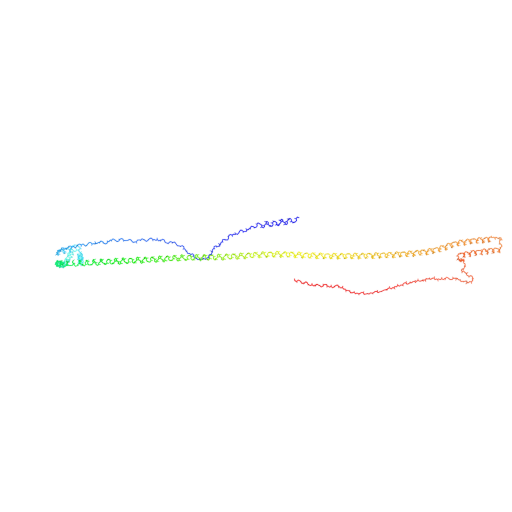ER A 1 428 ? 61.436 32.781 -135.953 1.00 51.03 428 SER A O 1
ATOM 3322 N N . ALA A 1 429 ? 61.639 34.890 -135.243 1.00 46.66 429 ALA A N 1
ATOM 3323 C CA . ALA A 1 429 ? 60.209 35.206 -135.356 1.00 46.66 429 ALA A CA 1
ATOM 3324 C C . ALA A 1 429 ? 59.704 35.250 -136.817 1.00 46.66 429 ALA A C 1
ATOM 3326 O O . ALA A 1 429 ? 58.524 35.504 -137.067 1.00 46.66 429 ALA A O 1
ATOM 3327 N N . PHE A 1 430 ? 60.577 34.973 -137.789 1.00 47.19 430 PHE A N 1
ATOM 3328 C CA . PHE A 1 430 ? 60.234 34.842 -139.195 1.00 47.19 430 PHE A CA 1
ATOM 3329 C C . PHE A 1 430 ? 60.863 33.568 -139.770 1.00 47.19 430 PHE A C 1
ATOM 3331 O O . PHE A 1 430 ? 62.051 33.527 -140.066 1.00 47.19 430 PHE A O 1
ATOM 3338 N N . ASN A 1 431 ? 60.063 32.515 -139.953 1.00 50.66 431 ASN A N 1
ATOM 3339 C CA . ASN A 1 431 ? 60.444 31.380 -140.793 1.00 50.66 431 ASN A CA 1
ATOM 3340 C C . ASN A 1 431 ? 60.391 31.843 -142.267 1.00 50.66 431 ASN A C 1
ATOM 3342 O O . ASN A 1 431 ? 59.278 32.043 -142.773 1.00 50.66 431 ASN A O 1
ATOM 3346 N N . PRO A 1 432 ? 61.529 32.012 -142.979 1.00 50.56 432 PRO A N 1
ATOM 3347 C CA . PRO A 1 432 ? 61.529 32.524 -144.352 1.00 50.56 432 PRO A CA 1
ATOM 3348 C C . PRO A 1 432 ? 60.865 31.569 -145.356 1.00 50.56 432 PRO A C 1
ATOM 3350 O O . PRO A 1 432 ? 60.615 31.972 -146.487 1.00 50.56 432 PRO A O 1
ATOM 3353 N N . ASN A 1 433 ? 60.528 30.338 -144.952 1.00 53.16 433 ASN A N 1
ATOM 3354 C CA . ASN A 1 433 ? 59.830 29.372 -145.798 1.00 53.16 433 ASN A CA 1
ATOM 3355 C C . ASN A 1 433 ? 58.310 29.287 -145.555 1.00 53.16 433 ASN A C 1
ATOM 3357 O O . ASN A 1 433 ? 57.628 28.647 -146.353 1.00 53.16 433 ASN A O 1
ATOM 3361 N N . THR A 1 434 ? 57.742 29.885 -144.492 1.00 61.50 434 THR A N 1
ATOM 3362 C CA . THR A 1 434 ? 56.300 29.696 -144.185 1.00 61.50 434 THR A CA 1
ATOM 3363 C C . THR A 1 434 ? 55.522 30.912 -143.668 1.00 61.50 434 THR A C 1
ATOM 3365 O O . THR A 1 434 ? 54.291 30.849 -143.656 1.00 61.50 434 THR A O 1
ATOM 3368 N N . GLY A 1 435 ? 56.169 32.019 -143.278 1.00 49.66 435 GLY A N 1
ATOM 3369 C CA . GLY A 1 435 ? 55.498 33.310 -143.039 1.00 49.66 435 GLY A CA 1
ATOM 3370 C C . GLY A 1 435 ? 54.311 33.307 -142.055 1.00 49.66 435 GLY A C 1
ATOM 3371 O O . GLY A 1 435 ? 53.369 34.075 -142.249 1.00 49.66 435 GLY A O 1
ATOM 3372 N N . LYS A 1 436 ? 54.302 32.453 -141.017 1.00 47.66 436 LYS A N 1
ATOM 3373 C CA . LYS A 1 436 ? 53.234 32.420 -139.994 1.00 47.66 436 LYS A CA 1
ATOM 3374 C C . LYS A 1 436 ? 53.791 32.411 -138.559 1.00 47.66 436 LYS A C 1
ATOM 3376 O O . LYS A 1 436 ? 54.705 31.633 -138.294 1.00 47.66 436 LYS A O 1
ATOM 3381 N N . PRO A 1 437 ? 53.217 33.199 -137.624 1.00 49.59 437 PRO A N 1
ATOM 3382 C CA . PRO A 1 437 ? 53.582 33.170 -136.205 1.00 49.59 437 PRO A CA 1
ATOM 3383 C C . PRO A 1 437 ? 53.032 31.916 -135.499 1.00 49.59 437 PRO A C 1
ATOM 3385 O O . PRO A 1 437 ? 51.883 31.517 -135.723 1.00 49.59 437 PRO A O 1
ATOM 3388 N N . VAL A 1 438 ? 53.848 31.291 -134.643 1.00 50.56 438 VAL A N 1
ATOM 3389 C CA . VAL A 1 438 ? 53.491 30.089 -133.866 1.00 50.56 438 VAL A CA 1
ATOM 3390 C C . VAL A 1 438 ? 52.635 30.488 -132.655 1.00 50.56 438 VAL A C 1
ATOM 3392 O O . VAL A 1 438 ? 52.980 31.403 -131.915 1.00 50.56 438 VAL A O 1
ATOM 3395 N N . LYS A 1 439 ? 51.483 29.826 -132.487 1.00 46.28 439 LYS A N 1
ATOM 3396 C CA . LYS A 1 439 ? 50.472 30.092 -131.447 1.00 46.28 439 LYS A CA 1
ATOM 3397 C C . LYS A 1 439 ? 50.789 29.367 -130.132 1.00 46.28 439 LYS A C 1
ATOM 3399 O O . LYS A 1 439 ? 51.043 28.165 -130.147 1.00 46.28 439 LYS A O 1
ATOM 3404 N N . GLU A 1 440 ? 50.651 30.080 -129.015 1.00 45.47 440 GLU A N 1
ATOM 3405 C CA . GLU A 1 440 ? 50.618 29.548 -127.643 1.00 45.47 440 GLU A CA 1
ATOM 3406 C C . GLU A 1 440 ? 49.390 28.648 -127.393 1.00 45.47 440 GLU A C 1
ATOM 3408 O O . GLU A 1 440 ? 48.321 28.850 -127.979 1.00 45.47 440 GLU A O 1
ATOM 3413 N N . LYS A 1 441 ? 49.528 27.660 -126.496 1.00 40.6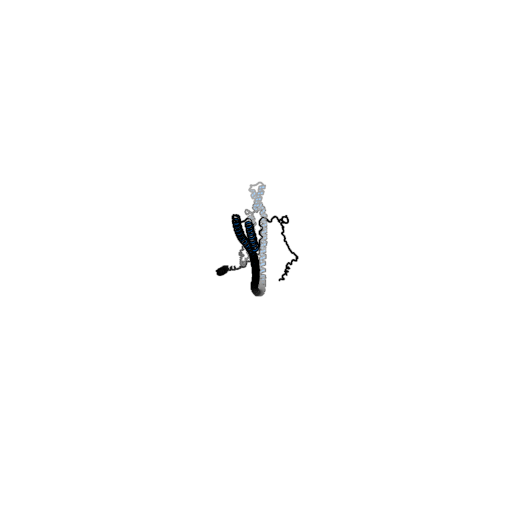2 441 LYS A N 1
ATOM 3414 C CA . LYS A 1 441 ? 48.468 26.714 -126.103 1.00 40.62 441 LYS A CA 1
ATOM 3415 C C . LYS A 1 441 ? 48.277 26.719 -124.568 1.00 40.62 441 LYS A C 1
ATOM 3417 O O . LYS A 1 441 ? 49.280 26.589 -123.870 1.00 40.62 441 LYS A O 1
ATOM 3422 N N . PRO A 1 442 ? 47.038 26.831 -124.036 1.00 54.53 442 PRO A N 1
ATOM 3423 C CA . PRO A 1 442 ? 46.733 26.843 -122.598 1.00 54.53 442 PRO A CA 1
ATOM 3424 C C . PRO A 1 442 ? 46.229 25.475 -122.089 1.00 54.53 442 PRO A C 1
ATOM 3426 O O . PRO A 1 442 ? 45.742 24.683 -122.897 1.00 54.53 442 PRO A O 1
ATOM 3429 N N . ALA A 1 443 ? 46.319 25.219 -120.775 1.00 40.62 443 ALA A N 1
ATOM 3430 C CA . ALA A 1 443 ? 45.551 24.218 -119.997 1.00 40.62 443 ALA A CA 1
ATOM 3431 C C . ALA A 1 443 ? 46.081 24.179 -118.543 1.00 40.62 443 ALA A C 1
ATOM 3433 O O . ALA A 1 443 ? 47.270 24.401 -118.341 1.00 40.62 443 ALA A O 1
ATOM 3434 N N . ASP A 1 444 ? 45.380 23.810 -117.472 1.00 44.16 444 ASP A N 1
ATOM 3435 C CA . ASP A 1 444 ? 43.969 23.628 -117.101 1.00 44.16 444 ASP A CA 1
ATOM 3436 C C . ASP A 1 444 ? 43.995 23.187 -115.617 1.00 44.16 444 ASP A C 1
ATOM 3438 O O . ASP A 1 444 ? 44.942 22.533 -115.175 1.00 44.16 444 ASP A O 1
ATOM 3442 N N . GLY A 1 445 ? 42.958 23.511 -114.842 1.00 41.97 445 GLY A N 1
ATOM 3443 C CA . GLY A 1 445 ? 42.725 22.941 -113.507 1.00 41.97 445 GLY A CA 1
ATOM 3444 C C . GLY A 1 445 ? 41.760 21.748 -113.534 1.00 41.97 445 GLY A C 1
ATOM 3445 O O . GLY A 1 445 ? 40.930 21.670 -114.437 1.00 41.97 445 GLY A O 1
ATOM 3446 N N . LYS A 1 446 ? 41.816 20.851 -112.526 1.00 39.22 446 LYS A N 1
ATOM 3447 C CA . LYS A 1 446 ? 40.680 20.010 -112.064 1.00 39.22 446 LYS A CA 1
ATOM 3448 C C . LYS A 1 446 ? 41.000 19.088 -110.871 1.00 39.22 446 LYS A C 1
ATOM 3450 O O . LYS A 1 446 ? 42.115 18.585 -110.778 1.00 39.22 446 LYS A O 1
ATOM 3455 N N . GLY A 1 447 ? 39.963 18.778 -110.077 1.00 39.44 447 GLY A N 1
ATOM 3456 C CA . GLY A 1 447 ? 39.817 17.567 -109.239 1.00 39.44 447 GLY A CA 1
ATOM 3457 C C . GLY A 1 447 ? 39.503 17.864 -107.761 1.00 39.44 447 GLY A C 1
ATOM 3458 O O . GLY A 1 447 ? 40.409 18.277 -107.050 1.00 39.44 447 GLY A O 1
ATOM 3459 N N . ASP A 1 448 ? 38.243 17.880 -107.288 1.00 40.72 448 ASP A N 1
ATOM 3460 C CA . ASP A 1 448 ? 37.365 16.740 -106.886 1.00 40.72 448 ASP A CA 1
ATOM 3461 C C . ASP A 1 448 ? 37.884 15.994 -105.625 1.00 40.72 448 ASP A C 1
ATOM 3463 O O . ASP A 1 448 ? 39.062 15.680 -105.562 1.00 40.72 448 ASP A O 1
ATOM 3467 N N . GLY A 1 449 ? 37.139 15.607 -104.576 1.00 40.09 449 GLY A N 1
ATOM 3468 C CA . GLY A 1 449 ? 35.712 15.595 -104.230 1.00 40.09 449 GLY A CA 1
ATOM 3469 C C . GLY A 1 449 ? 35.455 14.695 -102.983 1.00 40.09 449 GLY A C 1
ATOM 3470 O O . GLY A 1 449 ? 36.383 14.050 -102.505 1.00 40.09 449 GLY A O 1
ATOM 3471 N N . LYS A 1 450 ? 34.177 14.611 -102.544 1.00 44.69 450 LYS A N 1
ATOM 3472 C CA . LYS A 1 450 ? 33.513 13.616 -101.636 1.00 44.69 450 LYS A CA 1
ATOM 3473 C C . LYS A 1 450 ? 33.955 13.547 -100.153 1.00 44.69 450 LYS A C 1
ATOM 3475 O O . LYS A 1 450 ? 35.133 13.494 -99.860 1.00 44.69 450 LYS A O 1
ATOM 3480 N N . GLY A 1 451 ? 33.100 13.500 -99.122 1.00 41.88 451 GLY A N 1
ATOM 3481 C CA . GLY A 1 451 ? 31.667 13.196 -99.007 1.00 41.88 451 GLY A CA 1
ATOM 3482 C C . GLY A 1 451 ? 31.428 11.733 -98.611 1.00 41.88 451 GLY A C 1
ATOM 3483 O O . GLY A 1 451 ? 31.651 10.882 -99.457 1.00 41.88 451 GLY A O 1
ATOM 3484 N N . ASP A 1 452 ? 30.985 11.464 -97.370 1.00 42.88 452 ASP A N 1
ATOM 3485 C CA . ASP A 1 452 ? 30.044 10.381 -97.011 1.00 42.88 452 ASP A CA 1
ATOM 3486 C C . ASP A 1 452 ? 29.636 10.425 -95.522 1.00 42.88 452 ASP A C 1
ATOM 3488 O O . ASP A 1 452 ? 30.453 10.633 -94.626 1.00 42.88 452 ASP A O 1
ATOM 3492 N N . GLY A 1 453 ? 28.342 10.202 -95.270 1.00 42.16 453 GLY A N 1
ATOM 3493 C CA . GLY A 1 453 ? 27.730 10.012 -93.954 1.00 42.16 453 GLY A CA 1
ATOM 3494 C C . GLY A 1 453 ? 26.972 8.680 -93.848 1.00 42.16 453 GLY A C 1
ATOM 3495 O O . GLY A 1 453 ? 26.734 8.014 -94.851 1.00 42.16 453 GLY A O 1
ATOM 3496 N N . LYS A 1 454 ? 26.586 8.305 -92.620 1.00 44.44 454 LYS A N 1
ATOM 3497 C CA . LYS A 1 454 ? 25.593 7.275 -92.196 1.00 44.44 454 LYS A CA 1
ATOM 3498 C C . LYS A 1 454 ? 25.444 7.445 -90.664 1.00 44.44 454 LYS A C 1
ATOM 3500 O O . LYS A 1 454 ? 26.468 7.528 -90.002 1.00 44.44 454 LYS A O 1
ATOM 3505 N N . GLY A 1 455 ? 24.286 7.701 -90.031 1.00 40.41 455 GLY A N 1
ATOM 3506 C CA . GLY A 1 455 ? 23.028 6.924 -89.946 1.00 40.41 455 GLY A CA 1
ATOM 3507 C C . GLY A 1 455 ? 23.174 5.820 -88.873 1.00 40.41 455 GLY A C 1
ATOM 3508 O O . GLY A 1 455 ? 24.157 5.101 -88.944 1.00 40.41 455 GLY A O 1
ATOM 3509 N N . GLY A 1 456 ? 22.331 5.550 -87.863 1.00 40.66 456 GLY A N 1
ATOM 3510 C CA . GLY A 1 456 ? 20.995 5.967 -87.405 1.00 40.66 456 GLY A CA 1
ATOM 3511 C C . GLY A 1 456 ? 20.375 4.837 -86.522 1.00 40.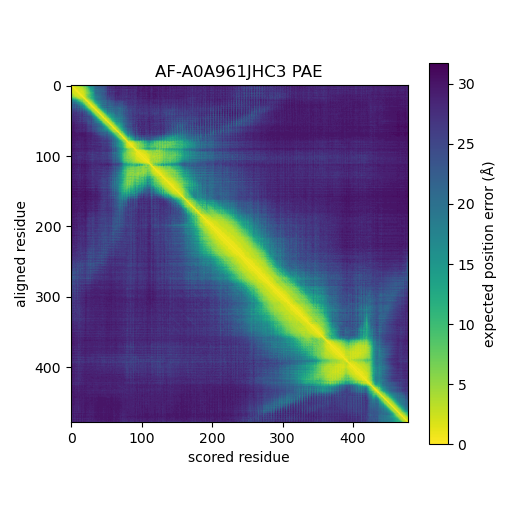66 456 GLY A C 1
ATOM 3512 O O . GLY A 1 456 ? 20.844 3.705 -86.613 1.00 40.66 456 GLY A O 1
ATOM 3513 N N . LYS A 1 457 ? 19.280 5.133 -85.777 1.00 42.50 457 LYS A N 1
ATOM 3514 C CA . LYS A 1 457 ? 18.361 4.260 -84.959 1.00 42.50 457 LYS A CA 1
ATOM 3515 C C . LYS A 1 457 ? 18.825 3.884 -83.528 1.00 42.50 457 LYS A C 1
ATOM 3517 O O . LYS A 1 457 ? 19.979 3.548 -83.348 1.00 42.50 457 LYS A O 1
ATOM 3522 N N . GLY A 1 458 ? 18.021 3.847 -82.451 1.00 40.16 458 GLY A N 1
ATOM 3523 C CA . GLY A 1 458 ? 16.583 4.067 -82.202 1.00 40.16 458 GLY A CA 1
ATOM 3524 C C . GLY A 1 458 ? 15.957 2.965 -81.305 1.00 40.16 458 GLY A C 1
ATOM 3525 O O . GLY A 1 458 ? 15.970 1.813 -81.719 1.00 40.16 458 GLY A O 1
ATOM 3526 N N . GLY A 1 459 ? 15.328 3.316 -80.161 1.00 38.19 459 GLY A N 1
ATOM 3527 C CA . GLY A 1 459 ? 14.081 2.670 -79.672 1.00 38.19 459 GLY A CA 1
ATOM 3528 C C . GLY A 1 459 ? 14.000 1.946 -78.295 1.00 38.19 459 GLY A C 1
ATOM 3529 O O . GLY A 1 459 ? 14.756 1.016 -78.049 1.00 38.19 459 GLY A O 1
ATOM 3530 N N . LYS A 1 460 ? 12.906 2.271 -77.555 1.00 42.47 460 LYS A N 1
ATOM 3531 C CA . LYS A 1 460 ? 12.178 1.576 -76.438 1.00 42.47 460 LYS A CA 1
ATOM 3532 C C . LYS A 1 460 ? 12.799 1.665 -75.022 1.00 42.47 460 LYS A C 1
ATOM 3534 O O . LYS A 1 460 ? 13.982 1.433 -74.878 1.00 42.47 460 LYS A O 1
ATOM 3539 N N . GLY A 1 461 ? 12.118 1.971 -73.907 1.00 41.22 461 GLY A N 1
ATOM 3540 C CA . GLY A 1 461 ? 10.692 2.050 -73.545 1.00 41.22 461 GLY A CA 1
ATOM 3541 C C . GLY A 1 461 ? 10.287 0.899 -72.600 1.00 41.22 461 GLY A C 1
ATOM 3542 O O . GLY A 1 461 ? 10.141 -0.216 -73.092 1.00 41.22 461 GLY A O 1
ATOM 3543 N N . GLY A 1 462 ? 10.057 1.152 -71.294 1.00 36.59 462 GLY A N 1
ATOM 3544 C CA . GLY A 1 462 ? 9.324 0.212 -70.418 1.00 36.59 462 GLY A CA 1
ATOM 3545 C C . GLY A 1 462 ? 9.541 0.270 -68.888 1.00 36.59 462 GLY A C 1
ATOM 3546 O O . GLY A 1 462 ? 10.540 -0.243 -68.406 1.00 36.59 462 GLY A O 1
ATOM 3547 N N . LYS A 1 463 ? 8.495 0.740 -68.183 1.00 43.69 463 LYS A N 1
ATOM 3548 C CA . LYS A 1 463 ? 7.855 0.211 -66.949 1.00 43.69 463 LYS A CA 1
ATOM 3549 C C . LYS A 1 463 ? 8.554 0.258 -65.576 1.00 43.69 463 LYS A C 1
ATOM 3551 O O . LYS A 1 463 ? 9.372 -0.592 -65.240 1.00 43.69 463 LYS A O 1
ATOM 3556 N N . ASP A 1 464 ? 8.034 1.174 -64.758 1.00 48.34 464 ASP A N 1
ATOM 3557 C CA . ASP A 1 464 ? 7.479 1.004 -63.403 1.00 48.34 464 ASP A CA 1
ATOM 3558 C C . ASP A 1 464 ? 7.532 -0.404 -62.784 1.00 48.34 464 ASP A C 1
ATOM 3560 O O . ASP A 1 464 ? 6.919 -1.347 -63.298 1.00 48.34 464 ASP A O 1
ATOM 3564 N N . LYS A 1 465 ? 8.167 -0.494 -61.608 1.00 48.66 465 LYS A N 1
ATOM 3565 C CA . LYS A 1 465 ? 7.817 -1.427 -60.527 1.00 48.66 465 LYS A CA 1
ATOM 3566 C C . LYS A 1 465 ? 8.132 -0.785 -59.176 1.00 48.66 465 LYS A C 1
ATOM 3568 O O . LYS A 1 465 ? 9.285 -0.759 -58.753 1.00 48.66 465 LYS A O 1
ATOM 3573 N N . ASP A 1 466 ? 7.084 -0.307 -58.521 1.00 53.12 466 ASP A N 1
ATOM 3574 C CA . ASP A 1 466 ? 7.060 -0.044 -57.086 1.00 53.12 466 ASP A CA 1
ATOM 3575 C C . ASP A 1 466 ? 7.289 -1.347 -56.290 1.00 53.12 466 ASP A C 1
ATOM 3577 O O . ASP A 1 466 ? 6.888 -2.429 -56.744 1.00 53.12 466 ASP A O 1
ATOM 3581 N N . PRO A 1 467 ? 7.917 -1.283 -55.104 1.00 65.56 467 PRO A N 1
ATOM 3582 C CA . PRO A 1 467 ? 7.978 -2.411 -54.183 1.00 65.56 467 PRO A CA 1
ATOM 3583 C C . PRO A 1 467 ? 6.621 -2.626 -53.477 1.00 65.56 467 PRO A C 1
ATOM 3585 O O . PRO A 1 467 ? 5.903 -1.661 -53.213 1.00 65.56 467 PRO A O 1
ATOM 3588 N N . PRO A 1 468 ? 6.244 -3.877 -53.150 1.00 68.25 468 PRO A N 1
ATOM 3589 C CA . PRO A 1 468 ? 4.985 -4.161 -52.465 1.00 68.25 468 PRO A CA 1
ATOM 3590 C C . PRO A 1 468 ? 4.992 -3.660 -51.006 1.00 68.25 468 PRO A C 1
ATOM 3592 O O . PRO A 1 468 ? 6.042 -3.690 -50.358 1.00 68.25 468 PRO A O 1
ATOM 3595 N N . PRO A 1 469 ? 3.829 -3.257 -50.458 1.00 58.72 469 PRO A N 1
ATOM 3596 C CA . PRO A 1 469 ? 3.683 -2.942 -49.043 1.00 58.72 469 PRO A CA 1
ATOM 3597 C C . PRO A 1 469 ? 3.741 -4.233 -48.220 1.00 58.72 469 PRO A C 1
ATOM 3599 O O . PRO A 1 469 ? 3.024 -5.195 -48.502 1.00 58.72 469 PRO A O 1
ATOM 3602 N N . VAL A 1 470 ? 4.606 -4.264 -47.207 1.00 59.59 470 VAL A N 1
ATOM 3603 C CA . VAL A 1 470 ? 4.628 -5.355 -46.231 1.00 59.59 470 VAL A CA 1
ATOM 3604 C C . VAL A 1 470 ? 3.469 -5.143 -45.265 1.00 59.59 470 VAL A C 1
ATOM 3606 O O . VAL A 1 470 ? 3.359 -4.120 -44.597 1.00 59.59 470 VAL A O 1
ATOM 3609 N N . GLU A 1 471 ? 2.591 -6.132 -45.281 1.00 55.44 471 GLU A N 1
ATOM 3610 C CA . GLU A 1 471 ? 1.350 -6.265 -44.540 1.00 55.44 471 GLU A CA 1
ATOM 3611 C C . GLU A 1 471 ? 1.631 -6.398 -43.032 1.00 55.44 471 GLU A C 1
ATOM 3613 O O . GLU A 1 471 ? 2.287 -7.336 -42.572 1.00 55.44 471 GLU A O 1
ATOM 3618 N N . GLU A 1 472 ? 1.135 -5.428 -42.272 1.00 46.47 472 GLU A N 1
ATOM 3619 C CA . GLU A 1 472 ? 1.107 -5.383 -40.814 1.00 46.47 472 GLU A CA 1
ATOM 3620 C C . GLU A 1 472 ? 0.080 -6.412 -40.309 1.00 46.47 472 GLU A C 1
ATOM 3622 O O . GLU A 1 472 ? -1.120 -6.294 -40.567 1.00 46.47 472 GLU A O 1
ATOM 3627 N N . LYS A 1 473 ? 0.541 -7.469 -39.628 1.00 60.41 473 LYS A N 1
ATOM 3628 C CA . LYS A 1 473 ? -0.346 -8.407 -38.924 1.00 60.41 473 LYS A CA 1
ATOM 3629 C C . LYS A 1 473 ? -0.512 -7.970 -37.467 1.00 60.41 473 LYS A C 1
ATOM 3631 O O . LYS A 1 473 ? 0.495 -7.672 -36.827 1.00 60.41 473 LYS A O 1
ATOM 3636 N N . PRO A 1 474 ? -1.745 -7.976 -36.933 1.00 61.22 474 PRO A N 1
ATOM 3637 C CA . PRO A 1 474 ? -2.010 -7.576 -35.565 1.00 61.22 474 PRO A CA 1
ATOM 3638 C C . PRO A 1 474 ? -1.585 -8.653 -34.563 1.00 61.22 474 PRO A C 1
ATOM 3640 O O . PRO A 1 474 ? -1.748 -9.857 -34.773 1.00 61.22 474 PRO A O 1
ATOM 3643 N N . ASP A 1 475 ? -1.067 -8.136 -33.461 1.00 53.81 475 ASP A N 1
ATOM 3644 C CA . ASP A 1 475 ? -0.855 -8.741 -32.154 1.00 53.81 475 ASP A CA 1
ATOM 3645 C C . ASP A 1 475 ? -2.080 -9.541 -31.660 1.00 53.81 475 ASP A C 1
ATOM 3647 O O . ASP A 1 475 ? -3.218 -9.080 -31.812 1.00 53.81 475 ASP A O 1
ATOM 3651 N N . PRO A 1 476 ? -1.884 -10.695 -31.003 1.00 59.62 476 PRO A N 1
ATOM 3652 C CA . PRO A 1 476 ? -2.832 -11.170 -30.014 1.00 59.62 476 PRO A CA 1
ATOM 3653 C C . PRO A 1 476 ? -2.150 -11.252 -28.642 1.00 59.62 476 PRO A C 1
ATOM 3655 O O . PRO A 1 476 ? -1.579 -12.279 -28.278 1.00 59.62 476 PRO A O 1
ATOM 3658 N N . GLY A 1 477 ? -2.266 -10.178 -27.862 1.00 61.88 477 GLY A N 1
ATOM 3659 C CA . GLY A 1 477 ? -2.365 -10.303 -26.404 1.00 61.88 477 GLY A CA 1
ATOM 3660 C C . GLY A 1 477 ? -3.795 -10.701 -25.998 1.00 61.88 477 GLY A C 1
ATOM 3661 O O . GLY A 1 477 ? -4.701 -10.641 -26.841 1.00 61.88 477 GLY A O 1
ATOM 3662 N N . PRO A 1 478 ? -4.069 -11.044 -24.727 1.00 54.22 478 PRO A N 1
ATOM 3663 C CA . PRO A 1 478 ? -3.200 -10.996 -23.545 1.00 54.22 478 PRO A CA 1
ATOM 3664 C C . PRO A 1 478 ? -2.561 -12.333 -23.132 1.00 54.22 478 PRO A C 1
ATOM 3666 O O . PRO A 1 478 ? -3.122 -13.406 -23.455 1.00 54.22 478 PRO A O 1
#

Radius of gyration: 116.41 Å; Cα contacts (8 Å, |Δi|>4): 62; chains: 1; bounding box: 211×88×283 Å